Protein AF-A0A8K0TV53-F1 (afdb_monomer_lite)

Secondary structure (DSSP, 8-state):
-----SSEEEE--GGG--HHHHHHHHHHHHHHHHH-SSHHHH-SSHHHHHHHEEEEEEEEEPP----------------------PPP------------------PPPP--------------------S--------SS-EEEEEEEE--GGGGGGTEEEEEEEE-GGGTTSSHHHHHHHHHHHIIIIIS--SEEEEEEE--TTTHHHHHHHHHTTPEEEEEEEEEEEE--TTSPPPEEEEEEEEEEEHHHHHHHHHHHTTTT---HHHHHHHHHHHHHHHHHHHHHHHHTS------------------------------------------------PPPPPPPS--------------------------------

pLDDT: mean 73.15, std 22.21, range [28.69, 98.31]

Sequence (382 aa):
MDLKSQNLSFLTDFASLGTGQQQVIDDLWQTLRQNAVEPGASSPFLPVFADDCLYCAVIMKKPVVVNVDVGSDQPNHRSQEQPSAPPSSRRRRRRGGRGQQGPATVTAPIIPTSHNTTVTTNADADAIPPASLIDPAWPTDYPIGLVYLHANTSNVSAREASIGVIICYESQKKGYAREAVGEVLRVAFEFFSCHRVQAAILDTPGMDRPMRLFIGLGFTHEGTRRHSVSQQEDQGIAGTWKDVTYLAMLDTDWVMRHAGKMRTERITLWSEMLDRHTRERDQVLKWEEKYRTLTKSASTETLREATTSTSARPRLADGLQEVFQTEPTETSVSSCQTSICGSAPPSPGPGICVTLADEDVVAHEMADAASNPGSGWATGLG

Foldseek 3Di:
DDQPFPWKDWDLDPVPDDPVQVVVVLVQLVVCLLWADPSVPDDNDPVVVCVQFPHKTFIWTAPPPPPPCPPPPPPDPDDDDDDDDDDDDDDDDDDDDDDDDDDDDDDDDDDDDDDDDDDDDDDDDDDPDPPPPPPPPDPSGHGFWMKTWHDDPVCVVQLEIEIDIDGHPVCPPVCSRLSVVVSVVCCSCVPSVRFKYKYKGWPDPPSVRVVCSVVVVPWDWPAKDFQPDFRDDPPRPGTDRIIITMTMDGSVSVVVVVVCVVCPVPPDPVNVVVVVVVVVVVVVVVVCVVCVVVPPPPPPPPPPPDDDDDDDDDDDDDDDDDDDDDDDDDDDDDDDDPDPDDDDPDDDDPDDDPPDDDPPDDDDDDDPDPDDDDDDDDDDDD

Radius of gyration: 39.13 Å; chains: 1; bounding box: 91×85×131 Å

Structure (mmCIF, N/CA/C/O backbone):
data_AF-A0A8K0TV53-F1
#
_entry.id   AF-A0A8K0TV53-F1
#
loop_
_atom_site.group_PDB
_atom_site.id
_atom_site.type_symbol
_atom_site.label_atom_id
_atom_site.label_alt_id
_atom_site.label_comp_id
_atom_site.label_asym_id
_atom_site.label_entity_id
_atom_site.label_seq_id
_atom_site.pdbx_PDB_ins_code
_atom_site.Cartn_x
_atom_site.Cartn_y
_atom_site.Cartn_z
_atom_site.occupancy
_atom_site.B_iso_or_equiv
_atom_site.auth_seq_id
_atom_site.auth_comp_id
_atom_site.auth_asym_id
_atom_site.auth_atom_id
_atom_site.pdbx_PDB_model_num
ATOM 1 N N . MET A 1 1 ? -5.402 -13.830 -14.343 1.00 56.44 1 MET A N 1
ATOM 2 C CA . MET A 1 1 ? -6.608 -13.338 -13.641 1.00 56.44 1 MET A CA 1
ATOM 3 C C . MET A 1 1 ? -6.891 -11.940 -14.166 1.00 56.44 1 MET A C 1
ATOM 5 O O . MET A 1 1 ? -6.001 -11.109 -14.062 1.00 56.44 1 MET A O 1
ATOM 9 N N . ASP A 1 2 ? -8.062 -11.678 -14.751 1.00 66.94 2 ASP A N 1
ATOM 10 C CA . ASP A 1 2 ? -8.373 -10.336 -15.270 1.00 66.94 2 ASP A CA 1
ATOM 11 C C . ASP A 1 2 ? -8.811 -9.403 -14.134 1.00 66.94 2 ASP A C 1
ATOM 13 O O . ASP A 1 2 ? -9.932 -9.485 -13.623 1.00 66.94 2 ASP A O 1
ATOM 17 N N . LEU A 1 3 ? -7.908 -8.513 -13.722 1.00 73.06 3 LEU A N 1
ATOM 18 C CA . LEU A 1 3 ? -8.191 -7.454 -12.758 1.00 73.06 3 LEU A CA 1
ATOM 19 C C . LEU A 1 3 ? -8.923 -6.305 -13.468 1.00 73.06 3 LEU A C 1
ATOM 21 O O . LEU A 1 3 ? -8.372 -5.630 -14.341 1.00 73.06 3 LEU A O 1
ATOM 25 N N . LYS A 1 4 ? -10.188 -6.068 -13.100 1.00 72.31 4 LYS A N 1
ATOM 26 C CA . LYS A 1 4 ? -11.024 -5.003 -13.675 1.00 72.31 4 LYS A CA 1
ATOM 27 C C . LYS A 1 4 ? -10.755 -3.658 -12.995 1.00 72.31 4 LYS A C 1
ATOM 29 O O . LYS A 1 4 ? -11.620 -3.114 -12.322 1.00 72.31 4 LYS A O 1
ATOM 34 N N . SER A 1 5 ? -9.571 -3.101 -13.213 1.00 79.75 5 SER A N 1
ATOM 35 C CA . SER A 1 5 ? -9.283 -1.708 -12.857 1.00 79.75 5 SER A CA 1
ATOM 36 C C . SER A 1 5 ? -9.723 -0.768 -13.987 1.00 79.75 5 SER A C 1
ATOM 38 O O . SER A 1 5 ? -9.602 -1.106 -15.169 1.00 79.75 5 SER A O 1
ATOM 40 N N . GLN A 1 6 ? -10.256 0.407 -13.644 1.00 82.38 6 GLN A N 1
ATOM 41 C CA . GLN A 1 6 ? -10.706 1.387 -14.640 1.00 82.38 6 GLN A CA 1
ATOM 42 C C . GLN A 1 6 ? -9.514 2.054 -15.328 1.00 82.38 6 GLN A C 1
ATOM 44 O O . GLN A 1 6 ? -9.548 2.261 -16.538 1.00 82.38 6 GLN A O 1
ATOM 49 N N . ASN A 1 7 ? -8.446 2.327 -14.573 1.00 87.19 7 ASN A N 1
ATOM 50 C CA . ASN A 1 7 ? -7.329 3.144 -15.051 1.00 87.19 7 ASN A CA 1
ATOM 51 C C . ASN A 1 7 ? -6.000 2.391 -15.155 1.00 87.19 7 ASN A C 1
ATOM 53 O O . ASN A 1 7 ? -5.042 2.941 -15.698 1.00 87.19 7 ASN A O 1
ATOM 57 N N . LEU A 1 8 ? -5.921 1.163 -14.637 1.00 90.75 8 LEU A N 1
ATOM 58 C CA . LEU A 1 8 ? -4.688 0.385 -14.562 1.00 90.75 8 LEU A CA 1
ATOM 59 C C . LEU A 1 8 ? -4.829 -0.961 -15.270 1.00 90.75 8 LEU A C 1
ATOM 61 O O . LEU A 1 8 ? -5.894 -1.589 -15.274 1.00 90.75 8 LEU A O 1
ATOM 65 N N . SER A 1 9 ? -3.726 -1.403 -15.860 1.00 90.25 9 SER A N 1
ATOM 66 C CA . SER A 1 9 ? -3.480 -2.791 -16.246 1.00 90.25 9 SER A CA 1
ATOM 67 C C . SER A 1 9 ? -2.321 -3.338 -15.416 1.00 90.25 9 SER A C 1
ATOM 69 O O . SER A 1 9 ? -1.464 -2.589 -14.946 1.00 90.25 9 SER A O 1
ATOM 71 N N . PHE A 1 10 ? -2.327 -4.650 -15.198 1.00 90.75 10 PHE A N 1
ATOM 72 C CA . PHE A 1 10 ? -1.308 -5.342 -14.419 1.00 90.75 10 PHE A CA 1
ATOM 73 C C . PHE A 1 10 ? -0.608 -6.342 -15.322 1.00 90.75 10 PHE A C 1
ATOM 75 O O . PHE A 1 10 ? -1.274 -7.159 -15.959 1.00 90.75 10 PHE A O 1
ATOM 82 N N . LEU A 1 11 ? 0.717 -6.264 -15.371 1.00 90.25 11 LEU A N 1
ATOM 83 C CA . LEU A 1 11 ? 1.547 -7.204 -16.109 1.00 90.25 11 LEU A CA 1
ATOM 84 C C . LEU A 1 11 ? 2.333 -8.055 -15.114 1.00 90.25 11 LEU A C 1
ATOM 86 O O . LEU A 1 11 ? 3.076 -7.518 -14.297 1.00 90.25 11 LEU A O 1
ATOM 90 N N . THR A 1 12 ? 2.145 -9.369 -15.176 1.00 91.62 12 THR A N 1
ATOM 91 C CA . THR A 1 12 ? 2.860 -10.340 -14.331 1.00 91.62 12 THR A CA 1
ATOM 92 C C . THR A 1 12 ? 4.050 -10.975 -15.049 1.00 91.62 12 THR A C 1
ATOM 94 O O . THR A 1 12 ? 4.913 -11.547 -14.398 1.00 91.62 12 THR A O 1
ATOM 97 N N . ASP A 1 13 ? 4.098 -10.893 -16.383 1.00 92.69 13 ASP A N 1
ATOM 98 C CA . ASP A 1 13 ? 5.202 -11.415 -17.189 1.00 92.69 13 ASP A CA 1
ATOM 99 C C . ASP A 1 13 ? 6.233 -10.316 -17.472 1.00 92.69 13 ASP A C 1
ATOM 101 O O . ASP A 1 13 ? 6.074 -9.506 -18.391 1.00 92.69 13 ASP A O 1
ATOM 105 N N . PHE A 1 14 ? 7.299 -10.303 -16.673 1.00 89.88 14 PHE A N 1
ATOM 106 C CA . PHE A 1 14 ? 8.396 -9.346 -16.800 1.00 89.88 14 PHE A CA 1
ATOM 107 C C . PHE A 1 14 ? 9.224 -9.547 -18.080 1.00 89.88 14 PHE A C 1
ATOM 109 O O . PHE A 1 14 ? 9.851 -8.601 -18.546 1.00 89.88 14 PHE A O 1
ATOM 116 N N . ALA A 1 15 ? 9.212 -10.737 -18.692 1.00 91.69 15 ALA A N 1
ATOM 117 C CA . ALA A 1 15 ? 9.992 -11.003 -19.902 1.00 91.69 15 ALA A CA 1
ATOM 118 C C . ALA A 1 15 ? 9.400 -10.329 -21.152 1.00 91.69 15 ALA A C 1
ATOM 120 O O . ALA A 1 15 ? 10.092 -10.150 -22.153 1.00 91.69 15 ALA A O 1
ATOM 121 N N . SER A 1 16 ? 8.124 -9.939 -21.095 1.00 89.75 16 SER A N 1
ATOM 122 C CA . SER A 1 16 ? 7.409 -9.298 -22.205 1.00 89.75 16 SER A CA 1
ATOM 123 C C . SER A 1 16 ? 7.683 -7.793 -22.357 1.00 89.75 16 SER A C 1
ATOM 125 O O . SER A 1 16 ? 7.206 -7.169 -23.307 1.00 89.75 16 SER A O 1
ATOM 127 N N . LEU A 1 17 ? 8.443 -7.196 -21.435 1.00 89.81 17 LEU A N 1
ATOM 128 C CA . LEU A 1 17 ? 8.702 -5.759 -21.401 1.00 89.81 17 LEU A CA 1
ATOM 129 C C . LEU A 1 17 ? 9.755 -5.338 -22.432 1.00 89.81 17 LEU A C 1
ATOM 131 O O . LEU A 1 17 ? 10.789 -5.980 -22.611 1.00 89.81 17 LEU A O 1
ATOM 135 N N . GLY A 1 18 ? 9.516 -4.202 -23.089 1.00 90.94 18 GLY A N 1
ATOM 136 C CA . GLY A 1 18 ? 10.511 -3.582 -23.961 1.00 90.94 18 GLY A CA 1
ATOM 137 C C . GLY A 1 18 ? 11.706 -3.046 -23.167 1.00 90.94 18 GLY A C 1
ATOM 138 O O . GLY A 1 18 ? 11.574 -2.660 -22.006 1.00 90.94 18 GLY A O 1
ATOM 139 N N . THR A 1 19 ? 12.871 -2.931 -23.810 1.00 91.25 19 THR A N 1
ATOM 140 C CA . THR A 1 19 ? 14.122 -2.469 -23.169 1.00 91.25 19 THR A CA 1
ATOM 141 C C . THR A 1 19 ? 13.981 -1.129 -22.439 1.00 91.25 19 THR A C 1
ATOM 143 O O . THR A 1 19 ? 14.519 -0.964 -21.348 1.00 91.25 19 THR A O 1
ATOM 146 N N . GLY A 1 20 ? 13.214 -0.184 -22.993 1.00 89.38 20 GLY A N 1
ATOM 147 C CA . GLY A 1 20 ? 12.953 1.106 -22.343 1.00 89.38 20 GLY A CA 1
ATOM 148 C C . GLY A 1 20 ? 12.066 1.009 -21.096 1.00 89.38 20 GLY A C 1
ATOM 149 O O . GLY A 1 20 ? 12.248 1.773 -20.156 1.00 89.38 20 GLY A O 1
ATOM 150 N N . GLN A 1 21 ? 11.128 0.060 -21.053 1.00 92.69 21 GLN A N 1
ATOM 151 C CA . GLN A 1 21 ? 10.284 -0.172 -19.876 1.00 92.69 21 GLN A CA 1
ATOM 152 C C . GLN A 1 21 ? 11.071 -0.881 -18.770 1.00 92.69 21 GLN A C 1
ATOM 154 O O . GLN A 1 21 ? 10.870 -0.581 -17.594 1.00 92.69 21 GLN A O 1
ATOM 159 N N . GLN A 1 22 ? 11.985 -1.778 -19.155 1.00 93.75 22 GLN A N 1
ATOM 160 C CA . GLN A 1 22 ? 12.838 -2.506 -18.221 1.00 93.75 22 GLN A CA 1
ATOM 161 C C . GLN A 1 22 ? 13.672 -1.551 -17.364 1.00 93.75 22 GLN A C 1
ATOM 163 O O . GLN A 1 22 ? 13.681 -1.690 -16.148 1.00 93.75 22 GLN A O 1
ATOM 168 N N . GLN A 1 23 ? 14.270 -0.520 -17.970 1.00 94.44 23 GLN A N 1
ATOM 169 C CA . GLN A 1 23 ? 15.052 0.474 -17.231 1.00 94.44 23 GLN A CA 1
ATOM 170 C C . GLN A 1 23 ? 14.223 1.185 -16.148 1.00 94.44 23 GLN A C 1
ATOM 172 O O . GLN A 1 23 ? 14.669 1.328 -15.014 1.00 94.44 23 GLN A O 1
ATOM 177 N N . VAL A 1 24 ? 12.989 1.583 -16.470 1.00 94.88 24 VAL A N 1
ATOM 178 C CA . VAL A 1 24 ? 12.084 2.247 -15.513 1.00 94.88 24 VAL A CA 1
ATOM 179 C C . VAL A 1 24 ? 11.736 1.320 -14.350 1.00 94.88 24 VAL A C 1
ATOM 181 O O . VAL A 1 24 ? 11.628 1.753 -13.204 1.00 94.88 24 VAL A O 1
ATOM 184 N N . ILE A 1 25 ? 11.543 0.036 -14.640 1.00 95.62 25 ILE A N 1
ATOM 185 C CA . ILE A 1 25 ? 11.230 -0.979 -13.637 1.00 95.62 25 ILE A CA 1
ATOM 186 C C . ILE A 1 25 ? 12.439 -1.275 -12.757 1.00 95.62 25 ILE A C 1
ATOM 188 O O . ILE A 1 25 ? 12.271 -1.398 -11.545 1.00 95.62 25 ILE A O 1
ATOM 192 N N . ASP A 1 26 ? 13.639 -1.320 -13.330 1.00 95.00 26 ASP A N 1
ATOM 193 C CA . ASP A 1 26 ? 14.881 -1.479 -12.581 1.00 95.00 26 ASP A CA 1
ATOM 194 C C . ASP A 1 26 ? 15.098 -0.284 -11.637 1.00 95.00 26 ASP A C 1
ATOM 196 O O . ASP A 1 26 ? 15.364 -0.483 -10.451 1.00 95.00 26 ASP A O 1
ATOM 200 N N . ASP A 1 27 ? 14.871 0.949 -12.102 1.00 95.69 27 ASP A N 1
ATOM 201 C CA . ASP A 1 27 ? 14.954 2.163 -11.276 1.00 95.69 27 ASP A CA 1
ATOM 202 C C . ASP A 1 27 ? 13.923 2.155 -10.131 1.00 95.69 27 ASP A C 1
ATOM 204 O O . ASP A 1 27 ? 14.232 2.482 -8.976 1.00 95.69 27 ASP A O 1
ATOM 208 N N . LEU A 1 28 ? 12.684 1.740 -10.425 1.00 96.00 28 LEU A N 1
ATOM 209 C CA . LEU A 1 28 ? 11.640 1.554 -9.416 1.00 96.00 28 LEU A CA 1
ATOM 210 C C . LEU A 1 28 ? 12.020 0.470 -8.409 1.00 96.00 28 LEU A C 1
ATOM 212 O O . LEU A 1 28 ? 11.811 0.650 -7.211 1.00 96.00 28 LEU A O 1
ATOM 216 N N . TRP A 1 29 ? 12.582 -0.643 -8.870 1.00 95.38 29 TRP A N 1
ATOM 217 C CA . TRP A 1 29 ? 13.009 -1.740 -8.016 1.00 95.38 29 TRP A CA 1
ATOM 218 C C . TRP A 1 29 ? 14.144 -1.315 -7.083 1.00 95.38 29 TRP A C 1
ATOM 220 O O . TRP A 1 29 ? 14.057 -1.547 -5.877 1.00 95.38 29 TRP A O 1
ATOM 230 N N . GLN A 1 30 ? 15.156 -0.607 -7.592 1.00 94.19 30 GLN A N 1
ATOM 231 C CA . GLN A 1 30 ? 16.227 -0.053 -6.760 1.00 94.19 30 GLN A CA 1
ATOM 232 C C . GLN A 1 30 ? 15.679 0.925 -5.719 1.00 94.19 30 GLN A C 1
ATOM 234 O O . GLN A 1 30 ? 16.013 0.836 -4.536 1.00 94.19 30 GLN A O 1
ATOM 239 N N . THR A 1 31 ? 14.765 1.809 -6.129 1.00 94.31 31 THR A N 1
ATOM 240 C CA . THR A 1 31 ? 14.116 2.747 -5.204 1.00 94.31 31 THR A CA 1
ATOM 241 C C . THR A 1 31 ? 13.310 2.005 -4.136 1.00 94.31 31 THR A C 1
ATOM 243 O O . THR A 1 31 ? 13.349 2.370 -2.962 1.00 94.31 31 THR A O 1
ATOM 246 N N . LEU A 1 32 ? 12.585 0.950 -4.511 1.00 94.38 32 LEU A N 1
ATOM 247 C CA . LEU A 1 32 ? 11.811 0.138 -3.579 1.00 94.38 32 LEU A CA 1
ATOM 248 C C . LEU A 1 32 ? 12.729 -0.571 -2.575 1.00 94.38 32 LEU A C 1
ATOM 250 O O . LEU A 1 32 ? 12.460 -0.502 -1.379 1.00 94.38 32 LEU A O 1
ATOM 254 N N . ARG A 1 33 ? 13.835 -1.177 -3.023 1.00 91.75 33 ARG A N 1
ATOM 255 C CA . ARG A 1 33 ? 14.815 -1.847 -2.149 1.00 91.75 33 ARG A CA 1
ATOM 256 C C . ARG A 1 33 ? 15.411 -0.917 -1.096 1.00 91.75 33 ARG A C 1
ATOM 258 O O . ARG A 1 33 ? 15.627 -1.339 0.032 1.00 91.75 33 ARG A O 1
ATOM 265 N N . GLN A 1 34 ? 15.627 0.351 -1.435 1.00 90.38 34 GLN A N 1
ATOM 266 C CA . GLN A 1 34 ? 16.140 1.347 -0.490 1.00 90.38 34 GLN A CA 1
ATOM 267 C C . GLN A 1 34 ? 15.106 1.802 0.554 1.00 90.38 34 GLN A C 1
ATOM 269 O O . GLN A 1 34 ? 15.484 2.389 1.568 1.00 90.38 34 GLN A O 1
ATOM 274 N N . ASN A 1 35 ? 13.810 1.576 0.306 1.00 91.50 35 ASN A N 1
ATOM 275 C CA . ASN A 1 35 ? 12.712 2.129 1.109 1.00 91.50 35 ASN A CA 1
ATOM 276 C C . ASN A 1 35 ? 11.776 1.069 1.717 1.00 91.50 35 ASN A C 1
ATOM 278 O O . ASN A 1 35 ? 10.840 1.430 2.432 1.00 91.50 35 ASN A O 1
ATOM 282 N N . ALA A 1 36 ? 11.996 -0.217 1.447 1.00 91.19 36 ALA A N 1
ATOM 283 C CA . ALA A 1 36 ? 11.146 -1.310 1.905 1.00 91.19 36 ALA A CA 1
ATOM 284 C C . ALA A 1 36 ? 11.945 -2.355 2.693 1.00 91.19 36 ALA A C 1
ATOM 286 O O . ALA A 1 36 ? 13.123 -2.585 2.446 1.00 91.19 36 ALA A O 1
ATOM 287 N N . VAL A 1 37 ? 11.269 -2.991 3.650 1.00 88.12 37 VAL A N 1
ATOM 288 C CA . VAL A 1 37 ? 11.880 -3.934 4.601 1.00 88.12 37 VAL A CA 1
ATOM 289 C C . VAL A 1 37 ? 12.160 -5.295 3.958 1.00 88.12 37 VAL A C 1
ATOM 291 O O . VAL A 1 37 ? 13.248 -5.835 4.098 1.00 88.12 37 VAL A O 1
ATOM 294 N N . GLU A 1 38 ? 11.180 -5.830 3.230 1.00 82.50 38 GLU A N 1
ATOM 295 C CA . GLU A 1 38 ? 11.204 -7.191 2.671 1.00 82.50 38 GLU A CA 1
ATOM 296 C C . GLU A 1 38 ? 12.157 -7.361 1.465 1.00 82.50 38 GLU A C 1
ATOM 298 O O . GLU A 1 38 ? 12.985 -8.271 1.479 1.00 82.50 38 GLU A O 1
ATOM 303 N N . PRO A 1 39 ? 12.119 -6.503 0.420 1.00 65.12 39 PRO A N 1
ATOM 304 C CA . PRO A 1 39 ? 12.915 -6.732 -0.789 1.00 65.12 39 PRO A CA 1
ATOM 305 C C . PRO A 1 39 ? 14.418 -6.482 -0.592 1.00 65.12 39 PRO A C 1
ATOM 307 O O . PRO A 1 39 ? 15.226 -6.862 -1.437 1.00 65.12 39 PRO A O 1
ATOM 310 N N . GLY A 1 40 ? 14.816 -5.840 0.510 1.00 61.66 40 GLY A N 1
ATOM 311 C CA . GLY A 1 40 ? 16.223 -5.615 0.837 1.00 61.66 40 GLY A CA 1
ATOM 312 C C . GLY A 1 40 ? 16.973 -6.890 1.238 1.00 61.66 40 GLY A C 1
ATOM 313 O O . GLY A 1 40 ? 18.183 -6.949 1.033 1.00 61.66 40 GLY A O 1
ATOM 314 N N . ALA A 1 41 ? 16.272 -7.899 1.770 1.00 61.50 41 ALA A N 1
ATOM 315 C CA . ALA A 1 41 ? 16.897 -9.051 2.421 1.00 61.50 41 ALA A CA 1
ATOM 316 C C . ALA A 1 41 ? 17.165 -10.247 1.489 1.00 61.50 41 ALA A C 1
ATOM 318 O O . ALA A 1 41 ? 18.169 -10.929 1.674 1.00 61.50 41 ALA A O 1
ATOM 319 N N . SER A 1 42 ? 16.298 -10.505 0.500 1.00 68.38 42 SER A N 1
ATOM 320 C CA . SER A 1 42 ? 16.282 -11.818 -0.175 1.00 68.38 42 SER A CA 1
ATOM 321 C C . SER A 1 42 ? 16.951 -11.862 -1.555 1.00 68.38 42 SER A C 1
ATOM 323 O O . SER A 1 42 ? 17.554 -12.875 -1.892 1.00 68.38 42 SER A O 1
ATOM 325 N N . SER A 1 43 ? 16.884 -10.801 -2.374 1.00 83.06 43 SER A N 1
ATOM 326 C CA . SER A 1 43 ? 17.477 -10.833 -3.723 1.00 83.06 43 SER A CA 1
ATOM 327 C C . SER A 1 43 ? 17.765 -9.442 -4.304 1.00 83.06 43 SER A C 1
ATOM 329 O O . SER A 1 43 ? 16.948 -8.529 -4.166 1.00 83.06 43 SER A O 1
ATOM 331 N N . PRO A 1 44 ? 18.899 -9.250 -5.008 1.00 87.12 44 PRO A N 1
ATOM 332 C CA . PRO A 1 44 ? 19.171 -8.009 -5.727 1.00 87.12 44 PRO A CA 1
ATOM 333 C C . PRO A 1 44 ? 18.342 -7.851 -7.011 1.00 87.12 44 PRO A C 1
ATOM 335 O O . PRO A 1 44 ? 18.166 -6.724 -7.476 1.00 87.12 44 PRO A O 1
ATOM 338 N N . PHE A 1 45 ? 17.809 -8.941 -7.571 1.00 91.75 45 PHE A N 1
ATOM 339 C CA . PHE A 1 45 ? 17.142 -8.947 -8.874 1.00 91.75 45 PHE A CA 1
ATOM 340 C C . PHE A 1 45 ? 15.626 -9.110 -8.740 1.00 91.75 45 PHE A C 1
ATOM 342 O O . PHE A 1 45 ? 15.150 -10.017 -8.057 1.00 91.75 45 PHE A O 1
ATOM 349 N N . LEU A 1 46 ? 14.875 -8.261 -9.451 1.00 93.19 46 LEU A N 1
ATOM 350 C CA . LEU A 1 46 ? 13.412 -8.263 -9.423 1.00 93.19 46 LEU A CA 1
ATOM 351 C C . LEU A 1 46 ? 12.784 -9.603 -9.853 1.00 93.19 46 LEU A C 1
ATOM 353 O O . LEU A 1 46 ? 11.869 -10.028 -9.156 1.00 93.19 46 LEU A O 1
ATOM 357 N N . PRO A 1 47 ? 13.235 -10.295 -10.925 1.00 93.94 47 PRO A N 1
ATOM 358 C CA . PRO A 1 47 ? 12.613 -11.558 -11.334 1.00 93.94 47 PRO A CA 1
ATOM 359 C C . PRO A 1 47 ? 12.691 -12.633 -10.248 1.00 93.94 47 PRO A C 1
ATOM 361 O O . PRO A 1 47 ? 11.686 -13.245 -9.921 1.00 93.94 47 PRO A O 1
ATOM 364 N N . VAL A 1 48 ? 13.857 -12.770 -9.610 1.00 93.06 48 VAL A N 1
ATOM 365 C CA . VAL A 1 48 ? 14.063 -13.732 -8.516 1.00 93.06 48 VAL A CA 1
ATOM 366 C C . VAL A 1 48 ? 13.159 -13.400 -7.328 1.00 93.06 48 VAL A C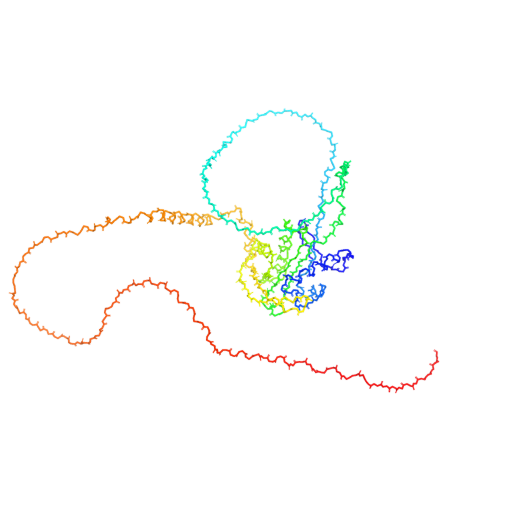 1
ATOM 368 O O . VAL A 1 48 ? 12.521 -14.278 -6.768 1.00 93.06 48 VAL A O 1
ATOM 371 N N . PHE A 1 49 ? 13.048 -12.118 -6.968 1.00 94.06 49 PHE A N 1
ATOM 372 C CA . PHE A 1 49 ? 12.119 -11.700 -5.918 1.00 94.06 49 PHE A CA 1
ATOM 373 C C . PHE A 1 49 ? 10.649 -11.944 -6.296 1.00 94.06 49 PHE A C 1
ATOM 375 O O . PHE A 1 49 ? 9.832 -12.275 -5.439 1.00 94.06 49 PHE A O 1
ATOM 382 N N . ALA A 1 50 ? 10.291 -11.755 -7.567 1.00 94.56 50 ALA A N 1
ATOM 383 C CA . ALA A 1 50 ? 8.941 -11.994 -8.054 1.00 94.56 50 ALA A CA 1
ATOM 384 C C . ALA A 1 50 ? 8.560 -13.480 -7.984 1.00 94.56 50 ALA A C 1
ATOM 386 O O . ALA A 1 50 ? 7.404 -13.767 -7.680 1.00 94.56 50 ALA A O 1
ATOM 387 N N . ASP A 1 51 ? 9.518 -14.388 -8.193 1.00 93.69 51 ASP A N 1
ATOM 388 C CA . ASP A 1 51 ? 9.325 -15.836 -8.052 1.00 93.69 51 ASP A CA 1
ATOM 389 C C . ASP A 1 51 ? 9.038 -16.248 -6.594 1.00 93.69 51 ASP A C 1
ATOM 391 O O . ASP A 1 51 ? 8.265 -17.177 -6.355 1.00 93.69 51 ASP A O 1
ATOM 395 N N . ASP A 1 52 ? 9.588 -15.516 -5.618 1.00 92.88 52 ASP A N 1
ATOM 396 C CA . ASP A 1 52 ? 9.326 -15.722 -4.184 1.00 92.88 52 ASP A CA 1
ATOM 397 C C . ASP A 1 52 ? 8.002 -15.084 -3.711 1.00 92.88 52 ASP A C 1
ATOM 399 O O . ASP A 1 52 ? 7.524 -15.329 -2.597 1.00 92.88 52 ASP A O 1
ATOM 403 N N . CYS A 1 53 ? 7.385 -14.231 -4.531 1.00 94.88 53 CYS A N 1
ATOM 404 C CA . CYS A 1 53 ? 6.136 -13.562 -4.185 1.00 94.88 53 CYS A CA 1
ATOM 405 C C . CYS A 1 53 ? 4.914 -14.438 -4.490 1.00 94.88 53 CYS A C 1
ATOM 407 O O . CYS A 1 53 ? 4.834 -15.108 -5.514 1.00 94.88 53 CYS A O 1
ATOM 409 N N . LEU A 1 54 ? 3.870 -14.324 -3.660 1.00 95.12 54 LEU A N 1
ATOM 410 C CA . LEU A 1 54 ? 2.548 -14.867 -4.001 1.00 95.12 54 LEU A CA 1
ATOM 411 C C . LEU A 1 54 ? 1.969 -14.174 -5.238 1.00 95.12 54 LEU A C 1
ATOM 413 O O . LEU A 1 54 ? 1.262 -14.777 -6.043 1.00 95.12 54 LEU A O 1
ATOM 417 N N . TYR A 1 55 ? 2.229 -12.874 -5.356 1.00 96.69 55 TYR A N 1
ATOM 418 C CA . TYR A 1 55 ? 1.801 -12.062 -6.482 1.00 96.69 55 TYR A CA 1
ATOM 419 C C . TYR A 1 55 ? 2.773 -10.906 -6.666 1.00 96.69 55 TYR A C 1
ATOM 421 O O . TYR A 1 55 ? 3.041 -10.172 -5.720 1.00 96.69 55 TYR A O 1
ATOM 429 N N . CYS A 1 56 ? 3.266 -10.696 -7.878 1.00 96.75 56 CYS A N 1
ATOM 430 C CA . CYS A 1 56 ? 4.065 -9.529 -8.227 1.00 96.75 56 CYS A CA 1
ATOM 431 C C . CYS A 1 56 ? 3.604 -9.025 -9.591 1.00 96.75 56 CYS A C 1
ATOM 433 O O . CYS A 1 56 ? 3.408 -9.815 -10.515 1.00 96.75 56 CYS A O 1
ATOM 435 N N . ALA A 1 57 ? 3.368 -7.721 -9.708 1.00 97.12 57 ALA A N 1
ATOM 436 C CA . ALA A 1 57 ? 2.892 -7.136 -10.948 1.00 97.12 57 ALA A CA 1
ATOM 437 C C . ALA A 1 57 ? 3.440 -5.730 -11.178 1.00 97.12 57 ALA A C 1
ATOM 439 O O . ALA A 1 57 ? 3.541 -4.904 -10.263 1.00 97.12 57 ALA A O 1
ATOM 440 N N . VAL A 1 58 ? 3.694 -5.440 -12.449 1.00 96.75 58 VAL A N 1
ATOM 441 C CA . VAL A 1 58 ? 3.946 -4.094 -12.948 1.00 96.75 58 VAL A CA 1
ATOM 442 C C . VAL A 1 58 ? 2.619 -3.373 -13.123 1.00 96.75 58 VAL A C 1
ATOM 444 O O . VAL A 1 58 ? 1.686 -3.889 -13.743 1.00 96.75 58 VAL A O 1
ATOM 447 N N . ILE A 1 59 ? 2.538 -2.164 -12.576 1.00 96.75 59 ILE A N 1
ATOM 448 C CA . ILE A 1 59 ? 1.389 -1.279 -12.721 1.00 96.75 59 ILE A CA 1
ATOM 449 C C . ILE A 1 59 ? 1.577 -0.482 -14.007 1.00 96.75 59 ILE A C 1
ATOM 451 O O . ILE A 1 59 ? 2.466 0.364 -14.099 1.00 96.75 59 ILE A O 1
ATOM 455 N N . MET A 1 60 ? 0.705 -0.717 -14.977 1.00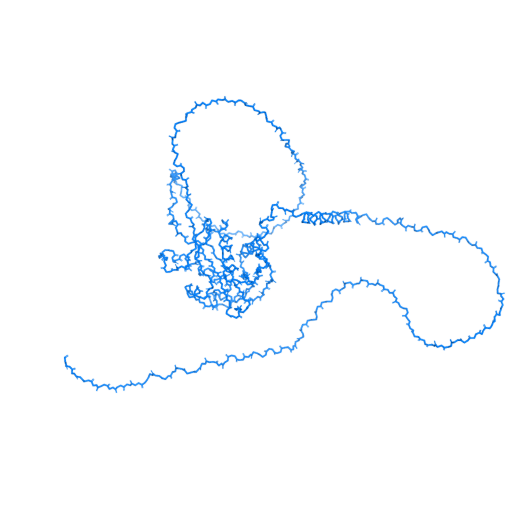 95.38 60 MET A N 1
ATOM 456 C CA . MET A 1 60 ? 0.684 -0.020 -16.256 1.00 95.38 60 MET A CA 1
ATOM 457 C C . MET A 1 60 ? -0.453 1.004 -16.257 1.00 95.38 60 MET A C 1
ATOM 459 O O . MET A 1 60 ? -1.556 0.737 -15.767 1.00 95.38 60 MET A O 1
ATOM 463 N N . LYS A 1 61 ? -0.200 2.196 -16.799 1.00 93.00 61 LYS A N 1
ATOM 464 C CA . LYS A 1 61 ? -1.246 3.210 -16.976 1.00 93.00 61 LYS A CA 1
ATOM 465 C C . LYS A 1 61 ? -2.077 2.854 -18.205 1.00 93.00 61 LYS A C 1
ATOM 467 O O . LYS A 1 61 ? -1.513 2.732 -19.282 1.00 93.00 61 LYS A O 1
ATOM 472 N N . LYS A 1 62 ? -3.402 2.748 -18.081 1.00 89.88 62 LYS A N 1
ATOM 473 C CA . LYS A 1 62 ? -4.252 2.563 -19.264 1.00 89.88 62 LYS A CA 1
ATOM 474 C C . LYS A 1 62 ? -4.283 3.837 -20.115 1.00 89.88 62 LYS A C 1
ATOM 476 O O . LYS A 1 62 ? -4.368 4.937 -19.549 1.00 89.88 62 LYS A O 1
ATOM 481 N N . PRO A 1 63 ? -4.282 3.717 -21.455 1.00 85.81 63 PRO A N 1
ATOM 482 C CA . PRO A 1 63 ? -4.604 4.842 -22.313 1.00 85.81 63 PRO A CA 1
ATOM 483 C C . PRO A 1 63 ? -5.977 5.385 -21.934 1.00 85.81 63 PRO A C 1
ATOM 485 O O . PRO A 1 63 ? -6.960 4.645 -21.865 1.00 85.81 63 PRO A O 1
ATOM 488 N N . VAL A 1 64 ? -6.048 6.695 -21.703 1.00 84.50 64 VAL A N 1
ATOM 489 C CA . VAL A 1 64 ? -7.337 7.374 -21.643 1.00 84.50 64 VAL A CA 1
ATOM 490 C C . VAL A 1 64 ? -7.872 7.333 -23.064 1.00 84.50 64 VAL A C 1
ATOM 492 O O . VAL A 1 64 ? -7.404 8.079 -23.923 1.00 84.50 64 VAL A O 1
ATOM 495 N N . VAL A 1 65 ? -8.812 6.426 -23.323 1.00 82.31 65 VAL A N 1
ATOM 496 C CA . VAL A 1 65 ? -9.586 6.444 -24.560 1.00 82.31 65 VAL A CA 1
ATOM 497 C C . VAL A 1 65 ? -10.430 7.706 -24.484 1.00 82.31 65 VAL A C 1
ATOM 499 O O . VAL A 1 65 ? -11.507 7.730 -23.890 1.00 82.31 65 VAL A O 1
ATOM 502 N N . VAL A 1 66 ? -9.882 8.803 -25.003 1.00 83.56 66 VAL A N 1
ATOM 503 C CA . VAL A 1 66 ? -10.672 9.989 -25.281 1.00 83.56 66 VAL A CA 1
ATOM 504 C C . VAL A 1 66 ? -11.621 9.529 -26.369 1.00 83.56 66 VAL A C 1
ATOM 506 O O . VAL A 1 66 ? -11.218 9.383 -27.522 1.00 83.56 66 VAL A O 1
ATOM 509 N N . ASN A 1 67 ? -12.859 9.221 -25.986 1.00 81.19 67 ASN A N 1
ATOM 510 C CA . ASN A 1 67 ? -13.948 9.140 -26.939 1.00 81.19 67 ASN A CA 1
ATOM 511 C C . ASN A 1 67 ? -14.052 10.544 -27.520 1.00 81.19 67 ASN A C 1
ATOM 513 O O . ASN A 1 67 ? -14.714 11.420 -26.966 1.00 81.19 67 ASN A O 1
ATOM 517 N N . VAL A 1 68 ? -13.289 10.788 -28.584 1.00 83.00 68 VAL A N 1
ATOM 518 C CA . VAL A 1 68 ? -13.552 11.893 -29.478 1.00 83.00 68 VAL A CA 1
ATOM 519 C C . VAL A 1 68 ? -14.917 11.531 -30.021 1.00 83.00 68 VAL A C 1
ATOM 521 O O . VAL A 1 68 ? -15.026 10.650 -30.873 1.00 83.00 68 VAL A O 1
ATOM 524 N N . ASP A 1 69 ? -15.958 12.122 -29.438 1.00 74.94 69 ASP A N 1
ATOM 525 C CA . ASP A 1 69 ? -17.253 12.219 -30.084 1.00 74.94 69 ASP A CA 1
ATOM 526 C C . ASP A 1 69 ? -16.955 12.933 -31.397 1.00 74.94 69 ASP A C 1
ATOM 528 O O . ASP A 1 69 ? -16.895 14.161 -31.471 1.00 74.94 69 ASP A O 1
ATOM 532 N N . VAL A 1 70 ? -16.634 12.141 -32.422 1.00 74.38 70 VAL A N 1
ATOM 533 C CA . VAL A 1 70 ? -16.598 12.580 -33.802 1.00 74.38 70 VAL A CA 1
ATOM 534 C C . VAL A 1 70 ? -18.033 12.972 -34.036 1.00 74.38 70 VAL A C 1
ATOM 536 O O . VAL A 1 70 ? -18.885 12.111 -34.259 1.00 74.38 70 VAL A O 1
ATOM 539 N N . GLY A 1 71 ? -18.297 14.263 -33.826 1.00 62.22 71 GLY A N 1
ATOM 540 C CA . GLY A 1 71 ? -19.588 14.872 -34.021 1.00 62.22 71 GLY A CA 1
ATOM 541 C C . GLY A 1 71 ? -20.063 14.413 -35.378 1.00 62.22 71 GLY A C 1
ATOM 542 O O . GLY A 1 71 ? -19.552 14.837 -36.412 1.00 62.22 71 GLY A O 1
ATOM 543 N N . SER A 1 72 ? -21.012 13.484 -35.370 1.00 62.34 72 SER A N 1
ATOM 544 C CA . SER A 1 72 ? -21.895 13.354 -36.499 1.00 62.34 72 SER A CA 1
ATOM 545 C C . SER A 1 72 ? -22.623 14.686 -36.507 1.00 62.34 72 SER A C 1
ATOM 547 O O . SER A 1 72 ? -23.499 14.927 -35.679 1.00 62.34 72 SER A O 1
ATOM 549 N N . ASP A 1 73 ? -22.167 15.590 -37.374 1.00 57.94 73 ASP A N 1
ATOM 550 C CA . ASP A 1 73 ? -22.914 16.757 -37.815 1.00 57.94 73 ASP A CA 1
ATOM 551 C C . ASP A 1 73 ? -24.234 16.240 -38.401 1.00 57.94 73 ASP A C 1
ATOM 553 O O . ASP A 1 73 ? -24.405 16.093 -39.611 1.00 57.94 73 ASP A O 1
ATOM 557 N N . GLN A 1 74 ? -25.177 15.877 -37.532 1.00 57.56 74 GLN A N 1
ATOM 558 C CA . GLN A 1 74 ? -26.562 15.757 -37.919 1.00 57.56 74 GLN A CA 1
ATOM 559 C C . GLN A 1 74 ? -27.101 17.182 -38.030 1.00 57.56 74 GLN A C 1
ATOM 561 O O . GLN A 1 74 ? -27.105 17.918 -37.037 1.00 57.56 74 GLN A O 1
ATOM 566 N N . PRO A 1 75 ? -27.547 17.603 -39.226 1.00 60.69 75 PRO A N 1
ATOM 567 C CA . PRO A 1 75 ? -28.126 18.916 -39.407 1.00 60.69 75 PRO A CA 1
ATOM 568 C C . PRO A 1 75 ? -29.352 19.059 -38.506 1.00 60.69 75 PRO A C 1
ATOM 570 O O . PRO A 1 75 ? -30.312 18.292 -38.550 1.00 60.69 75 PRO A O 1
ATOM 573 N N . ASN A 1 76 ? -29.260 20.077 -37.664 1.00 53.22 76 ASN A N 1
ATOM 574 C CA . ASN A 1 76 ? -30.199 20.467 -36.634 1.00 53.22 76 ASN A CA 1
ATOM 575 C C . ASN A 1 76 ? -31.578 20.777 -37.258 1.00 53.22 76 ASN A C 1
ATOM 577 O O . ASN A 1 76 ? -31.803 21.878 -37.769 1.00 53.22 76 ASN A O 1
ATOM 581 N N . HIS A 1 77 ? -32.518 19.824 -37.234 1.00 54.16 77 HIS A N 1
ATOM 582 C CA . HIS A 1 77 ? -33.911 20.099 -37.595 1.00 54.16 77 HIS A CA 1
ATOM 583 C C . HIS A 1 77 ? -34.594 20.840 -36.439 1.00 54.16 77 HIS A C 1
ATOM 585 O O . HIS A 1 77 ? -35.146 20.269 -35.502 1.00 54.16 77 HIS A O 1
ATOM 591 N N . ARG A 1 78 ? -34.510 22.167 -36.528 1.00 62.91 78 ARG A N 1
ATOM 592 C CA . ARG A 1 78 ? -35.156 23.157 -35.669 1.00 62.91 78 ARG A CA 1
ATOM 593 C C . ARG A 1 78 ? -36.680 23.096 -35.811 1.00 62.91 78 ARG A C 1
ATOM 595 O O . ARG A 1 78 ? -37.209 23.464 -36.855 1.00 62.91 78 ARG A O 1
ATOM 602 N N . SER A 1 79 ? -37.373 22.684 -34.754 1.00 54.12 79 SER A N 1
ATOM 603 C CA . SER A 1 79 ? -38.796 22.919 -34.425 1.00 54.12 79 SER A CA 1
ATOM 604 C C . SER A 1 79 ? -38.983 22.365 -33.001 1.00 54.12 79 SER A C 1
ATOM 606 O O . SER A 1 79 ? -38.482 21.287 -32.727 1.00 54.12 79 SER A O 1
ATOM 608 N N . GLN A 1 80 ? -39.619 22.978 -32.007 1.00 54.25 80 GLN A N 1
ATOM 609 C CA . GLN A 1 80 ? -40.522 24.116 -31.915 1.00 54.25 80 GLN A CA 1
ATOM 610 C C . GLN A 1 80 ? -40.615 24.464 -30.410 1.00 54.25 80 GLN A C 1
ATOM 612 O O . GLN A 1 80 ? -40.567 23.572 -29.564 1.00 54.25 80 GLN A O 1
ATOM 617 N N . GLU A 1 81 ? -40.696 25.750 -30.077 1.00 55.06 81 GLU A N 1
ATOM 618 C CA . GLU A 1 81 ? -40.754 26.285 -28.709 1.00 55.06 81 GLU A CA 1
ATOM 619 C C . GLU A 1 81 ? -42.008 25.844 -27.928 1.00 55.06 81 GLU A C 1
ATOM 621 O O . GLU A 1 81 ? -43.117 25.878 -28.461 1.00 55.06 81 GLU A O 1
ATOM 626 N N . GLN A 1 82 ? -41.854 25.554 -26.627 1.00 53.75 82 GLN A N 1
ATOM 627 C CA . GLN A 1 82 ? -42.934 25.658 -25.633 1.00 53.75 82 GLN A CA 1
ATOM 628 C C . GLN A 1 82 ? -42.426 26.246 -24.297 1.00 53.75 82 GLN A C 1
ATOM 630 O O . GLN A 1 82 ? -41.262 26.040 -23.945 1.00 53.75 82 GLN A O 1
ATOM 635 N N . PRO A 1 83 ? -43.262 27.007 -23.554 1.00 58.81 83 PRO A N 1
ATOM 636 C CA . PRO A 1 83 ? -42.800 28.063 -22.652 1.00 58.81 83 PRO A CA 1
ATOM 637 C C . PRO A 1 83 ? -42.770 27.690 -21.159 1.00 58.81 83 PRO A C 1
ATOM 639 O O . PRO A 1 83 ? -43.698 27.098 -20.617 1.00 58.81 83 PRO A O 1
ATOM 642 N N . SER A 1 84 ? -41.698 28.163 -20.515 1.00 54.03 84 SER A N 1
ATOM 643 C CA . SER A 1 84 ? -41.546 28.732 -19.159 1.00 54.03 84 SER A CA 1
ATOM 644 C C . SER A 1 84 ? -42.452 28.289 -17.994 1.00 54.03 84 SER A C 1
ATOM 646 O O . SER A 1 84 ? -43.608 28.697 -17.893 1.00 54.03 84 SER A O 1
ATOM 648 N N . ALA A 1 85 ? -41.812 27.678 -16.986 1.00 56.88 85 ALA A N 1
ATOM 649 C CA . ALA A 1 85 ? -42.230 27.675 -15.579 1.00 56.88 85 ALA A CA 1
ATOM 650 C C . ALA A 1 85 ? -41.205 28.443 -14.697 1.00 56.88 85 ALA A C 1
ATOM 652 O O . ALA A 1 85 ? -40.015 28.459 -15.024 1.00 56.88 85 ALA A O 1
ATOM 653 N N . PRO A 1 86 ? -41.634 29.109 -13.603 1.00 61.38 86 PRO A N 1
ATOM 654 C CA . PRO A 1 86 ? -40.852 30.144 -12.916 1.00 61.38 86 PRO A CA 1
ATOM 655 C C . PRO A 1 86 ? -39.820 29.619 -11.890 1.00 61.38 86 PRO A C 1
ATOM 657 O O . PRO A 1 86 ? -39.996 28.544 -11.314 1.00 61.38 86 PRO A O 1
ATOM 660 N N . PRO A 1 87 ? -38.760 30.401 -11.592 1.00 53.81 87 PRO A N 1
ATOM 661 C CA . PRO A 1 87 ? -37.689 30.009 -10.678 1.00 53.81 87 PRO A CA 1
ATOM 662 C C . PRO A 1 87 ? -38.072 30.175 -9.198 1.00 53.81 87 PRO A C 1
ATOM 664 O O . PRO A 1 87 ? -38.360 31.272 -8.718 1.00 53.81 87 PRO A O 1
ATOM 667 N N . SER A 1 88 ? -37.982 29.084 -8.433 1.00 51.03 88 SER A N 1
ATOM 668 C CA . SER A 1 88 ? -38.079 29.109 -6.973 1.00 51.03 88 SER A CA 1
ATOM 669 C C . SER A 1 88 ? -36.808 29.698 -6.350 1.00 51.03 88 SER A C 1
ATOM 671 O O . SER A 1 88 ? -35.714 29.132 -6.436 1.00 51.03 88 SER A O 1
ATOM 673 N N . SER A 1 89 ? -36.968 30.831 -5.677 1.00 51.12 89 SER A N 1
ATOM 674 C CA . SER A 1 89 ? -35.954 31.563 -4.924 1.00 51.12 89 SER A CA 1
ATOM 675 C C . SER A 1 89 ? -35.368 30.743 -3.763 1.00 51.12 89 SER A C 1
ATOM 677 O O . SER A 1 89 ? -35.975 30.639 -2.693 1.00 51.12 89 SER A O 1
ATOM 679 N N . ARG A 1 90 ? -34.150 30.204 -3.921 1.00 48.56 90 ARG A N 1
ATOM 680 C CA . ARG A 1 90 ? -33.393 29.601 -2.810 1.00 48.56 90 ARG A CA 1
ATOM 681 C C . ARG A 1 90 ? -32.513 30.651 -2.126 1.00 48.56 90 ARG A C 1
ATOM 683 O O . ARG A 1 90 ? -31.481 31.096 -2.619 1.00 48.56 90 ARG A O 1
ATOM 690 N N . ARG A 1 91 ? -33.001 31.054 -0.957 1.00 47.59 91 ARG A N 1
ATOM 691 C CA . ARG A 1 91 ? -32.498 32.059 -0.017 1.00 47.59 91 ARG A CA 1
ATOM 692 C C . ARG A 1 91 ? -31.060 31.751 0.436 1.00 47.59 91 ARG A C 1
ATOM 694 O O . ARG A 1 91 ? -30.828 30.918 1.309 1.00 47.59 91 ARG A O 1
ATOM 701 N N . ARG A 1 92 ? -30.089 32.460 -0.142 1.00 45.09 92 ARG A N 1
ATOM 702 C CA . ARG A 1 92 ? -28.661 32.427 0.217 1.00 45.09 92 ARG A CA 1
ATOM 703 C C . ARG A 1 92 ? -28.449 33.159 1.552 1.00 45.09 92 ARG A C 1
ATOM 705 O O . ARG A 1 92 ? -28.377 34.385 1.592 1.00 45.09 92 ARG A O 1
ATOM 712 N N . ARG A 1 93 ? -28.367 32.422 2.667 1.00 50.19 93 ARG A N 1
ATOM 713 C CA . ARG A 1 93 ? -27.952 32.973 3.971 1.00 50.19 93 ARG A CA 1
ATOM 714 C C . ARG A 1 93 ? -26.454 33.294 3.933 1.00 50.19 93 ARG A C 1
ATOM 716 O O . ARG A 1 93 ? -25.615 32.427 4.149 1.00 50.19 93 ARG A O 1
ATOM 723 N N . ARG A 1 94 ? -26.132 34.563 3.668 1.00 45.69 94 ARG A N 1
ATOM 724 C CA . ARG A 1 94 ? -24.849 35.181 4.027 1.00 45.69 94 ARG A CA 1
ATOM 725 C C . ARG A 1 94 ? -24.739 35.191 5.553 1.00 45.69 94 ARG A C 1
ATOM 727 O O . ARG A 1 94 ? -25.529 35.862 6.211 1.00 45.69 94 ARG A O 1
ATOM 734 N N . ARG A 1 95 ? -23.768 34.469 6.110 1.00 49.31 95 ARG A N 1
ATOM 735 C CA . ARG A 1 95 ? -23.340 34.647 7.500 1.00 49.31 95 ARG A CA 1
ATOM 736 C C . ARG A 1 95 ? -22.007 35.384 7.471 1.00 49.31 95 ARG A C 1
ATOM 738 O O . ARG A 1 95 ? -21.005 34.837 7.029 1.00 49.31 95 ARG A O 1
ATOM 745 N N . GLY A 1 96 ? -22.064 36.659 7.841 1.00 45.03 96 GLY A N 1
ATOM 746 C CA . GLY A 1 96 ? -20.902 37.493 8.113 1.00 45.03 96 GLY A CA 1
ATOM 747 C C . GLY A 1 96 ? -20.412 37.328 9.553 1.00 45.03 96 GLY A C 1
ATOM 748 O O . GLY A 1 96 ? -21.150 36.869 10.424 1.00 45.03 96 GLY A O 1
ATOM 749 N N . GLY A 1 97 ? -19.164 37.741 9.754 1.00 40.00 97 GLY A N 1
ATOM 750 C CA . GLY A 1 97 ? -18.413 37.795 11.012 1.00 40.00 97 GLY A CA 1
ATOM 751 C C . GLY A 1 97 ? -16.959 37.506 10.652 1.00 40.00 97 GLY A C 1
ATOM 752 O O . GLY A 1 97 ? -16.629 36.362 10.382 1.00 40.00 97 GLY A O 1
ATOM 753 N N . ARG A 1 98 ? -16.077 38.472 10.374 1.00 41.59 98 ARG A N 1
ATOM 754 C CA . ARG A 1 98 ? -15.725 39.749 11.027 1.00 41.59 98 ARG A CA 1
ATOM 755 C C . ARG A 1 98 ? -15.308 39.575 12.490 1.00 41.59 98 ARG A C 1
ATOM 757 O O . ARG A 1 98 ? -16.157 39.514 13.367 1.00 41.59 98 ARG A O 1
ATOM 764 N N . GLY A 1 99 ? -13.989 39.624 12.692 1.00 40.38 99 GLY A N 1
ATOM 765 C CA . GLY A 1 99 ? -13.349 40.193 13.877 1.00 40.38 99 GLY A CA 1
ATOM 766 C C . GLY A 1 99 ? -12.723 39.190 14.840 1.00 40.38 99 GLY A C 1
ATOM 767 O O . GLY A 1 99 ? -13.416 38.684 15.709 1.00 40.38 99 GLY A O 1
ATOM 768 N N . GLN A 1 100 ? -11.405 39.001 14.751 1.00 42.25 100 GLN A N 1
ATOM 769 C CA . GLN A 1 100 ? -10.471 39.507 15.767 1.00 42.25 100 GLN A CA 1
ATOM 770 C C . GLN A 1 100 ? -9.024 39.300 15.295 1.00 42.25 100 GLN A C 1
ATOM 772 O O . GLN A 1 100 ? -8.579 38.182 15.059 1.00 42.25 100 GLN A O 1
ATOM 777 N N . GLN A 1 101 ? -8.324 40.419 15.111 1.00 41.56 101 GLN A N 1
ATOM 778 C CA . GLN A 1 101 ? -6.871 40.489 15.008 1.00 41.56 101 GLN A CA 1
ATOM 779 C C . GLN A 1 101 ? -6.332 40.666 16.431 1.00 41.56 101 GLN A C 1
ATOM 781 O O . GLN A 1 101 ? -6.828 41.521 17.163 1.00 41.56 101 GLN A O 1
ATOM 786 N N . GLY A 1 102 ? -5.333 39.872 16.801 1.00 41.72 102 GLY A N 1
ATOM 787 C CA . GLY A 1 102 ? -4.508 40.066 17.990 1.00 41.72 102 GLY A CA 1
ATOM 788 C C . GLY A 1 102 ? -3.031 40.002 17.581 1.00 41.72 102 GLY A C 1
ATOM 789 O O . GLY A 1 102 ? -2.697 39.165 16.739 1.00 41.72 102 GLY A O 1
ATOM 790 N N . PRO A 1 103 ? -2.159 40.882 18.109 1.00 57.50 103 PRO A N 1
ATOM 791 C CA . PRO A 1 103 ? -0.750 40.931 17.748 1.00 57.50 103 PRO A CA 1
ATOM 792 C C . PRO A 1 103 ? 0.073 40.017 18.663 1.00 57.50 103 PRO A C 1
ATOM 794 O O . PRO A 1 103 ? -0.061 40.067 19.883 1.00 57.50 103 PRO A O 1
ATOM 797 N N . ALA A 1 104 ? 0.970 39.223 18.083 1.00 42.09 104 ALA A N 1
ATOM 798 C CA . ALA A 1 104 ? 2.053 38.590 18.824 1.00 42.09 104 ALA A CA 1
ATOM 799 C C . ALA A 1 104 ? 3.352 38.731 18.030 1.00 42.09 104 ALA A C 1
ATOM 801 O O . ALA A 1 104 ? 3.634 37.994 17.088 1.00 42.09 104 ALA A O 1
ATOM 802 N N . THR A 1 105 ? 4.107 39.749 18.428 1.00 45.50 105 THR A N 1
ATOM 803 C CA . THR A 1 105 ? 5.528 39.942 18.167 1.00 45.50 105 THR A CA 1
ATOM 804 C C . THR A 1 105 ? 6.297 38.708 18.635 1.00 45.50 105 THR A C 1
ATOM 806 O O . THR A 1 105 ? 6.318 38.425 19.830 1.00 45.50 105 THR A O 1
ATOM 809 N N . VAL A 1 106 ? 6.955 37.995 17.720 1.00 46.31 106 VAL A N 1
ATOM 810 C CA . VAL A 1 106 ? 8.028 37.055 18.067 1.00 46.31 106 VAL A CA 1
ATOM 811 C C . VAL A 1 106 ? 9.231 37.355 17.183 1.00 46.31 106 VAL A C 1
ATOM 813 O O . VAL A 1 106 ? 9.199 37.225 15.962 1.00 46.31 106 VAL A O 1
ATOM 816 N N . THR A 1 107 ? 10.268 37.823 17.863 1.00 40.34 107 THR A N 1
ATOM 817 C CA . THR A 1 107 ? 11.621 38.128 17.412 1.00 40.34 107 THR A CA 1
ATOM 818 C C . THR A 1 107 ? 12.267 36.921 16.729 1.00 40.34 107 THR A C 1
ATOM 820 O O . THR A 1 107 ? 12.403 35.866 17.345 1.00 40.34 107 THR A O 1
ATOM 823 N N . ALA A 1 108 ? 12.702 37.085 15.478 1.00 43.78 108 ALA A N 1
ATOM 824 C CA . ALA A 1 108 ? 13.553 36.125 14.777 1.00 43.78 108 ALA A CA 1
ATOM 825 C C . ALA A 1 108 ? 15.034 36.546 14.888 1.00 43.78 108 ALA A C 1
ATOM 827 O O . ALA A 1 108 ? 15.324 37.743 14.791 1.00 43.78 108 ALA A O 1
ATOM 828 N N . PRO A 1 109 ? 15.975 35.602 15.081 1.00 54.50 109 PRO A N 1
ATOM 829 C CA . PRO A 1 109 ? 17.399 35.896 15.089 1.00 54.50 109 PRO A CA 1
ATOM 830 C C . PRO A 1 109 ? 17.981 36.002 13.672 1.00 54.50 109 PRO A C 1
ATOM 832 O O . PRO A 1 109 ? 17.597 35.296 12.741 1.00 54.50 109 PRO A O 1
ATOM 835 N N . ILE A 1 110 ? 18.939 36.917 13.566 1.00 48.78 110 ILE A N 1
ATOM 836 C CA . ILE A 1 110 ? 19.742 37.283 12.401 1.00 48.78 110 ILE A CA 1
ATOM 837 C C . ILE A 1 110 ? 20.740 36.156 12.091 1.00 48.78 110 ILE A C 1
ATOM 839 O O . ILE A 1 110 ? 21.513 35.771 12.966 1.00 48.78 110 ILE A O 1
ATOM 843 N N . ILE A 1 111 ? 20.766 35.674 10.844 1.00 47.12 111 ILE A N 1
ATOM 844 C CA . ILE A 1 111 ? 21.841 34.830 10.293 1.00 47.12 111 ILE A CA 1
ATOM 845 C C . ILE A 1 111 ? 22.362 35.505 9.013 1.00 47.12 111 ILE A C 1
ATOM 847 O O . ILE A 1 111 ? 21.548 35.969 8.209 1.00 47.12 111 ILE A O 1
ATOM 851 N N . PRO A 1 112 ? 23.692 35.616 8.831 1.00 52.31 112 PRO A N 1
ATOM 852 C CA . PRO A 1 112 ? 24.285 36.440 7.792 1.00 52.31 112 PRO A CA 1
ATOM 853 C C . PRO A 1 112 ? 24.322 35.787 6.405 1.00 52.31 112 PRO A C 1
ATOM 855 O O . PRO A 1 112 ? 24.542 34.594 6.220 1.00 52.31 112 PRO A O 1
ATOM 858 N N . THR A 1 113 ? 24.157 36.685 5.444 1.00 38.00 113 THR A N 1
ATOM 859 C CA . THR A 1 113 ? 24.361 36.640 3.999 1.00 38.00 113 THR A CA 1
ATOM 860 C C . THR A 1 113 ? 25.748 36.128 3.589 1.00 38.00 113 THR A C 1
ATOM 862 O O . THR A 1 113 ? 26.747 36.547 4.168 1.00 38.00 113 THR A O 1
ATOM 865 N N . SER A 1 114 ? 25.833 35.347 2.505 1.00 39.84 114 SER A N 1
ATOM 866 C CA . SER A 1 114 ? 26.477 35.755 1.232 1.00 39.84 114 SER A CA 1
ATOM 867 C C . SER A 1 114 ? 26.985 34.565 0.417 1.00 39.84 114 SER A C 1
ATOM 869 O O . SER A 1 114 ? 27.982 33.983 0.792 1.00 39.84 114 SER A O 1
ATOM 871 N N . HIS A 1 115 ? 26.379 34.299 -0.748 1.00 41.09 115 HIS A N 1
ATOM 872 C CA . HIS A 1 115 ? 27.082 33.866 -1.966 1.00 41.09 115 HIS A CA 1
ATOM 873 C C . HIS A 1 115 ? 26.280 34.380 -3.175 1.00 41.09 115 HIS A C 1
ATOM 875 O O . HIS A 1 115 ? 25.194 33.888 -3.476 1.00 41.09 115 HIS A O 1
ATOM 881 N N . ASN A 1 116 ? 26.792 35.427 -3.828 1.00 38.81 116 ASN A N 1
ATOM 882 C CA . ASN A 1 116 ? 26.246 35.980 -5.066 1.00 38.81 116 ASN A CA 1
ATOM 883 C C . ASN A 1 116 ? 26.538 35.019 -6.224 1.00 38.81 116 ASN A C 1
ATOM 885 O O . ASN A 1 116 ? 27.702 34.762 -6.519 1.00 38.81 116 ASN A O 1
ATOM 889 N N . THR A 1 117 ? 25.494 34.538 -6.903 1.00 43.25 117 THR A N 1
ATOM 890 C CA . THR A 1 117 ? 25.625 33.898 -8.218 1.00 43.25 117 THR A CA 1
ATOM 891 C C . THR A 1 117 ? 25.233 34.917 -9.276 1.00 43.25 117 THR A C 1
ATOM 893 O O . THR A 1 117 ? 24.091 35.368 -9.337 1.00 43.25 117 THR A O 1
ATOM 896 N N . THR A 1 118 ? 26.212 35.314 -10.078 1.00 40.16 118 THR A N 1
ATOM 897 C CA . THR A 1 118 ? 26.068 36.192 -11.235 1.00 40.16 118 THR A CA 1
ATOM 898 C C . THR A 1 118 ? 25.211 35.482 -12.283 1.00 40.16 118 THR A C 1
ATOM 900 O O . THR A 1 118 ? 25.668 34.560 -12.953 1.00 40.16 118 THR A O 1
ATOM 903 N N . VAL A 1 119 ? 23.947 35.885 -12.399 1.00 47.19 119 VAL A N 1
ATOM 904 C CA . VAL A 1 119 ? 23.064 35.476 -13.495 1.00 47.19 119 VAL A CA 1
ATOM 905 C C . VAL A 1 119 ? 23.330 36.408 -14.671 1.00 47.19 119 VAL A C 1
ATOM 907 O O . VAL A 1 119 ? 23.014 37.595 -14.625 1.00 47.19 119 VAL A O 1
ATOM 910 N N . THR A 1 120 ? 23.940 35.860 -15.717 1.00 43.66 120 THR A N 1
ATOM 911 C CA . THR A 1 120 ? 24.121 36.516 -17.012 1.00 43.66 120 THR A CA 1
ATOM 912 C C . THR A 1 120 ? 22.766 36.608 -17.712 1.00 43.66 120 THR A C 1
ATOM 914 O O . THR A 1 120 ? 22.249 35.624 -18.236 1.00 43.66 120 THR A O 1
ATOM 917 N N . THR A 1 121 ? 22.166 37.796 -17.688 1.00 48.38 121 THR A N 1
ATOM 918 C CA . THR A 1 121 ? 20.965 38.141 -18.453 1.00 48.38 121 THR A CA 1
ATOM 919 C C . THR A 1 121 ? 21.344 38.425 -19.906 1.00 48.38 121 THR A C 1
ATOM 921 O O . THR A 1 121 ? 21.768 39.535 -20.223 1.00 48.38 121 THR A O 1
ATOM 924 N N . ASN A 1 122 ? 21.172 37.439 -20.788 1.00 59.06 122 ASN A N 1
ATOM 925 C CA . ASN A 1 122 ? 21.077 37.700 -22.223 1.00 59.06 122 ASN A CA 1
ATOM 926 C C . ASN A 1 122 ? 19.604 37.938 -22.552 1.00 59.06 122 ASN A C 1
ATOM 928 O O . ASN A 1 122 ? 18.777 37.030 -22.472 1.00 59.06 122 ASN A O 1
ATOM 932 N N . ALA A 1 123 ? 19.296 39.199 -22.836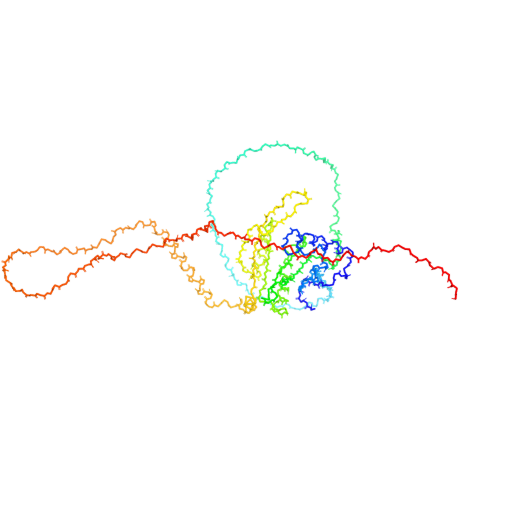 1.00 52.97 123 ALA A N 1
ATOM 933 C CA . ALA A 1 123 ? 18.019 39.646 -23.352 1.00 52.97 123 ALA A CA 1
ATOM 934 C C . ALA A 1 123 ? 18.030 39.465 -24.872 1.00 52.97 123 ALA A C 1
ATOM 936 O O . ALA A 1 123 ? 18.665 40.249 -25.566 1.00 52.97 123 ALA A O 1
ATOM 937 N N . ASP A 1 124 ? 17.321 38.450 -25.355 1.00 52.47 124 ASP A N 1
ATOM 938 C CA . ASP A 1 124 ? 16.800 38.417 -26.717 1.00 52.47 124 ASP A CA 1
ATOM 939 C C . ASP A 1 124 ? 15.344 37.957 -26.666 1.00 52.47 124 ASP A C 1
ATOM 941 O O . ASP A 1 124 ? 14.975 37.000 -25.981 1.00 52.47 124 ASP A O 1
ATOM 945 N N . ALA A 1 125 ? 14.519 38.761 -27.323 1.00 53.34 125 ALA A N 1
ATOM 946 C CA . ALA A 1 125 ? 13.078 38.818 -27.215 1.00 53.34 125 ALA A CA 1
ATOM 947 C C . ALA A 1 125 ? 12.361 37.915 -28.235 1.00 53.34 125 ALA A C 1
ATOM 949 O O . ALA A 1 125 ? 12.891 37.586 -29.293 1.00 53.34 125 ALA A O 1
ATOM 950 N N . ASP A 1 126 ? 11.102 37.618 -27.907 1.00 51.88 126 ASP A N 1
ATOM 951 C CA . ASP A 1 126 ? 9.983 37.443 -28.840 1.00 51.88 126 ASP A CA 1
ATOM 952 C C . ASP A 1 126 ? 10.002 36.273 -29.831 1.00 51.88 126 ASP A C 1
ATOM 954 O O . ASP A 1 126 ? 9.808 36.428 -31.036 1.00 51.88 126 ASP A O 1
ATOM 958 N N . ALA A 1 127 ? 10.018 35.057 -29.290 1.00 48.84 127 ALA A N 1
ATOM 959 C CA . ALA A 1 127 ? 9.330 33.940 -29.928 1.00 48.84 127 ALA A CA 1
ATOM 960 C C . ALA A 1 127 ? 8.510 33.189 -28.876 1.00 48.84 127 ALA A C 1
ATOM 962 O O . ALA A 1 127 ? 9.048 32.387 -28.120 1.00 48.84 127 ALA A O 1
ATOM 963 N N . ILE A 1 128 ? 7.201 33.455 -28.811 1.00 55.94 128 ILE A N 1
ATOM 964 C CA . ILE A 1 128 ? 6.251 32.567 -28.131 1.00 55.94 128 ILE A CA 1
ATOM 965 C C . ILE A 1 128 ? 6.277 31.256 -28.932 1.00 55.94 128 ILE A C 1
ATOM 967 O O . ILE A 1 128 ? 5.802 31.259 -30.072 1.00 55.94 128 ILE A O 1
ATOM 971 N N . PRO A 1 129 ? 6.846 30.150 -28.413 1.00 57.03 129 PRO A N 1
ATOM 972 C CA . PRO A 1 129 ? 6.773 28.888 -29.124 1.00 57.03 129 PRO A CA 1
ATOM 973 C C . PRO A 1 129 ? 5.290 28.498 -29.213 1.00 57.03 129 PRO A C 1
ATOM 975 O O . PRO A 1 129 ? 4.561 28.634 -28.224 1.00 57.03 129 PRO A O 1
ATOM 978 N N . PRO A 1 130 ? 4.802 28.062 -30.386 1.00 57.06 130 PRO A N 1
ATOM 979 C CA . PRO A 1 130 ? 3.407 27.684 -30.544 1.00 57.06 130 PRO A CA 1
ATOM 980 C C . PRO A 1 130 ? 3.056 26.621 -29.498 1.00 57.06 130 PRO A C 1
ATOM 982 O O . PRO A 1 130 ? 3.750 25.615 -29.368 1.00 57.06 130 PRO A O 1
ATOM 985 N N . ALA A 1 131 ? 1.967 26.849 -28.759 1.00 51.88 131 ALA A N 1
ATOM 986 C CA . ALA A 1 131 ? 1.438 26.006 -27.681 1.00 51.88 131 ALA A CA 1
ATOM 987 C C . ALA A 1 131 ? 0.891 24.640 -28.166 1.00 51.88 131 ALA A C 1
ATOM 989 O O . ALA A 1 131 ? -0.120 24.147 -27.677 1.00 51.88 131 ALA A O 1
ATOM 990 N N . SER A 1 132 ? 1.538 24.036 -29.160 1.00 48.88 132 SER A N 1
ATOM 991 C CA . SER A 1 132 ? 1.176 22.761 -29.781 1.00 48.88 132 SER A CA 1
ATOM 992 C C . SER A 1 132 ? 2.401 21.871 -30.013 1.00 48.88 132 SER A C 1
ATOM 994 O O . SER A 1 132 ? 2.446 21.084 -30.954 1.00 48.88 132 SER A O 1
ATOM 996 N N . LEU A 1 133 ? 3.385 21.935 -29.110 1.00 45.81 133 LEU A N 1
ATOM 997 C CA . LEU A 1 133 ? 4.217 20.767 -28.832 1.00 45.81 133 LEU A CA 1
ATOM 998 C C . LEU A 1 133 ? 3.334 19.776 -28.080 1.00 45.81 133 LEU A C 1
ATOM 1000 O O . LEU A 1 133 ? 3.233 19.795 -26.858 1.00 45.81 133 LEU A O 1
ATOM 1004 N N . ILE A 1 134 ? 2.614 18.995 -28.881 1.00 48.56 134 ILE A N 1
ATOM 1005 C CA . ILE A 1 134 ? 2.060 17.690 -28.546 1.00 48.56 134 ILE A CA 1
ATOM 1006 C C . ILE A 1 134 ? 3.044 17.049 -27.569 1.00 48.56 134 ILE A C 1
ATOM 1008 O O . ILE A 1 134 ? 4.181 16.778 -27.962 1.00 48.56 134 ILE A O 1
ATOM 1012 N N . ASP A 1 135 ? 2.633 16.897 -26.302 1.00 49.66 135 ASP A N 1
ATOM 1013 C CA . ASP A 1 135 ? 3.351 16.073 -25.328 1.00 49.66 135 ASP A CA 1
ATOM 1014 C C . ASP A 1 135 ? 3.768 14.818 -26.093 1.00 49.66 135 ASP A C 1
ATOM 1016 O O . ASP A 1 135 ? 2.868 14.178 -26.657 1.00 49.66 135 ASP A O 1
ATOM 1020 N N . PRO A 1 136 ? 5.079 14.520 -26.234 1.00 54.28 136 PRO A N 1
ATOM 1021 C CA . PRO A 1 136 ? 5.523 13.372 -27.007 1.00 54.28 136 PRO A CA 1
ATOM 1022 C C . PRO A 1 136 ? 4.699 12.212 -26.493 1.00 54.28 136 PRO A C 1
ATOM 1024 O O . PRO A 1 136 ? 4.700 11.972 -25.286 1.00 54.28 136 PRO A O 1
ATOM 1027 N N . ALA A 1 137 ? 3.875 11.637 -27.371 1.00 56.06 137 ALA A N 1
ATOM 1028 C CA . ALA A 1 137 ? 2.879 10.657 -26.996 1.00 56.06 137 ALA A CA 1
ATOM 1029 C C . ALA A 1 137 ? 3.638 9.496 -26.365 1.00 56.06 137 ALA A C 1
ATOM 1031 O O . ALA A 1 137 ? 4.170 8.639 -27.069 1.00 56.06 137 ALA A O 1
ATOM 1032 N N . TRP A 1 138 ? 3.775 9.540 -25.038 1.00 57.88 138 TRP A N 1
ATOM 1033 C CA . TRP A 1 138 ? 4.412 8.489 -24.280 1.00 57.88 138 TRP A CA 1
ATOM 1034 C C . TRP A 1 138 ? 3.677 7.226 -24.700 1.00 57.88 138 TRP A C 1
ATOM 1036 O O . TRP A 1 138 ? 2.436 7.259 -24.719 1.00 57.88 138 TRP A O 1
ATOM 1046 N N . PRO A 1 139 ? 4.401 6.168 -25.107 1.00 66.75 139 PRO A N 1
ATOM 1047 C CA . PRO A 1 139 ? 3.781 4.910 -25.471 1.00 66.75 139 PRO A CA 1
ATOM 1048 C C . PRO A 1 139 ? 2.723 4.596 -24.422 1.00 66.75 139 PRO A C 1
ATOM 1050 O O . PRO A 1 139 ? 2.998 4.655 -23.222 1.00 66.75 139 PRO A O 1
ATOM 1053 N N . THR A 1 140 ? 1.490 4.384 -24.870 1.00 69.69 140 THR A N 1
ATOM 1054 C CA . THR A 1 140 ? 0.310 4.312 -24.000 1.00 69.69 140 THR A CA 1
ATOM 1055 C C . THR A 1 140 ? 0.401 3.212 -22.946 1.00 69.69 140 THR A C 1
ATOM 1057 O O . THR A 1 140 ? -0.343 3.257 -21.974 1.00 69.69 140 THR A O 1
ATOM 1060 N N . ASP A 1 141 ? 1.364 2.305 -23.097 1.00 82.62 141 ASP A N 1
ATOM 1061 C CA . ASP A 1 141 ? 1.738 1.264 -22.155 1.00 82.62 141 ASP A CA 1
ATOM 1062 C C . ASP A 1 141 ? 3.053 1.635 -21.451 1.00 82.62 141 ASP A C 1
ATOM 1064 O O . ASP A 1 141 ? 4.114 1.085 -21.738 1.00 82.62 141 ASP A O 1
ATOM 1068 N N . TYR A 1 142 ? 3.011 2.596 -20.528 1.00 89.38 142 TYR A N 1
ATOM 1069 C CA . TYR A 1 142 ? 4.182 2.974 -19.726 1.00 89.38 142 TYR A CA 1
ATOM 1070 C C . TYR A 1 142 ? 4.070 2.415 -18.295 1.00 89.38 142 TYR A C 1
ATOM 1072 O O . TYR A 1 142 ? 3.023 2.613 -17.658 1.00 89.38 142 TYR A O 1
ATOM 1080 N N . PRO A 1 143 ? 5.112 1.740 -17.765 1.00 95.75 143 PRO A N 1
ATOM 1081 C CA . PRO A 1 143 ? 5.124 1.268 -16.386 1.00 95.75 143 PRO A CA 1
ATOM 1082 C C . PRO A 1 143 ? 5.175 2.461 -15.434 1.00 95.75 143 PRO A C 1
ATOM 1084 O O . PRO A 1 143 ? 6.054 3.312 -15.510 1.00 95.75 143 PRO A O 1
ATOM 1087 N N . ILE A 1 144 ? 4.209 2.535 -14.525 1.00 96.94 144 ILE A N 1
ATOM 1088 C CA . ILE A 1 144 ? 4.096 3.625 -13.549 1.00 96.94 144 ILE A CA 1
ATOM 1089 C C . ILE A 1 144 ? 4.358 3.174 -12.114 1.00 96.94 144 ILE A C 1
ATOM 1091 O O . ILE A 1 144 ? 4.289 4.000 -11.203 1.00 96.94 144 ILE A O 1
ATOM 1095 N N . GLY A 1 145 ? 4.605 1.886 -11.881 1.00 97.38 145 GLY A N 1
ATOM 1096 C CA . GLY A 1 145 ? 4.843 1.365 -10.544 1.00 97.38 145 GLY A CA 1
ATOM 1097 C C . GLY A 1 145 ? 4.968 -0.151 -10.478 1.00 97.38 145 GLY A C 1
ATOM 1098 O O . GLY A 1 145 ? 4.789 -0.850 -11.472 1.00 97.38 145 GLY A O 1
ATOM 1099 N N . LEU A 1 146 ? 5.231 -0.642 -9.272 1.00 97.81 146 LEU A N 1
ATOM 1100 C CA . LEU A 1 146 ? 5.274 -2.061 -8.928 1.00 97.81 146 LEU A CA 1
ATOM 1101 C C . LEU A 1 146 ? 4.392 -2.296 -7.703 1.00 97.81 146 LEU A C 1
ATOM 1103 O O . LEU A 1 146 ? 4.330 -1.457 -6.799 1.00 97.81 146 LEU A O 1
ATOM 1107 N N . VAL A 1 147 ? 3.720 -3.439 -7.664 1.00 97.88 147 VAL A N 1
ATOM 1108 C CA . VAL A 1 147 ? 2.995 -3.917 -6.487 1.00 97.88 147 VAL A CA 1
ATOM 1109 C C . VAL A 1 147 ? 3.284 -5.394 -6.292 1.00 97.88 147 VAL A C 1
ATOM 1111 O O . VAL A 1 147 ? 3.329 -6.155 -7.258 1.00 97.88 147 VAL A O 1
ATOM 1114 N N . TYR A 1 148 ? 3.473 -5.798 -5.043 1.00 97.62 148 TYR A N 1
ATOM 1115 C CA . TYR A 1 148 ? 3.744 -7.185 -4.705 1.00 97.62 148 TYR A CA 1
ATOM 1116 C C . TYR A 1 148 ? 3.041 -7.597 -3.414 1.00 97.62 148 TYR A C 1
ATOM 1118 O O . TYR A 1 148 ? 2.730 -6.774 -2.548 1.00 97.62 148 TYR A O 1
ATOM 1126 N N . LEU A 1 149 ? 2.805 -8.896 -3.312 1.00 97.38 149 LEU A N 1
ATOM 1127 C CA . LEU A 1 149 ? 2.293 -9.613 -2.163 1.00 97.38 149 LEU A CA 1
ATOM 1128 C C . LEU A 1 149 ? 3.260 -10.765 -1.891 1.00 97.38 149 LEU A C 1
ATOM 1130 O O . LEU A 1 149 ? 3.424 -11.658 -2.720 1.00 97.38 149 LEU A O 1
ATOM 1134 N N . HIS A 1 150 ? 3.896 -10.732 -0.733 1.00 95.81 150 HIS A N 1
ATOM 1135 C CA . HIS A 1 150 ? 4.917 -11.683 -0.317 1.00 95.81 150 HIS A CA 1
ATOM 1136 C C . HIS A 1 150 ? 4.435 -12.427 0.927 1.00 95.81 150 HIS A C 1
ATOM 1138 O O . HIS A 1 150 ? 3.933 -11.798 1.855 1.00 95.81 150 HIS A O 1
ATOM 1144 N N . ALA A 1 151 ? 4.580 -13.748 0.974 1.00 94.56 151 ALA A N 1
ATOM 1145 C CA . ALA A 1 151 ? 4.311 -14.524 2.181 1.00 94.56 151 ALA A CA 1
ATOM 1146 C C . ALA A 1 151 ? 5.630 -15.043 2.736 1.00 94.56 151 ALA A C 1
ATOM 1148 O O . ALA A 1 151 ? 6.362 -15.750 2.052 1.00 94.56 151 ALA A O 1
ATOM 1149 N N . ASN A 1 152 ? 5.921 -14.710 3.992 1.00 88.88 152 ASN A N 1
ATOM 1150 C CA . ASN A 1 152 ? 7.091 -15.261 4.655 1.00 88.88 152 ASN A CA 1
ATOM 1151 C C . ASN A 1 152 ? 6.886 -16.774 4.843 1.00 88.88 152 ASN A C 1
ATOM 1153 O O . ASN A 1 152 ? 5.849 -17.202 5.355 1.00 88.88 152 ASN A O 1
ATOM 1157 N N . THR A 1 153 ? 7.876 -17.576 4.453 1.00 88.00 153 THR A N 1
ATOM 1158 C CA . THR A 1 153 ? 7.844 -19.044 4.557 1.00 88.00 153 THR A CA 1
ATOM 1159 C C . THR A 1 153 ? 7.605 -19.525 5.991 1.00 88.00 153 THR A C 1
ATOM 1161 O O . THR A 1 153 ? 6.943 -20.541 6.201 1.00 88.00 153 THR A O 1
ATOM 1164 N N . SER A 1 154 ? 8.049 -18.754 6.988 1.00 87.50 154 SER A N 1
ATOM 1165 C CA . SER A 1 154 ? 7.793 -19.024 8.411 1.00 87.50 154 SER A CA 1
ATOM 1166 C C . SER A 1 154 ? 6.321 -18.863 8.821 1.00 87.50 154 SER A C 1
ATOM 1168 O O . SER A 1 154 ? 5.879 -19.490 9.783 1.00 87.50 154 SER A O 1
ATOM 1170 N N . ASN A 1 155 ? 5.533 -18.097 8.061 1.00 85.44 155 ASN A N 1
ATOM 1171 C CA . ASN A 1 155 ? 4.153 -17.730 8.392 1.00 85.44 155 ASN A CA 1
ATOM 1172 C C . ASN A 1 155 ? 3.108 -18.382 7.473 1.00 85.44 155 ASN A C 1
ATOM 1174 O O . ASN A 1 155 ? 1.936 -18.000 7.502 1.00 85.44 155 ASN A O 1
ATOM 1178 N N . VAL A 1 156 ? 3.489 -19.395 6.686 1.00 86.00 156 VAL A N 1
ATOM 1179 C CA . VAL A 1 156 ? 2.568 -20.088 5.762 1.00 86.00 156 VAL A CA 1
ATOM 1180 C C . VAL A 1 156 ? 1.353 -20.653 6.506 1.00 86.00 156 VAL A C 1
ATOM 1182 O O . VAL A 1 156 ? 0.219 -20.490 6.055 1.00 86.00 156 VAL A O 1
ATOM 1185 N N . SER A 1 157 ? 1.559 -21.234 7.692 1.00 90.88 157 SER A N 1
ATOM 1186 C CA . SER A 1 157 ? 0.477 -21.774 8.529 1.00 90.88 157 SER A CA 1
ATOM 1187 C C . SER A 1 157 ? -0.491 -20.701 9.034 1.00 90.88 157 SER A C 1
ATOM 1189 O O . SER A 1 157 ? -1.674 -20.977 9.215 1.00 90.88 157 SER A O 1
ATOM 1191 N N . ALA A 1 158 ? -0.002 -19.478 9.246 1.00 92.81 158 ALA A N 1
ATOM 1192 C CA . ALA A 1 158 ? -0.802 -18.357 9.729 1.00 92.81 158 ALA A CA 1
ATOM 1193 C C . ALA A 1 158 ? -1.553 -17.631 8.595 1.00 92.81 158 ALA A C 1
ATOM 1195 O O . ALA A 1 158 ? -2.424 -16.805 8.868 1.00 92.81 158 ALA A O 1
ATOM 1196 N N . ARG A 1 159 ? -1.261 -17.967 7.325 1.00 96.31 159 ARG A N 1
ATOM 1197 C CA . ARG A 1 159 ? -1.834 -17.329 6.125 1.00 96.31 159 ARG A CA 1
ATOM 1198 C C . ARG A 1 159 ? -1.695 -15.807 6.162 1.00 96.31 159 ARG A C 1
ATOM 1200 O O . ARG A 1 159 ? -2.639 -15.070 5.863 1.00 96.31 159 ARG A O 1
ATOM 1207 N N . GLU A 1 160 ? -0.505 -15.358 6.544 1.00 96.88 160 GLU A N 1
ATOM 1208 C CA . GLU A 1 160 ? -0.144 -13.946 6.582 1.00 96.88 160 GLU A CA 1
ATOM 1209 C C . GLU A 1 160 ? 0.651 -13.562 5.337 1.00 96.88 160 GLU A C 1
ATOM 1211 O O . GLU A 1 160 ? 1.528 -14.305 4.894 1.00 96.88 160 GLU A O 1
ATOM 1216 N N . ALA A 1 161 ? 0.369 -12.382 4.792 1.00 97.19 161 ALA A N 1
ATOM 1217 C CA . ALA A 1 161 ? 1.109 -11.837 3.662 1.00 97.19 161 ALA A CA 1
ATOM 1218 C C . ALA A 1 161 ? 1.505 -10.375 3.903 1.00 97.19 161 ALA A C 1
ATOM 1220 O O . ALA A 1 161 ? 0.720 -9.584 4.421 1.00 97.19 161 ALA A O 1
ATOM 1221 N N . SER A 1 162 ? 2.714 -10.005 3.497 1.00 96.94 162 SER A N 1
ATOM 1222 C CA . SER A 1 162 ? 3.206 -8.631 3.430 1.00 96.94 162 SER A CA 1
ATOM 1223 C C . SER A 1 162 ? 2.884 -8.030 2.058 1.00 96.94 162 SER A C 1
ATOM 1225 O O . SER A 1 162 ? 3.176 -8.635 1.027 1.00 96.94 162 SER A O 1
ATOM 1227 N N . ILE A 1 163 ? 2.311 -6.828 2.022 1.00 97.94 163 ILE A N 1
ATOM 1228 C CA . ILE A 1 163 ? 2.040 -6.074 0.791 1.00 97.94 163 ILE A CA 1
ATOM 1229 C C . ILE A 1 163 ? 2.984 -4.878 0.668 1.00 97.94 163 ILE A C 1
ATOM 1231 O O . ILE A 1 163 ? 3.238 -4.165 1.641 1.00 97.94 163 ILE A O 1
ATOM 1235 N N . GLY A 1 164 ? 3.461 -4.619 -0.549 1.00 97.38 164 GLY A N 1
ATOM 1236 C CA . GLY A 1 164 ? 4.248 -3.432 -0.865 1.00 97.38 164 GLY A CA 1
ATOM 1237 C C . GLY A 1 164 ? 3.876 -2.833 -2.215 1.00 97.38 164 GLY A C 1
ATOM 1238 O O . GLY A 1 164 ? 3.389 -3.516 -3.115 1.00 97.38 164 GLY A O 1
ATOM 1239 N N . VAL A 1 165 ? 4.065 -1.519 -2.339 1.00 98.00 165 VAL A N 1
ATOM 1240 C CA . VAL A 1 165 ? 3.754 -0.762 -3.555 1.00 98.00 165 VAL A CA 1
ATOM 1241 C C . VAL A 1 165 ? 4.730 0.395 -3.730 1.00 98.00 165 VAL A C 1
ATOM 1243 O O . VAL A 1 165 ? 5.047 1.101 -2.772 1.00 98.00 165 VAL A O 1
ATOM 1246 N N . ILE A 1 166 ? 5.151 0.635 -4.968 1.00 97.44 166 ILE A N 1
ATOM 1247 C CA . ILE A 1 166 ? 5.886 1.833 -5.374 1.00 97.44 166 ILE A CA 1
ATOM 1248 C C . ILE A 1 166 ? 5.276 2.409 -6.651 1.00 97.44 166 ILE A C 1
ATOM 1250 O O . ILE A 1 166 ? 4.854 1.672 -7.535 1.00 97.44 166 ILE A O 1
ATOM 1254 N N . ILE A 1 167 ? 5.210 3.739 -6.735 1.00 97.94 167 ILE A N 1
ATOM 1255 C CA . ILE A 1 167 ? 4.677 4.477 -7.888 1.00 97.94 167 ILE A CA 1
ATOM 1256 C C . ILE A 1 167 ? 5.698 5.534 -8.315 1.00 97.94 167 ILE A C 1
ATOM 1258 O O . ILE A 1 167 ? 6.169 6.298 -7.461 1.00 97.94 167 ILE A O 1
ATOM 1262 N N . CYS A 1 168 ? 5.967 5.621 -9.622 1.00 96.69 168 CYS A N 1
ATOM 1263 C CA . CYS A 1 168 ? 6.775 6.670 -10.250 1.00 96.69 168 CYS A CA 1
ATOM 1264 C C . CYS A 1 168 ? 6.333 8.052 -9.773 1.00 96.69 168 CYS A C 1
ATOM 1266 O O . CYS A 1 168 ? 5.134 8.327 -9.652 1.00 96.69 168 CYS A O 1
ATOM 1268 N N . TYR A 1 169 ? 7.294 8.938 -9.531 1.00 95.50 169 TYR A N 1
ATOM 1269 C CA . TYR A 1 169 ? 7.056 10.245 -8.926 1.00 95.50 169 TYR A CA 1
ATOM 1270 C C . TYR A 1 169 ? 6.008 11.080 -9.688 1.00 95.50 169 TYR A C 1
ATOM 1272 O O . TYR A 1 169 ? 5.103 11.655 -9.077 1.00 95.50 169 TYR A O 1
ATOM 1280 N N . GLU A 1 170 ? 6.046 11.052 -11.019 1.00 95.38 170 GLU A N 1
ATOM 1281 C CA . GLU A 1 170 ? 5.146 11.761 -11.942 1.00 95.38 170 GLU A CA 1
ATOM 1282 C C . GLU A 1 170 ? 3.696 11.254 -11.870 1.00 95.38 170 GLU A C 1
ATOM 1284 O O . GLU A 1 170 ? 2.738 11.954 -12.229 1.00 95.38 170 GLU A O 1
ATOM 1289 N N . SER A 1 171 ? 3.520 10.020 -11.403 1.00 95.69 171 SER A N 1
ATOM 1290 C CA . SER A 1 171 ? 2.238 9.323 -11.292 1.00 95.69 171 SER A CA 1
ATOM 1291 C C . SER A 1 171 ? 1.686 9.310 -9.862 1.00 95.69 171 SER A C 1
ATOM 1293 O O . SER A 1 171 ? 0.564 8.852 -9.627 1.00 95.69 171 SER A O 1
ATOM 1295 N N . GLN A 1 172 ? 2.412 9.866 -8.891 1.00 96.12 172 GLN A N 1
ATOM 1296 C CA . GLN A 1 172 ? 1.930 9.975 -7.516 1.00 96.12 172 GLN A CA 1
ATOM 1297 C C . GLN A 1 172 ? 0.760 10.963 -7.388 1.00 96.12 172 GLN A C 1
ATOM 1299 O O . GLN A 1 172 ? 0.517 11.813 -8.241 1.00 96.12 172 GLN A O 1
ATOM 1304 N N . LYS A 1 173 ? 0.010 10.851 -6.282 1.00 95.06 173 LYS A N 1
ATOM 1305 C CA . LYS A 1 173 ? -1.141 11.715 -5.933 1.00 95.06 173 LYS A CA 1
ATOM 1306 C C . LYS A 1 173 ? -2.330 11.667 -6.911 1.00 95.06 173 LYS A C 1
ATOM 1308 O O . LYS A 1 173 ? -3.288 12.404 -6.718 1.00 95.06 173 LYS A O 1
ATOM 1313 N N . LYS A 1 174 ? -2.315 10.764 -7.895 1.00 95.31 174 LYS A N 1
ATOM 1314 C CA . LYS A 1 174 ? -3.416 10.528 -8.850 1.00 95.31 174 LYS A CA 1
ATOM 1315 C C . LYS A 1 174 ? -4.350 9.378 -8.449 1.00 95.31 174 LYS A C 1
ATOM 1317 O O . LYS A 1 174 ? -5.279 9.057 -9.172 1.00 95.31 174 LYS A O 1
ATOM 1322 N N . GLY A 1 175 ? -4.105 8.748 -7.298 1.00 96.00 175 GLY A N 1
ATOM 1323 C CA . GLY A 1 175 ? -4.919 7.636 -6.793 1.00 96.00 175 GLY A CA 1
ATOM 1324 C C . GLY A 1 175 ? -4.496 6.245 -7.276 1.00 96.00 175 GLY A C 1
ATOM 1325 O O . GLY A 1 175 ? -5.002 5.268 -6.736 1.00 96.00 175 GLY A O 1
ATOM 1326 N N . TYR A 1 176 ? -3.519 6.128 -8.183 1.00 96.81 176 TYR A N 1
ATOM 1327 C CA . TYR A 1 176 ? -3.084 4.833 -8.727 1.00 96.81 176 TYR A CA 1
ATOM 1328 C C . TYR A 1 176 ? -2.628 3.835 -7.660 1.00 96.81 176 TYR A C 1
ATOM 1330 O O . TYR A 1 176 ? -3.035 2.684 -7.705 1.00 96.81 176 TYR A O 1
ATOM 1338 N N . ALA A 1 177 ? -1.872 4.273 -6.645 1.00 97.56 177 ALA A N 1
ATOM 1339 C CA . ALA A 1 177 ? -1.479 3.392 -5.538 1.00 97.56 177 ALA A CA 1
ATOM 1340 C C . ALA A 1 177 ? -2.697 2.794 -4.812 1.00 97.56 177 ALA A C 1
ATOM 1342 O O . ALA A 1 177 ? -2.691 1.629 -4.434 1.00 97.56 177 ALA A O 1
ATOM 1343 N N . ARG A 1 178 ? -3.759 3.589 -4.626 1.00 97.56 178 ARG A N 1
ATOM 1344 C CA . ARG A 1 178 ? -4.988 3.147 -3.955 1.00 97.56 178 ARG A CA 1
ATOM 1345 C C . ARG A 1 178 ? -5.735 2.115 -4.789 1.00 97.56 178 ARG A C 1
ATOM 1347 O O . ARG A 1 178 ? -6.225 1.145 -4.225 1.00 97.56 178 ARG A O 1
ATOM 1354 N N . GLU A 1 179 ? -5.826 2.342 -6.094 1.00 97.00 179 GLU A N 1
ATOM 1355 C CA . GLU A 1 179 ? -6.457 1.407 -7.026 1.00 97.00 179 GLU A CA 1
ATOM 1356 C C . GLU A 1 179 ? -5.654 0.099 -7.114 1.00 97.00 179 GLU A C 1
ATOM 1358 O O . GLU A 1 179 ? -6.222 -0.971 -6.921 1.00 97.00 179 GLU A O 1
ATOM 1363 N N . ALA A 1 180 ? -4.328 0.185 -7.267 1.00 97.12 180 ALA A N 1
ATOM 1364 C CA . ALA A 1 180 ? -3.437 -0.972 -7.331 1.00 97.12 180 ALA A CA 1
ATOM 1365 C C . ALA A 1 180 ? -3.486 -1.836 -6.064 1.00 97.12 180 ALA A C 1
ATOM 1367 O O . ALA A 1 180 ? -3.730 -3.037 -6.144 1.00 97.12 180 ALA A O 1
ATOM 1368 N N . VAL A 1 181 ? -3.311 -1.228 -4.887 1.00 97.94 181 VAL A N 1
ATOM 1369 C CA . VAL A 1 181 ? -3.377 -1.955 -3.611 1.00 97.94 181 VAL A CA 1
ATOM 1370 C C . VAL A 1 181 ? -4.780 -2.522 -3.382 1.00 97.94 181 VAL A C 1
ATOM 1372 O O . VAL A 1 181 ? -4.906 -3.636 -2.890 1.00 97.94 181 VAL A O 1
ATOM 1375 N N . GLY A 1 182 ? -5.838 -1.803 -3.772 1.00 96.69 182 GLY A N 1
ATOM 1376 C CA . GLY A 1 182 ? -7.212 -2.303 -3.686 1.00 96.69 182 GLY A CA 1
ATOM 1377 C C . GLY A 1 182 ? -7.432 -3.598 -4.472 1.00 96.69 182 GLY A C 1
ATOM 1378 O O . GLY A 1 182 ? -8.040 -4.529 -3.943 1.00 96.69 182 GLY A O 1
ATOM 1379 N N . GLU A 1 183 ? -6.902 -3.683 -5.694 1.00 96.31 183 GLU A N 1
ATOM 1380 C CA . GLU A 1 183 ? -6.965 -4.909 -6.499 1.00 96.31 183 GLU A CA 1
ATOM 1381 C C . GLU A 1 183 ? -6.117 -6.037 -5.905 1.00 96.31 183 GLU A C 1
ATOM 1383 O O . GLU A 1 183 ? -6.584 -7.171 -5.825 1.00 96.31 183 GLU A O 1
ATOM 1388 N N . VAL A 1 184 ? -4.903 -5.751 -5.427 1.00 97.25 184 VAL A N 1
ATOM 1389 C CA . VAL A 1 184 ? -4.047 -6.790 -4.827 1.00 97.25 184 VAL A CA 1
ATOM 1390 C C . VAL A 1 184 ? -4.623 -7.321 -3.515 1.00 97.25 184 VAL A C 1
ATOM 1392 O O . VAL A 1 184 ? -4.547 -8.520 -3.271 1.00 97.25 184 VAL A O 1
ATOM 1395 N N . LEU A 1 185 ? -5.276 -6.487 -2.699 1.00 97.62 185 LEU A N 1
ATOM 1396 C CA . LEU A 1 185 ? -5.999 -6.956 -1.508 1.00 97.62 185 LEU A CA 1
ATOM 1397 C C . LEU A 1 185 ? -7.134 -7.908 -1.870 1.00 97.62 185 LEU A C 1
ATOM 1399 O O . LEU A 1 185 ? -7.328 -8.920 -1.201 1.00 97.62 185 LEU A O 1
ATOM 1403 N N . ARG A 1 186 ? -7.857 -7.614 -2.953 1.00 96.62 186 ARG A N 1
ATOM 1404 C CA . ARG A 1 186 ? -8.881 -8.516 -3.472 1.00 96.62 186 ARG A CA 1
ATOM 1405 C C . ARG A 1 186 ? -8.271 -9.867 -3.843 1.00 96.62 186 ARG A C 1
ATOM 1407 O O . ARG A 1 186 ? -8.810 -10.895 -3.452 1.00 96.62 186 ARG A O 1
ATOM 1414 N N . VAL A 1 187 ? -7.118 -9.869 -4.517 1.00 96.81 187 VAL A N 1
ATOM 1415 C CA . VAL A 1 187 ? -6.372 -11.101 -4.818 1.00 96.81 187 VAL A CA 1
ATOM 1416 C C . VAL A 1 187 ? -5.959 -11.840 -3.535 1.00 96.81 187 VAL A C 1
ATOM 1418 O O . VAL A 1 187 ? -6.211 -13.038 -3.413 1.00 96.81 187 VAL A O 1
ATOM 1421 N N . ALA A 1 188 ? -5.393 -11.133 -2.556 1.00 97.38 188 ALA A N 1
ATOM 1422 C CA . ALA A 1 188 ? -4.940 -11.701 -1.285 1.00 97.38 188 ALA A CA 1
ATOM 1423 C C . ALA A 1 188 ? -6.065 -12.416 -0.517 1.00 97.38 188 ALA A C 1
ATOM 1425 O O . ALA A 1 188 ? -5.920 -13.573 -0.124 1.00 97.38 188 ALA A O 1
ATOM 1426 N N . PHE A 1 189 ? -7.206 -11.752 -0.330 1.00 97.62 189 PHE A N 1
ATOM 1427 C CA . PHE A 1 189 ? -8.308 -12.299 0.461 1.00 97.62 189 PHE A CA 1
ATOM 1428 C C . PHE A 1 189 ? -9.182 -13.286 -0.320 1.00 97.62 189 PHE A C 1
ATOM 1430 O O . PHE A 1 189 ? -9.575 -14.308 0.235 1.00 97.62 189 PHE A O 1
ATOM 1437 N N . GLU A 1 190 ? -9.495 -13.021 -1.592 1.00 96.56 190 GLU A N 1
ATOM 1438 C CA . GLU A 1 190 ? -10.420 -13.872 -2.358 1.00 96.56 190 GLU A CA 1
ATOM 1439 C C . GLU A 1 190 ? -9.738 -15.111 -2.945 1.00 96.56 190 GLU A C 1
ATOM 1441 O O . GLU A 1 190 ? -10.347 -16.177 -2.982 1.00 96.56 190 GLU A O 1
ATOM 1446 N N . PHE A 1 191 ? -8.490 -14.989 -3.410 1.00 96.62 191 PHE A N 1
ATOM 1447 C CA . PHE A 1 191 ? -7.803 -16.083 -4.104 1.00 96.62 191 PHE A CA 1
ATOM 1448 C C . PHE A 1 191 ? -6.833 -16.812 -3.186 1.00 96.62 191 PHE A C 1
ATOM 1450 O O . PHE A 1 191 ? -6.880 -18.037 -3.101 1.00 96.62 191 PHE A O 1
ATOM 1457 N N . PHE A 1 192 ? -5.986 -16.077 -2.464 1.00 96.31 192 PHE A N 1
ATOM 1458 C CA . PHE A 1 192 ? -5.025 -16.692 -1.545 1.00 96.31 192 PHE A CA 1
ATOM 1459 C C . PHE A 1 192 ? -5.619 -17.006 -0.167 1.00 96.31 192 PHE A C 1
ATOM 1461 O O . PHE A 1 192 ? -4.986 -17.712 0.615 1.00 96.31 192 PHE A O 1
ATOM 1468 N N . SER A 1 193 ? -6.845 -16.545 0.121 1.00 96.75 193 SER A N 1
ATOM 1469 C CA . SER A 1 193 ? -7.506 -16.737 1.420 1.00 96.75 193 SER A CA 1
ATOM 1470 C C . SER A 1 193 ? -6.610 -16.328 2.597 1.00 96.75 193 SER A C 1
ATOM 1472 O O . SER A 1 193 ? -6.579 -17.006 3.628 1.00 96.75 193 SER A O 1
ATOM 1474 N N . CYS A 1 194 ? -5.840 -15.247 2.430 1.00 97.56 194 CYS A N 1
ATOM 1475 C CA . CYS A 1 194 ? -5.015 -14.700 3.501 1.00 97.56 194 CYS A CA 1
ATOM 1476 C C . CYS A 1 194 ? -5.910 -14.288 4.674 1.00 97.56 194 CYS A C 1
ATOM 1478 O O . CYS A 1 194 ? -6.922 -13.625 4.469 1.00 97.56 194 CYS A O 1
ATOM 1480 N N . HIS A 1 195 ? -5.533 -14.637 5.904 1.00 97.75 195 HIS A N 1
ATOM 1481 C CA . HIS A 1 195 ? -6.260 -14.177 7.094 1.00 97.75 195 HIS A CA 1
ATOM 1482 C C . HIS A 1 195 ? -5.832 -12.769 7.506 1.00 97.75 195 HIS A C 1
ATOM 1484 O O . HIS A 1 195 ? -6.635 -11.996 8.028 1.00 97.75 195 HIS A O 1
ATOM 1490 N N . ARG A 1 196 ? -4.570 -12.420 7.237 1.00 97.75 196 ARG A N 1
ATOM 1491 C CA . ARG A 1 196 ? -3.981 -11.129 7.593 1.00 97.75 196 ARG A CA 1
ATOM 1492 C C . ARG A 1 196 ? -3.058 -10.643 6.484 1.00 97.75 196 ARG A C 1
ATOM 1494 O O . ARG A 1 196 ? -2.199 -11.380 6.005 1.00 97.75 196 ARG A O 1
ATOM 1501 N N . VAL A 1 197 ? -3.231 -9.386 6.091 1.00 98.31 197 VAL A N 1
ATOM 1502 C CA . VAL A 1 197 ? -2.333 -8.690 5.165 1.00 98.31 197 VAL A CA 1
ATOM 1503 C C . VAL A 1 197 ? -1.689 -7.529 5.905 1.00 98.31 197 VAL A C 1
ATOM 1505 O O . VAL A 1 197 ? -2.392 -6.657 6.409 1.00 98.31 197 VAL A O 1
ATOM 1508 N N . GLN A 1 198 ? -0.362 -7.510 5.972 1.00 98.00 198 GLN A N 1
ATOM 1509 C CA . GLN A 1 198 ? 0.417 -6.488 6.667 1.00 98.00 198 GLN A CA 1
ATOM 1510 C C . GLN A 1 198 ? 1.186 -5.597 5.689 1.00 98.00 198 GLN A C 1
ATOM 1512 O O . GLN A 1 198 ? 1.603 -6.034 4.623 1.00 98.00 198 GLN A O 1
ATOM 1517 N N . ALA A 1 199 ? 1.406 -4.344 6.061 1.00 98.00 199 ALA A N 1
ATOM 1518 C CA . ALA A 1 199 ? 2.268 -3.402 5.367 1.00 98.00 199 ALA A CA 1
ATOM 1519 C C . ALA A 1 199 ? 3.312 -2.873 6.356 1.00 98.00 199 ALA A C 1
ATOM 1521 O O . ALA A 1 199 ? 2.965 -2.346 7.416 1.00 98.00 199 ALA A O 1
ATOM 1522 N N . ALA A 1 200 ? 4.585 -3.008 5.992 1.00 97.50 200 ALA A N 1
ATOM 1523 C CA . ALA A 1 200 ? 5.716 -2.505 6.761 1.00 97.50 200 ALA A CA 1
ATOM 1524 C C . ALA A 1 200 ? 6.228 -1.209 6.121 1.00 97.50 200 ALA A C 1
ATOM 1526 O O . ALA A 1 200 ? 6.695 -1.213 4.981 1.00 97.50 200 ALA A O 1
ATOM 1527 N N . ILE A 1 201 ? 6.121 -0.092 6.841 1.00 97.44 201 ILE A N 1
ATOM 1528 C CA . ILE A 1 201 ? 6.544 1.230 6.368 1.00 97.44 201 ILE A CA 1
ATOM 1529 C C . ILE A 1 201 ? 7.811 1.641 7.109 1.00 97.44 201 ILE A C 1
ATOM 1531 O O . ILE A 1 201 ? 7.791 1.806 8.328 1.00 97.44 201 ILE A O 1
ATOM 1535 N N . LEU A 1 202 ? 8.895 1.834 6.362 1.00 96.50 202 LEU A N 1
ATOM 1536 C CA . LEU A 1 202 ? 10.160 2.336 6.887 1.00 96.50 202 LEU A CA 1
ATOM 1537 C C . LEU A 1 202 ? 10.065 3.835 7.211 1.00 96.50 202 LEU A C 1
ATOM 1539 O O . LEU A 1 202 ? 9.502 4.608 6.426 1.00 96.50 202 LEU A O 1
ATOM 1543 N N . ASP A 1 203 ? 10.657 4.252 8.332 1.00 96.06 203 ASP A N 1
ATOM 1544 C CA . ASP A 1 203 ? 10.758 5.665 8.698 1.00 96.06 203 ASP A CA 1
ATOM 1545 C C . ASP A 1 203 ? 11.656 6.417 7.702 1.00 96.06 203 ASP A C 1
ATOM 1547 O O . ASP A 1 203 ? 12.883 6.277 7.656 1.00 96.06 203 ASP A O 1
ATOM 1551 N N . THR A 1 204 ? 11.004 7.165 6.818 1.00 94.75 204 THR A N 1
ATOM 1552 C CA . THR A 1 204 ? 11.609 7.908 5.713 1.00 94.75 204 THR A CA 1
ATOM 1553 C C . THR A 1 204 ? 10.913 9.261 5.574 1.00 94.75 204 THR A C 1
ATOM 1555 O O . THR A 1 204 ? 9.723 9.385 5.900 1.00 94.75 204 THR A O 1
ATOM 1558 N N . PRO A 1 205 ? 11.604 10.298 5.059 1.00 93.00 205 PRO A N 1
ATOM 1559 C CA . PRO A 1 205 ? 10.985 11.591 4.796 1.00 93.00 205 PRO A CA 1
ATOM 1560 C C . PRO A 1 205 ? 9.900 11.429 3.722 1.00 93.00 205 PRO A C 1
ATOM 1562 O O . PRO A 1 205 ? 10.171 11.397 2.525 1.00 93.00 205 PRO A O 1
ATOM 1565 N N . GLY A 1 206 ? 8.646 11.300 4.156 1.00 91.88 206 GLY A N 1
ATOM 1566 C CA . GLY A 1 206 ? 7.515 10.995 3.278 1.00 91.88 206 GLY A CA 1
ATOM 1567 C C . GLY A 1 206 ? 6.659 9.802 3.702 1.00 91.88 206 GLY A C 1
ATOM 1568 O O . GLY A 1 206 ? 5.654 9.556 3.029 1.00 91.88 206 GLY A O 1
ATOM 1569 N N . MET A 1 207 ? 6.981 9.124 4.814 1.00 95.38 207 MET A N 1
ATOM 1570 C CA . MET A 1 207 ? 6.205 7.993 5.352 1.00 95.38 207 MET A CA 1
ATOM 1571 C C . MET A 1 207 ? 4.711 8.300 5.573 1.00 95.38 207 MET A C 1
ATOM 1573 O O . MET A 1 207 ? 3.862 7.412 5.481 1.00 95.38 207 MET A O 1
ATOM 1577 N N . ASP A 1 208 ? 4.349 9.573 5.754 1.00 96.31 208 ASP A N 1
ATOM 1578 C CA . ASP A 1 208 ? 2.956 10.014 5.874 1.00 96.31 208 ASP A CA 1
ATOM 1579 C C . ASP A 1 208 ? 2.091 9.612 4.673 1.00 96.31 208 ASP A C 1
ATOM 1581 O O . ASP A 1 208 ? 0.887 9.384 4.812 1.00 96.31 208 ASP A O 1
ATOM 1585 N N . ARG A 1 209 ? 2.675 9.555 3.468 1.00 96.38 209 ARG A N 1
ATOM 1586 C CA . ARG A 1 209 ? 1.940 9.223 2.241 1.00 96.38 209 ARG A CA 1
ATOM 1587 C C . ARG A 1 209 ? 1.493 7.757 2.220 1.00 96.38 209 ARG A C 1
ATOM 1589 O O . ARG A 1 209 ? 0.282 7.550 2.096 1.00 96.38 209 ARG A O 1
ATOM 1596 N N . PRO A 1 210 ? 2.387 6.753 2.341 1.00 97.06 210 PRO A N 1
ATOM 1597 C CA . PRO A 1 210 ? 1.965 5.361 2.436 1.00 97.06 210 PRO A CA 1
ATOM 1598 C C . PRO A 1 210 ? 1.105 5.119 3.682 1.00 97.06 210 PRO A C 1
ATOM 1600 O O . PRO A 1 210 ? 0.085 4.446 3.575 1.00 97.06 210 PRO A O 1
ATOM 1603 N N . MET A 1 211 ? 1.398 5.753 4.823 1.00 97.25 211 MET A N 1
ATOM 1604 C CA . MET A 1 211 ? 0.575 5.596 6.027 1.00 97.25 211 MET A CA 1
ATOM 1605 C C . MET A 1 211 ? -0.878 6.046 5.793 1.00 97.25 211 MET A C 1
ATOM 1607 O O . MET A 1 211 ? -1.815 5.289 6.045 1.00 97.25 211 MET A O 1
ATOM 1611 N N . ARG A 1 212 ? -1.097 7.238 5.216 1.00 96.56 212 ARG A N 1
ATOM 1612 C CA . ARG A 1 212 ? -2.448 7.713 4.848 1.00 96.56 212 ARG A CA 1
ATOM 1613 C C . ARG A 1 212 ? -3.115 6.841 3.786 1.00 96.56 212 ARG A C 1
ATOM 1615 O O . ARG A 1 212 ? -4.339 6.699 3.804 1.00 96.56 212 ARG A O 1
ATOM 1622 N N . LEU A 1 213 ? -2.341 6.293 2.849 1.00 97.56 213 LEU A N 1
ATOM 1623 C CA . LEU A 1 213 ? -2.842 5.365 1.836 1.00 97.56 213 LEU A CA 1
ATOM 1624 C C . LEU A 1 213 ? -3.418 4.105 2.494 1.00 97.56 213 LEU A C 1
ATOM 1626 O O . LEU A 1 213 ? -4.590 3.804 2.265 1.00 97.56 213 LEU A O 1
ATOM 1630 N N . PHE A 1 214 ? -2.631 3.415 3.321 1.00 98.12 214 PHE A N 1
ATOM 1631 C CA . PHE A 1 214 ? -3.032 2.165 3.967 1.00 98.12 214 PHE A CA 1
ATOM 1632 C C . PHE A 1 214 ? -4.154 2.376 4.989 1.00 98.12 214 PHE A C 1
ATOM 1634 O O . PHE A 1 214 ? -5.155 1.662 4.943 1.00 98.12 214 PHE A O 1
ATOM 1641 N N . ILE A 1 215 ? -4.082 3.419 5.824 1.00 96.56 215 ILE A N 1
ATOM 1642 C CA . ILE A 1 215 ? -5.173 3.766 6.754 1.00 96.56 215 ILE A CA 1
ATOM 1643 C C . ILE A 1 215 ? -6.463 4.085 5.982 1.00 96.56 215 ILE A C 1
ATOM 1645 O O . ILE A 1 215 ? -7.537 3.597 6.325 1.00 96.56 215 ILE A O 1
ATOM 1649 N N . GLY A 1 216 ? -6.383 4.839 4.878 1.00 95.12 216 GLY A N 1
ATOM 1650 C CA . GLY A 1 216 ? -7.543 5.094 4.014 1.00 95.12 216 GLY A CA 1
ATOM 1651 C C . GLY A 1 216 ? -8.103 3.818 3.367 1.00 95.12 216 GLY A C 1
ATOM 1652 O O . GLY A 1 216 ? -9.310 3.693 3.135 1.00 95.12 216 GLY A O 1
ATOM 1653 N N . LEU A 1 217 ? -7.239 2.836 3.117 1.00 96.00 217 LEU A N 1
ATOM 1654 C CA . LEU A 1 217 ? -7.618 1.497 2.682 1.00 96.00 217 LEU A CA 1
ATOM 1655 C C . LEU A 1 217 ? -8.114 0.600 3.820 1.00 96.00 217 LEU A C 1
ATOM 1657 O O . LEU A 1 217 ? -8.620 -0.470 3.518 1.00 96.00 217 LEU A O 1
ATOM 1661 N N . GLY A 1 218 ? -8.128 1.064 5.071 1.00 95.69 218 GLY A N 1
ATOM 1662 C CA . GLY A 1 218 ? -8.726 0.357 6.208 1.00 95.69 218 GLY A CA 1
ATOM 1663 C C . GLY A 1 218 ? -7.754 -0.501 6.992 1.00 95.69 218 GLY A C 1
ATOM 1664 O O . GLY A 1 218 ? -8.204 -1.328 7.771 1.00 95.69 218 GLY A O 1
ATOM 1665 N N . PHE A 1 219 ? -6.454 -0.321 6.780 1.00 97.94 219 PHE A N 1
ATOM 1666 C CA . PHE A 1 219 ? -5.462 -0.927 7.649 1.00 97.94 219 PHE A CA 1
ATOM 1667 C C . PHE A 1 219 ? -5.505 -0.275 9.032 1.00 97.94 219 PHE A C 1
ATOM 1669 O O . PHE A 1 219 ? -5.643 0.946 9.156 1.00 97.94 219 PHE A O 1
ATOM 1676 N N . THR A 1 220 ? -5.318 -1.099 10.054 1.00 97.56 220 THR A N 1
ATOM 1677 C CA . THR A 1 220 ? -5.182 -0.696 11.451 1.00 97.56 220 THR A CA 1
ATOM 1678 C C . THR A 1 220 ? -3.703 -0.624 11.819 1.00 97.56 220 THR A C 1
ATOM 1680 O O . THR A 1 220 ? -2.907 -1.460 11.396 1.00 97.56 220 THR A O 1
ATOM 1683 N N . HIS A 1 221 ? -3.318 0.394 12.590 1.00 97.81 221 HIS A N 1
ATOM 1684 C CA . HIS A 1 221 ? -1.952 0.549 13.089 1.00 97.81 221 HIS A CA 1
ATOM 1685 C C . HIS A 1 221 ? -1.702 -0.411 14.255 1.00 97.81 221 HIS A C 1
ATOM 1687 O O . HIS A 1 221 ? -2.333 -0.276 15.303 1.00 97.81 221 HIS A O 1
ATOM 1693 N N . GLU A 1 222 ? -0.779 -1.355 14.081 1.00 98.06 222 GLU A N 1
ATOM 1694 C CA . GLU A 1 222 ? -0.454 -2.353 15.106 1.00 98.06 222 GLU A CA 1
ATOM 1695 C C . GLU A 1 222 ? 0.704 -1.907 16.003 1.00 98.06 222 GLU A C 1
ATOM 1697 O O . GLU A 1 222 ? 0.711 -2.201 17.198 1.00 98.06 222 GLU A O 1
ATOM 1702 N N . GLY A 1 223 ? 1.670 -1.161 15.460 1.00 97.56 223 GLY A N 1
ATOM 1703 C CA . GLY A 1 223 ? 2.774 -0.620 16.246 1.00 97.56 223 GLY A CA 1
ATOM 1704 C C . GLY A 1 223 ? 3.996 -0.227 15.426 1.00 97.56 223 GLY A C 1
ATOM 1705 O O . GLY A 1 223 ? 4.082 -0.482 14.227 1.00 97.56 223 GLY A O 1
ATOM 1706 N N . THR A 1 224 ? 4.978 0.357 16.110 1.00 98.06 224 THR A N 1
ATOM 1707 C CA . THR A 1 224 ? 6.271 0.740 15.531 1.00 98.06 224 THR A CA 1
ATOM 1708 C C . THR A 1 224 ? 7.382 -0.056 16.202 1.00 98.06 224 THR A C 1
ATOM 1710 O O . THR A 1 224 ? 7.551 0.009 17.422 1.00 98.06 224 THR A O 1
ATOM 1713 N N . ARG A 1 225 ? 8.154 -0.810 15.413 1.00 97.81 225 ARG A N 1
ATOM 1714 C CA . ARG A 1 225 ? 9.374 -1.475 15.876 1.00 97.81 225 ARG A CA 1
ATOM 1715 C C . ARG A 1 225 ? 10.546 -0.517 15.741 1.00 97.81 225 ARG A C 1
ATOM 1717 O O . ARG A 1 225 ? 10.859 -0.069 14.638 1.00 97.81 225 ARG A O 1
ATOM 1724 N N . ARG A 1 226 ? 11.188 -0.230 16.870 1.00 97.88 226 ARG A N 1
ATOM 1725 C CA . ARG A 1 226 ? 12.356 0.648 16.918 1.00 97.88 226 ARG A CA 1
ATOM 1726 C C . ARG A 1 226 ? 13.603 -0.078 16.438 1.00 97.88 226 ARG A C 1
ATOM 1728 O O . ARG A 1 226 ? 13.785 -1.239 16.795 1.00 97.88 226 ARG A O 1
ATOM 1735 N N . HIS A 1 227 ? 14.441 0.610 15.667 1.00 95.50 227 HIS A N 1
ATOM 1736 C CA . HIS A 1 227 ? 15.735 0.122 15.176 1.00 95.50 227 HIS A CA 1
ATOM 1737 C C . HIS A 1 227 ? 15.647 -1.281 14.554 1.00 95.50 227 HIS A C 1
ATOM 1739 O O . HIS A 1 227 ? 16.434 -2.169 14.864 1.00 95.50 227 HIS A O 1
ATOM 1745 N N . SER A 1 228 ? 14.642 -1.507 13.711 1.00 94.50 228 SER A N 1
ATOM 1746 C CA . SER A 1 228 ? 14.359 -2.851 13.192 1.00 94.50 228 SER A CA 1
ATOM 1747 C C . SER A 1 228 ? 15.121 -3.192 11.914 1.00 94.50 228 SER A C 1
ATOM 1749 O O . SER A 1 228 ? 15.344 -4.367 11.644 1.00 94.50 228 SER A O 1
ATOM 1751 N N . VAL A 1 229 ? 15.536 -2.182 11.144 1.00 93.38 229 VAL A N 1
ATOM 1752 C CA . VAL A 1 229 ? 16.269 -2.364 9.885 1.00 93.38 229 VAL A CA 1
ATOM 1753 C C . VAL A 1 229 ? 17.517 -1.498 9.909 1.00 93.38 229 VAL A C 1
ATOM 1755 O O . VAL A 1 229 ? 17.428 -0.298 10.169 1.00 93.38 229 VAL A O 1
ATOM 1758 N N . SER A 1 230 ? 18.675 -2.097 9.634 1.00 92.19 230 SER A N 1
ATOM 1759 C CA . SER A 1 230 ? 19.916 -1.360 9.401 1.00 92.19 230 SER A CA 1
ATOM 1760 C C . SER A 1 230 ? 20.053 -1.103 7.907 1.00 92.19 230 SER A C 1
ATOM 1762 O O . SER A 1 230 ? 20.129 -2.046 7.120 1.00 92.19 230 SER A O 1
ATOM 1764 N N . GLN A 1 231 ? 20.043 0.166 7.503 1.00 88.88 231 GLN A N 1
ATOM 1765 C CA . GLN A 1 231 ? 20.322 0.530 6.121 1.00 88.88 231 GLN A CA 1
ATOM 1766 C C . GLN A 1 231 ? 21.823 0.754 5.972 1.00 88.88 231 GLN A C 1
ATOM 1768 O O . GLN A 1 231 ? 22.379 1.676 6.575 1.00 88.88 231 GLN A O 1
ATOM 1773 N N . GLN A 1 232 ? 22.469 -0.098 5.178 1.00 85.38 232 GLN A N 1
ATOM 1774 C CA . GLN A 1 232 ? 23.867 0.085 4.818 1.00 85.38 232 GLN A CA 1
ATOM 1775 C C . GLN A 1 232 ? 23.991 1.319 3.922 1.00 85.38 232 GLN A C 1
ATOM 1777 O O . GLN A 1 232 ? 23.270 1.456 2.935 1.00 85.38 232 GLN A O 1
ATOM 1782 N N . GLU A 1 233 ? 24.877 2.235 4.297 1.00 83.44 233 GLU A N 1
ATOM 1783 C CA . GLU A 1 233 ? 25.213 3.394 3.481 1.00 83.44 233 GLU A CA 1
ATOM 1784 C C . GLU A 1 233 ? 26.352 3.015 2.524 1.00 83.44 233 GLU A C 1
ATOM 1786 O O . GLU A 1 233 ? 27.306 2.342 2.923 1.00 83.44 233 GLU A O 1
ATOM 1791 N N . ASP A 1 234 ? 26.266 3.449 1.263 1.00 77.25 234 ASP A N 1
ATOM 1792 C CA . ASP A 1 234 ? 27.175 3.046 0.172 1.00 77.25 234 ASP A CA 1
ATOM 1793 C C . ASP A 1 234 ? 28.661 3.388 0.418 1.00 77.25 234 ASP A C 1
ATOM 1795 O O . ASP A 1 234 ? 29.539 2.940 -0.314 1.00 77.25 234 ASP A O 1
ATOM 1799 N N . GLN A 1 235 ? 28.977 4.167 1.455 1.00 81.44 235 GLN A N 1
ATOM 1800 C CA . GLN A 1 235 ? 30.324 4.677 1.734 1.00 81.44 235 GLN A CA 1
ATOM 1801 C C . GLN A 1 235 ? 31.088 3.889 2.811 1.00 81.44 235 GLN A C 1
ATOM 1803 O O . GLN A 1 235 ? 32.102 4.365 3.318 1.00 81.44 235 GLN A O 1
ATOM 1808 N N . GLY A 1 236 ? 30.617 2.694 3.187 1.00 80.44 236 GLY A N 1
ATOM 1809 C CA . GLY A 1 236 ? 31.284 1.864 4.203 1.00 80.44 236 GLY A CA 1
ATOM 1810 C C . GLY A 1 236 ? 31.224 2.446 5.621 1.00 80.44 236 GLY A C 1
ATOM 1811 O O . GLY A 1 236 ? 31.941 1.993 6.512 1.00 80.44 236 GLY A O 1
ATOM 1812 N N . ILE A 1 237 ? 30.370 3.449 5.834 1.00 78.88 237 ILE A N 1
ATOM 1813 C CA . ILE A 1 237 ? 30.053 4.013 7.145 1.00 78.88 237 ILE A CA 1
ATOM 1814 C C . ILE A 1 237 ? 29.044 3.084 7.834 1.00 78.88 237 ILE A C 1
ATOM 1816 O O . ILE A 1 237 ? 28.241 2.418 7.176 1.00 78.88 237 ILE A O 1
ATOM 1820 N N . ALA A 1 238 ? 29.109 3.005 9.167 1.00 84.19 238 ALA A N 1
ATOM 1821 C CA . ALA A 1 238 ? 28.181 2.211 9.967 1.00 84.19 238 ALA A CA 1
ATOM 1822 C C . ALA A 1 238 ? 26.722 2.553 9.610 1.00 84.19 238 ALA A C 1
ATOM 1824 O O . ALA A 1 238 ? 26.328 3.718 9.649 1.00 84.19 238 ALA A O 1
ATOM 1825 N N . GLY A 1 239 ? 25.938 1.530 9.257 1.00 90.62 239 GLY A N 1
ATOM 1826 C CA . GLY A 1 239 ? 24.566 1.696 8.783 1.00 90.62 239 GLY A CA 1
ATOM 1827 C C . GLY A 1 239 ? 23.662 2.408 9.792 1.00 90.62 239 GLY A C 1
ATOM 1828 O O . GLY A 1 239 ? 23.793 2.238 11.007 1.00 90.62 239 GLY A O 1
ATOM 1829 N N . THR A 1 240 ? 22.715 3.195 9.283 1.00 93.56 240 THR A N 1
ATOM 1830 C CA . THR A 1 240 ? 21.721 3.870 10.128 1.00 93.56 240 THR A CA 1
ATOM 1831 C C . THR A 1 240 ? 20.577 2.910 10.429 1.00 93.56 240 THR A C 1
ATOM 1833 O O . THR A 1 240 ? 19.943 2.373 9.518 1.00 93.56 240 THR A O 1
ATOM 1836 N N . TRP A 1 241 ? 20.296 2.704 11.715 1.00 94.94 241 TRP A N 1
ATOM 1837 C CA . TRP A 1 241 ? 19.124 1.955 12.156 1.00 94.94 241 TRP A CA 1
ATOM 1838 C C . TRP A 1 241 ? 17.860 2.790 11.976 1.00 94.94 241 TRP A C 1
ATOM 1840 O O . TRP A 1 241 ? 17.811 3.950 12.381 1.00 94.94 241 TRP A O 1
ATOM 1850 N N . LYS A 1 242 ? 16.835 2.183 11.382 1.00 95.56 242 LYS A N 1
ATOM 1851 C CA . LYS A 1 242 ? 15.546 2.814 11.111 1.00 95.56 242 LYS A CA 1
ATOM 1852 C C . LYS A 1 242 ? 14.401 2.079 11.792 1.00 95.56 242 LYS A C 1
ATOM 1854 O O . LYS A 1 242 ? 14.402 0.850 11.947 1.00 95.56 242 LYS A O 1
ATOM 1859 N N . ASP A 1 243 ? 13.406 2.863 12.176 1.00 97.31 243 ASP A N 1
ATOM 1860 C CA . ASP A 1 243 ? 12.156 2.369 12.730 1.00 97.31 243 ASP A CA 1
ATOM 1861 C C . ASP A 1 243 ? 11.237 1.884 11.601 1.00 97.31 243 ASP A C 1
ATOM 1863 O O . ASP A 1 243 ? 11.271 2.394 10.479 1.00 97.31 243 ASP A O 1
ATOM 1867 N N . VAL A 1 244 ? 10.411 0.879 11.894 1.00 97.62 244 VAL A N 1
ATOM 1868 C CA . VAL A 1 244 ? 9.411 0.352 10.956 1.00 97.62 244 VAL A CA 1
ATOM 1869 C C . VAL A 1 244 ? 8.050 0.358 11.621 1.00 97.62 244 VAL A C 1
ATOM 1871 O O . VAL A 1 244 ? 7.858 -0.216 12.694 1.00 97.62 244 VAL A O 1
ATOM 1874 N N . THR A 1 245 ? 7.088 0.984 10.959 1.00 98.12 245 THR A N 1
ATOM 1875 C CA . THR A 1 245 ? 5.694 1.017 11.392 1.00 98.12 245 THR A CA 1
ATOM 1876 C C . THR A 1 245 ? 4.896 -0.062 10.673 1.00 98.12 245 THR A C 1
ATOM 1878 O O . THR A 1 245 ? 4.889 -0.122 9.443 1.00 98.12 245 THR A O 1
ATOM 1881 N N . TYR A 1 246 ? 4.216 -0.901 11.451 1.00 98.19 246 TYR A N 1
ATOM 1882 C CA . TYR A 1 246 ? 3.397 -2.006 10.976 1.00 98.19 246 TYR A CA 1
ATOM 1883 C C . TYR A 1 246 ? 1.924 -1.614 10.984 1.00 98.19 246 TYR A C 1
ATOM 1885 O O . TYR A 1 246 ? 1.360 -1.150 11.981 1.00 98.19 246 TYR A O 1
ATOM 1893 N N . LEU A 1 247 ? 1.306 -1.824 9.833 1.00 98.31 247 LEU A N 1
ATOM 1894 C CA . LEU A 1 247 ? -0.120 -1.691 9.602 1.00 98.31 247 LEU A CA 1
ATOM 1895 C C . LEU A 1 247 ? -0.632 -3.051 9.143 1.00 98.31 247 LEU A C 1
ATOM 1897 O O . LEU A 1 247 ? 0.045 -3.711 8.361 1.00 98.31 247 LEU A O 1
ATOM 1901 N N . ALA A 1 248 ? -1.830 -3.454 9.549 1.00 98.31 248 ALA A N 1
ATOM 1902 C CA . ALA A 1 248 ? -2.418 -4.699 9.064 1.00 98.31 248 ALA A CA 1
ATOM 1903 C C . ALA A 1 248 ? -3.916 -4.586 8.801 1.00 98.31 248 ALA A C 1
ATOM 1905 O O . ALA A 1 248 ? -4.598 -3.694 9.305 1.00 98.31 248 ALA A O 1
ATOM 1906 N N . MET A 1 249 ? -4.418 -5.509 7.993 1.00 98.25 249 MET A N 1
ATOM 1907 C CA . MET A 1 249 ? -5.828 -5.709 7.709 1.00 98.25 249 MET A CA 1
ATOM 1908 C C . MET A 1 249 ? -6.165 -7.185 7.862 1.00 98.25 249 MET A C 1
ATOM 1910 O O . MET A 1 249 ? -5.464 -8.037 7.312 1.00 98.25 249 MET A O 1
ATOM 1914 N N . LEU A 1 250 ? -7.252 -7.471 8.573 1.00 98.19 250 LEU A N 1
ATOM 1915 C CA . LEU A 1 250 ? -7.791 -8.820 8.698 1.00 98.19 250 LEU A CA 1
ATOM 1916 C C . LEU A 1 250 ? -8.826 -9.107 7.607 1.00 98.19 250 LEU A C 1
ATOM 1918 O O . LEU A 1 250 ? -9.469 -8.198 7.071 1.00 98.19 250 LEU A O 1
ATOM 1922 N N . ASP A 1 251 ? -9.036 -10.386 7.319 1.00 97.62 251 ASP A N 1
ATOM 1923 C CA . ASP A 1 251 ? -10.109 -10.852 6.437 1.00 97.62 251 ASP A CA 1
ATOM 1924 C C . ASP A 1 251 ? -11.500 -10.381 6.908 1.00 97.62 251 ASP A C 1
ATOM 1926 O O . ASP A 1 251 ? -12.328 -9.955 6.098 1.00 97.62 251 ASP A O 1
ATOM 1930 N N . THR A 1 252 ? -11.744 -10.345 8.220 1.00 96.69 252 THR A N 1
ATOM 1931 C CA . THR A 1 252 ? -12.973 -9.805 8.812 1.00 96.69 252 THR A CA 1
ATOM 1932 C C . THR A 1 252 ? -13.170 -8.333 8.472 1.00 96.69 252 THR A C 1
ATOM 1934 O O . THR A 1 252 ? -14.277 -7.932 8.107 1.00 96.69 252 THR A O 1
ATOM 1937 N N . ASP A 1 253 ? -12.104 -7.531 8.528 1.00 95.62 253 ASP A N 1
ATOM 1938 C CA . ASP A 1 253 ? -12.153 -6.100 8.210 1.00 95.62 253 ASP A CA 1
ATOM 1939 C C . ASP A 1 253 ? -12.436 -5.889 6.720 1.00 95.62 253 ASP A C 1
ATOM 1941 O O . ASP A 1 253 ? -13.241 -5.029 6.333 1.00 95.62 253 ASP A O 1
ATOM 1945 N N . TRP A 1 254 ? -11.826 -6.724 5.874 1.00 96.00 254 TRP A N 1
ATOM 1946 C CA . TRP A 1 254 ? -12.072 -6.749 4.437 1.00 96.00 254 TRP A CA 1
ATOM 1947 C C . TRP A 1 254 ? -13.542 -7.051 4.113 1.00 96.00 254 TRP A C 1
ATOM 1949 O O . TRP A 1 254 ? -14.177 -6.308 3.352 1.00 96.00 254 TRP A O 1
ATOM 1959 N N . VAL A 1 255 ? -14.120 -8.089 4.724 1.00 94.88 255 VAL A N 1
ATOM 1960 C CA . VAL A 1 255 ? -15.530 -8.467 4.530 1.00 94.88 255 VAL A CA 1
ATOM 1961 C C . VAL A 1 255 ? -16.468 -7.369 5.036 1.00 94.88 255 VAL A C 1
ATOM 1963 O O . VAL A 1 255 ? -17.395 -6.969 4.323 1.00 94.88 255 VAL A O 1
ATOM 1966 N N . MET A 1 256 ? -16.215 -6.818 6.229 1.00 89.56 256 MET A N 1
ATOM 1967 C CA . MET A 1 256 ? -17.028 -5.735 6.794 1.00 89.56 256 MET A CA 1
ATOM 1968 C C . MET A 1 256 ? -17.029 -4.489 5.907 1.00 89.56 256 MET A C 1
ATOM 1970 O O . MET A 1 256 ? -18.064 -3.838 5.756 1.00 89.56 256 MET A O 1
ATOM 1974 N N . ARG A 1 257 ? -15.905 -4.174 5.259 1.00 87.50 257 ARG A N 1
ATOM 1975 C CA . ARG A 1 257 ? -15.800 -3.058 4.314 1.00 87.50 257 ARG A CA 1
ATOM 1976 C C . ARG A 1 257 ? -16.655 -3.262 3.062 1.00 87.50 257 ARG A C 1
ATOM 1978 O O . ARG A 1 257 ? -17.306 -2.317 2.611 1.00 87.50 257 ARG A O 1
ATOM 1985 N N . HIS A 1 258 ? -16.690 -4.472 2.510 1.00 85.75 258 HIS A N 1
ATOM 1986 C CA . HIS A 1 258 ? -17.518 -4.779 1.338 1.00 85.75 258 HIS A CA 1
ATOM 1987 C C . HIS A 1 258 ? -19.006 -4.799 1.691 1.00 85.75 258 HIS A C 1
ATOM 1989 O O . HIS A 1 258 ? -19.816 -4.210 0.973 1.00 85.75 258 HIS A O 1
ATOM 1995 N N . ALA A 1 259 ? -19.354 -5.348 2.857 1.00 84.31 259 ALA A N 1
ATOM 1996 C CA . ALA A 1 259 ? -20.702 -5.246 3.412 1.00 84.31 259 ALA A CA 1
ATOM 1997 C C . ALA A 1 259 ? -21.094 -3.785 3.725 1.00 84.31 259 ALA A C 1
ATOM 1999 O O . ALA A 1 259 ? -22.259 -3.404 3.617 1.00 84.31 259 ALA A O 1
ATOM 2000 N N . GLY A 1 260 ? -20.119 -2.948 4.088 1.00 67.44 260 GLY A N 1
ATOM 2001 C CA . GLY A 1 260 ? -20.277 -1.534 4.421 1.00 67.44 260 GLY A CA 1
ATOM 2002 C C . GLY A 1 260 ? -20.477 -0.613 3.216 1.00 67.44 260 GLY A C 1
ATOM 2003 O O . GLY A 1 260 ? -21.197 0.378 3.333 1.00 67.44 260 GLY A O 1
ATOM 2004 N N . LYS A 1 261 ? -19.935 -0.944 2.036 1.00 63.16 261 LYS A N 1
ATOM 2005 C CA . LYS A 1 261 ? -20.247 -0.217 0.788 1.00 63.16 261 LYS A CA 1
ATOM 2006 C C . LYS A 1 261 ? -21.731 -0.322 0.417 1.00 63.16 261 LYS A C 1
ATOM 2008 O O . LYS A 1 261 ? -22.287 0.645 -0.084 1.00 63.16 261 LYS A O 1
ATOM 2013 N N . MET A 1 262 ? -22.402 -1.419 0.779 1.00 54.41 262 MET A N 1
ATOM 2014 C CA . MET A 1 262 ? -23.872 -1.518 0.723 1.00 54.41 262 MET A CA 1
ATOM 2015 C C . MET A 1 262 ? -24.579 -0.673 1.802 1.00 54.41 262 MET A C 1
ATOM 2017 O O . MET A 1 262 ? -25.770 -0.399 1.697 1.00 54.41 262 MET A O 1
ATOM 2021 N N . ARG A 1 263 ? -23.871 -0.253 2.858 1.00 50.81 263 ARG A N 1
ATOM 2022 C CA . ARG A 1 263 ? -24.427 0.485 4.007 1.00 50.81 263 ARG A CA 1
ATOM 2023 C C . ARG A 1 263 ? -24.047 1.961 4.066 1.00 50.81 263 ARG A C 1
ATOM 2025 O O . ARG A 1 263 ? -24.612 2.670 4.888 1.00 50.81 263 ARG A O 1
ATOM 2032 N N . THR A 1 264 ? -23.158 2.466 3.210 1.00 51.31 264 THR A N 1
ATOM 2033 C CA . THR A 1 264 ? -22.779 3.8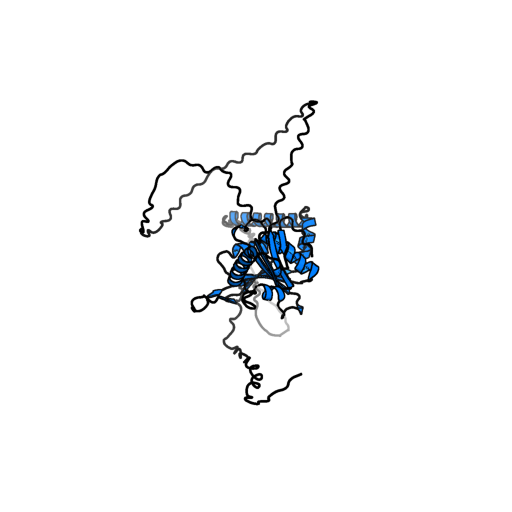95 3.244 1.00 51.31 264 THR A CA 1
ATOM 2034 C C . THR A 1 264 ? -23.941 4.807 2.816 1.00 51.31 264 THR A C 1
ATOM 2036 O O . THR A 1 264 ? -23.948 5.990 3.131 1.00 51.31 264 THR A O 1
ATOM 2039 N N . GLU A 1 265 ? -24.988 4.251 2.204 1.00 53.47 265 GLU A N 1
ATOM 2040 C CA . GLU A 1 265 ? -26.245 4.967 1.945 1.00 53.47 265 GLU A CA 1
ATOM 2041 C C . GLU A 1 265 ? -27.254 4.899 3.101 1.00 53.47 265 GLU A C 1
ATOM 2043 O O . GLU A 1 265 ? -28.279 5.577 3.078 1.00 53.47 265 GLU A O 1
ATOM 2048 N N . ARG A 1 266 ? -26.980 4.122 4.153 1.00 49.41 266 ARG A N 1
ATOM 2049 C CA . ARG A 1 266 ? -27.802 4.091 5.363 1.00 49.41 266 ARG A CA 1
ATOM 2050 C C . ARG A 1 266 ? -26.895 4.225 6.568 1.00 49.41 266 ARG A C 1
ATOM 2052 O O . ARG A 1 266 ? -26.496 3.227 7.165 1.00 49.41 266 ARG A O 1
ATOM 2059 N N . ILE A 1 267 ? -26.624 5.478 6.943 1.00 55.41 267 ILE A N 1
ATOM 2060 C CA . ILE A 1 267 ? -26.292 5.823 8.329 1.00 55.41 267 ILE A CA 1
ATOM 2061 C C . ILE A 1 267 ? -27.259 5.013 9.185 1.00 55.41 267 ILE A C 1
ATOM 2063 O O . ILE A 1 267 ? -28.476 5.203 9.121 1.00 55.41 267 ILE A O 1
ATOM 2067 N N . THR A 1 268 ? -26.740 4.007 9.883 1.00 65.81 268 THR A N 1
ATOM 2068 C CA . THR A 1 268 ? -27.598 3.224 10.758 1.00 65.81 268 THR A CA 1
ATOM 2069 C C . THR A 1 268 ? -28.099 4.191 11.821 1.00 65.81 268 THR A C 1
ATOM 2071 O O . THR A 1 268 ? -27.331 5.024 12.304 1.00 65.81 268 THR A O 1
ATOM 2074 N N . LEU A 1 269 ? -29.380 4.101 12.183 1.00 69.50 269 LEU A N 1
ATOM 2075 C CA . LEU A 1 269 ? -29.975 4.937 13.234 1.00 69.50 269 LEU A CA 1
ATOM 2076 C C . LEU A 1 269 ? -29.088 4.961 14.498 1.00 69.50 269 LEU A C 1
ATOM 2078 O O . LEU A 1 269 ? -28.964 5.976 15.170 1.00 69.50 269 LEU A O 1
ATOM 2082 N N . TRP A 1 270 ? -28.403 3.845 14.761 1.00 66.12 270 TRP A N 1
ATOM 2083 C CA . TRP A 1 270 ? -27.407 3.667 15.813 1.00 66.12 270 TRP A CA 1
ATOM 2084 C C . TRP A 1 270 ? -26.141 4.509 15.651 1.00 66.12 270 TRP A C 1
ATOM 2086 O O . TRP A 1 270 ? -25.696 5.098 16.628 1.00 66.12 270 TRP A O 1
ATOM 2096 N N . SER A 1 271 ? -25.565 4.593 14.450 1.00 74.19 271 SER A N 1
ATOM 2097 C CA . SER A 1 271 ? -24.404 5.453 14.193 1.00 74.19 271 SER A CA 1
ATOM 2098 C C . SER A 1 271 ? -24.757 6.923 14.409 1.00 74.19 271 SER A C 1
ATOM 2100 O O . SER A 1 271 ? -23.996 7.647 15.040 1.00 74.19 271 SER A O 1
ATOM 2102 N N . GLU A 1 272 ? -25.937 7.353 13.954 1.00 84.62 272 GLU A N 1
ATOM 2103 C CA . GLU A 1 272 ? -26.422 8.712 14.209 1.00 84.62 272 GLU A CA 1
ATOM 2104 C C . GLU A 1 272 ? -26.682 8.947 15.704 1.00 84.62 272 GLU A C 1
ATOM 2106 O O . GLU A 1 272 ? -26.329 9.998 16.241 1.00 84.62 272 GLU A O 1
ATOM 2111 N N . MET A 1 273 ? -27.267 7.961 16.391 1.00 88.62 273 MET A N 1
ATOM 2112 C CA . MET A 1 273 ? -27.528 8.018 17.828 1.00 88.62 273 MET A CA 1
ATOM 2113 C C . MET A 1 273 ? -26.227 8.120 18.635 1.00 88.62 273 MET A C 1
ATOM 2115 O O . MET A 1 273 ? -26.139 8.954 19.533 1.00 88.62 273 MET A O 1
ATOM 2119 N N . LEU A 1 274 ? -25.206 7.325 18.304 1.00 83.25 274 LEU A N 1
ATOM 2120 C CA . LEU A 1 274 ? -23.895 7.369 18.958 1.00 83.25 274 LEU A CA 1
ATOM 2121 C C . LEU A 1 274 ? -23.176 8.698 18.691 1.00 83.25 274 LEU A C 1
ATOM 2123 O O . LEU A 1 274 ? -22.670 9.314 19.629 1.00 83.25 274 LEU A O 1
ATOM 2127 N N . ASP A 1 275 ? -23.205 9.200 17.456 1.00 84.69 275 ASP A N 1
ATOM 2128 C CA . ASP A 1 275 ? -22.662 10.524 17.122 1.00 84.69 275 ASP A CA 1
ATOM 2129 C C . ASP A 1 275 ? -23.401 11.651 17.846 1.00 84.69 275 ASP A C 1
ATOM 2131 O O . ASP A 1 275 ? -22.810 12.657 18.248 1.00 84.69 275 ASP A O 1
ATOM 2135 N N . ARG A 1 276 ? -24.720 11.526 18.003 1.00 94.00 276 ARG A N 1
ATOM 2136 C CA . ARG A 1 276 ? -25.523 12.481 18.766 1.00 94.00 276 ARG A CA 1
ATOM 2137 C C . ARG A 1 276 ? -25.156 12.444 20.245 1.00 94.00 276 ARG A C 1
ATOM 2139 O O . ARG A 1 276 ? -24.921 13.501 20.821 1.00 94.00 276 ARG A O 1
ATOM 2146 N N . HIS A 1 277 ? -25.047 11.257 20.830 1.00 95.94 277 HIS A N 1
ATOM 2147 C CA . HIS A 1 277 ? -24.711 11.092 22.239 1.00 95.94 277 HIS A CA 1
ATOM 2148 C C . HIS A 1 277 ? -23.302 11.615 22.559 1.00 95.94 277 HIS A C 1
ATOM 2150 O O . HIS A 1 277 ? -23.098 12.293 23.565 1.00 95.94 277 HIS A O 1
ATOM 2156 N N . THR A 1 278 ? -22.339 11.384 21.663 1.00 92.75 278 THR A N 1
ATOM 2157 C CA . THR A 1 278 ? -20.990 11.960 21.770 1.00 92.75 278 THR A CA 1
ATOM 2158 C C . THR A 1 278 ? -21.043 13.490 21.731 1.00 92.75 278 THR A C 1
ATOM 2160 O O . THR A 1 278 ? -20.503 14.145 22.620 1.00 92.75 278 THR A O 1
ATOM 2163 N N . ARG A 1 279 ? -21.793 14.081 20.787 1.00 97.31 279 ARG A N 1
ATOM 2164 C CA . ARG A 1 279 ? -21.994 15.542 20.724 1.00 97.31 279 ARG A CA 1
ATOM 2165 C C . ARG A 1 279 ? -22.680 16.110 21.967 1.00 97.31 279 ARG A C 1
ATOM 2167 O O . ARG A 1 279 ? -22.366 17.230 22.364 1.00 97.31 279 ARG A O 1
ATOM 2174 N N . GLU A 1 280 ? -23.624 15.384 22.557 1.00 96.25 280 GLU A N 1
ATOM 2175 C CA . GLU A 1 280 ? -24.312 15.789 23.786 1.00 96.25 280 GLU A CA 1
ATOM 2176 C C . GLU A 1 280 ? -23.357 15.758 24.989 1.00 96.25 280 GLU A C 1
ATOM 2178 O O . GLU A 1 280 ? -23.284 16.744 25.725 1.00 96.25 280 GLU A O 1
ATOM 2183 N N . ARG A 1 281 ? -22.535 14.709 25.141 1.00 96.25 281 ARG A N 1
ATOM 2184 C CA . ARG A 1 281 ? -21.476 14.668 26.170 1.00 96.25 281 ARG A CA 1
ATOM 2185 C C . ARG A 1 281 ? -20.470 15.803 26.013 1.00 96.25 281 ARG A C 1
ATOM 2187 O O . ARG A 1 281 ? -20.144 16.453 27.003 1.00 96.25 281 ARG A O 1
ATOM 2194 N N . ASP A 1 282 ? -20.025 16.080 24.791 1.00 95.75 282 ASP A N 1
ATOM 2195 C CA . ASP A 1 282 ? -19.089 17.176 24.519 1.00 95.75 282 ASP A CA 1
ATOM 2196 C C . ASP A 1 282 ? -19.692 18.543 24.856 1.00 95.75 282 ASP A C 1
ATOM 2198 O O . ASP A 1 282 ? -18.992 19.449 25.313 1.00 95.75 282 ASP A O 1
ATOM 2202 N N . GLN A 1 283 ? -20.998 18.715 24.640 1.00 96.00 283 GLN A N 1
ATOM 2203 C CA . GLN A 1 283 ? -21.700 19.924 25.056 1.00 96.00 283 GLN A CA 1
ATOM 2204 C C . GLN A 1 283 ? -21.752 20.035 26.577 1.00 96.00 283 GLN A C 1
ATOM 2206 O O . GLN A 1 283 ? -21.431 21.102 27.093 1.00 96.00 283 GLN A O 1
ATOM 2211 N N . VAL A 1 284 ? -22.085 18.962 27.298 1.00 94.94 284 VAL A N 1
ATOM 2212 C CA . VAL A 1 284 ? -22.101 18.972 28.771 1.00 94.94 284 VAL A CA 1
ATOM 2213 C C . VAL A 1 284 ? -20.714 19.281 29.333 1.00 94.94 284 VAL A C 1
ATOM 2215 O O . VAL A 1 284 ? -20.600 20.143 30.197 1.00 94.94 284 VAL A O 1
ATOM 2218 N N . LEU A 1 285 ? -19.654 18.675 28.792 1.00 92.50 285 LEU A N 1
ATOM 2219 C CA . LEU A 1 285 ? -18.274 18.964 29.193 1.00 92.50 285 LEU A CA 1
ATOM 2220 C C . LEU A 1 285 ? -17.897 20.430 28.959 1.00 92.50 285 LEU A C 1
ATOM 2222 O O . LEU A 1 285 ? -17.394 21.086 29.866 1.00 92.50 285 LEU A O 1
ATOM 2226 N N . LYS A 1 286 ? -18.209 20.983 27.781 1.00 94.31 286 LYS A N 1
ATOM 2227 C CA . LYS A 1 286 ? -17.981 22.411 27.496 1.00 94.31 286 LYS A CA 1
ATOM 2228 C C . LYS A 1 286 ? -18.780 23.326 28.418 1.00 94.31 286 LYS A C 1
ATOM 2230 O O . LYS A 1 286 ? -18.304 24.404 28.770 1.00 94.31 286 LYS A O 1
ATOM 2235 N N . TRP A 1 287 ? -19.998 22.932 28.790 1.00 91.50 287 TRP A N 1
ATOM 2236 C CA . TRP A 1 287 ? -20.789 23.653 29.783 1.00 91.50 287 TRP A CA 1
ATOM 2237 C C . TRP A 1 287 ? -20.127 23.579 31.159 1.00 91.50 287 TRP A C 1
ATOM 2239 O O . TRP A 1 287 ? -19.931 24.619 31.779 1.00 91.50 287 TRP A O 1
ATOM 2249 N N . GLU A 1 288 ? -19.711 22.400 31.616 1.00 89.81 288 GLU A N 1
ATOM 2250 C CA . GLU A 1 288 ? -18.982 22.263 32.874 1.00 89.81 288 GLU A CA 1
ATOM 2251 C C . GLU A 1 288 ? -17.704 23.095 32.886 1.00 89.81 288 GLU A C 1
ATOM 2253 O O . GLU A 1 288 ? -17.478 23.799 33.852 1.00 89.81 288 GLU A O 1
ATOM 2258 N N . GLU A 1 289 ? -16.887 23.096 31.838 1.00 90.75 289 GLU A N 1
ATOM 2259 C CA . GLU A 1 289 ? -15.680 23.933 31.784 1.00 90.75 289 GLU A CA 1
ATOM 2260 C C . GLU A 1 289 ? -16.011 25.427 31.839 1.00 90.75 289 GLU A C 1
ATOM 2262 O O . GLU A 1 289 ? -15.406 26.178 32.609 1.00 90.75 289 GLU A O 1
ATOM 2267 N N . LYS A 1 290 ? -17.017 25.855 31.068 1.00 92.38 290 LYS A N 1
ATOM 2268 C CA . LYS A 1 290 ? -17.462 27.252 31.025 1.00 92.38 290 LYS A CA 1
ATOM 2269 C C . LYS A 1 290 ? -18.034 27.728 32.361 1.00 92.38 290 LYS A C 1
ATOM 2271 O O . LYS A 1 290 ? -17.934 28.910 32.672 1.00 92.38 290 LYS A O 1
ATOM 2276 N N . TYR A 1 291 ? -18.642 26.829 33.131 1.00 82.38 291 TYR A N 1
ATOM 2277 C CA . TYR A 1 291 ? -19.315 27.156 34.385 1.00 82.38 291 TYR A CA 1
ATOM 2278 C C . TYR A 1 291 ? -18.582 26.646 35.636 1.00 82.38 291 TYR A C 1
ATOM 2280 O O . TYR A 1 291 ? -18.944 27.039 36.735 1.00 82.38 291 TYR A O 1
ATOM 2288 N N . ARG A 1 292 ? -17.496 25.871 35.519 1.00 64.75 292 ARG A N 1
ATOM 2289 C CA . ARG A 1 292 ? -16.595 25.510 36.636 1.00 64.75 292 ARG A CA 1
ATOM 2290 C C . ARG A 1 292 ? -15.781 26.701 37.132 1.00 64.75 292 ARG A C 1
ATOM 2292 O O . ARG A 1 292 ? -15.265 26.654 38.243 1.00 64.75 292 ARG A O 1
ATOM 2299 N N . THR A 1 293 ? -15.691 27.770 36.341 1.00 59.41 293 THR A N 1
ATOM 2300 C CA . THR A 1 293 ? -15.184 29.075 36.791 1.00 59.41 293 THR A CA 1
ATOM 2301 C C . THR A 1 293 ? -16.201 29.860 37.612 1.00 59.41 293 THR A C 1
ATOM 2303 O O . THR A 1 293 ? -15.815 30.835 38.253 1.00 59.41 293 THR A O 1
ATOM 2306 N N . LEU A 1 294 ? -17.472 29.438 37.669 1.00 56.47 294 LEU A N 1
ATOM 2307 C CA . LEU A 1 294 ? -18.346 29.888 38.745 1.00 56.47 294 LEU A CA 1
ATOM 2308 C C . LEU A 1 294 ? -17.898 29.159 40.005 1.00 56.47 294 LEU A C 1
ATOM 2310 O O . LEU A 1 294 ? -18.280 28.017 40.268 1.00 56.47 294 LEU A O 1
ATOM 2314 N N . THR A 1 295 ? -17.032 29.840 40.754 1.00 59.09 295 THR A N 1
ATOM 2315 C CA . THR A 1 295 ? -16.725 29.599 42.160 1.00 59.09 295 THR A CA 1
ATOM 2316 C C . THR A 1 295 ? -17.982 29.057 42.816 1.00 59.09 295 THR A C 1
ATOM 2318 O O . THR A 1 295 ? -18.987 29.764 42.826 1.00 59.09 295 THR A O 1
ATOM 2321 N N . LYS A 1 296 ? -17.956 27.797 43.277 1.00 61.44 296 LYS A N 1
ATOM 2322 C CA . LYS A 1 296 ? -19.073 27.174 43.996 1.00 61.44 296 LYS A CA 1
ATOM 2323 C C . LYS A 1 296 ? -19.518 28.157 45.075 1.00 61.44 296 LYS A C 1
ATOM 2325 O O . LYS A 1 296 ? -18.864 28.263 46.110 1.00 61.44 296 LYS A O 1
ATOM 2330 N N . SER A 1 297 ? -20.571 28.925 44.813 1.00 56.47 297 SER A N 1
ATOM 2331 C CA . SER A 1 297 ? -21.154 29.798 45.814 1.00 56.47 297 SER A CA 1
ATOM 2332 C C . SER A 1 297 ? -21.652 28.851 46.890 1.00 56.47 297 SER A C 1
ATOM 2334 O O . SER A 1 297 ? -22.446 27.956 46.596 1.00 56.47 297 SER A O 1
ATOM 2336 N N . ALA A 1 298 ? -21.081 28.974 48.085 1.00 56.44 298 ALA A N 1
ATOM 2337 C CA . ALA A 1 298 ? -21.306 28.122 49.244 1.00 56.44 298 ALA A CA 1
ATOM 2338 C C . ALA A 1 298 ? -22.738 28.283 49.792 1.00 56.44 298 ALA A C 1
ATOM 2340 O O . ALA A 1 298 ? -22.937 28.670 50.933 1.00 56.44 298 ALA A O 1
ATOM 2341 N N . SER A 1 299 ? -23.747 28.025 48.960 1.00 57.69 299 SER A N 1
ATOM 2342 C CA . SER A 1 299 ? -25.166 28.214 49.270 1.00 57.69 299 SER A CA 1
ATOM 2343 C C . SER A 1 299 ? -25.880 26.906 49.610 1.00 57.69 299 SER A C 1
ATOM 2345 O O . SER A 1 299 ? -27.096 26.890 49.740 1.00 57.69 299 SER A O 1
ATOM 2347 N N . THR A 1 300 ? -25.142 25.817 49.828 1.00 51.91 300 THR A N 1
ATOM 2348 C CA . THR A 1 300 ? -25.629 24.680 50.621 1.00 51.91 300 THR A CA 1
ATOM 2349 C C . THR A 1 300 ? -25.221 24.864 52.081 1.00 51.91 300 THR A C 1
ATOM 2351 O O . THR A 1 300 ? -24.575 24.002 52.676 1.00 51.91 300 THR A O 1
ATOM 2354 N N . GLU A 1 301 ? -25.572 26.014 52.658 1.00 54.62 301 GLU A N 1
ATOM 2355 C CA . GLU A 1 301 ? -25.681 26.141 54.106 1.00 54.62 301 GLU A CA 1
ATOM 2356 C C . GLU A 1 301 ? -26.885 25.290 54.511 1.00 54.62 301 GLU A C 1
ATOM 2358 O O . GLU A 1 301 ? -28.043 25.599 54.238 1.00 54.62 301 GLU A O 1
ATOM 2363 N N . THR A 1 302 ? -26.577 24.113 55.041 1.00 59.16 302 THR A N 1
ATOM 2364 C CA . THR A 1 302 ? -27.563 23.180 55.568 1.00 59.16 302 THR A CA 1
ATOM 2365 C C . THR A 1 302 ? -28.206 23.863 56.767 1.00 59.16 302 THR A C 1
ATOM 2367 O O . THR A 1 302 ? -27.517 24.109 57.757 1.00 59.16 302 THR A O 1
ATOM 2370 N N . LEU A 1 303 ? -29.497 24.187 56.676 1.00 54.84 303 LEU A N 1
ATOM 2371 C CA . LEU A 1 303 ? -30.307 24.630 57.809 1.00 54.84 303 LEU A CA 1
ATOM 2372 C C . LEU A 1 303 ? -30.256 23.534 58.885 1.00 54.84 303 LEU A C 1
ATOM 2374 O O . LEU A 1 303 ? -31.031 22.582 58.859 1.00 54.84 303 LEU A O 1
ATOM 2378 N N . ARG A 1 304 ? -29.296 23.628 59.809 1.00 54.69 304 ARG A N 1
ATOM 2379 C CA . ARG A 1 304 ? -29.342 22.888 61.066 1.00 54.69 304 ARG A CA 1
ATOM 2380 C C . ARG A 1 304 ? -30.421 23.554 61.904 1.00 54.69 304 ARG A C 1
ATOM 2382 O O . ARG A 1 304 ? -30.224 24.658 62.404 1.00 54.69 304 ARG A O 1
ATOM 2389 N N . GLU A 1 305 ? -31.564 22.888 62.006 1.00 55.69 305 GLU A N 1
ATOM 2390 C CA . GLU A 1 305 ? -32.610 23.224 62.963 1.00 55.69 305 GLU A CA 1
ATOM 2391 C C . GLU A 1 305 ? -32.000 23.310 64.366 1.00 55.69 305 GLU A C 1
ATOM 2393 O O . GLU A 1 305 ? -31.460 22.344 64.908 1.00 55.69 305 GLU A O 1
ATOM 2398 N N . ALA A 1 306 ? -32.055 24.507 64.941 1.00 56.88 306 ALA A N 1
ATOM 2399 C CA . ALA A 1 306 ? -31.710 24.752 66.324 1.00 56.88 306 ALA A CA 1
ATOM 2400 C C . ALA A 1 306 ? -32.830 24.196 67.216 1.00 56.88 306 ALA A C 1
ATOM 2402 O O . ALA A 1 306 ? -33.808 24.884 67.498 1.00 56.88 306 ALA A O 1
ATOM 2403 N N . THR A 1 307 ? -32.698 22.952 67.678 1.00 59.25 307 THR A N 1
ATOM 2404 C CA . THR A 1 307 ? -33.508 22.456 68.795 1.00 59.25 307 THR A CA 1
ATOM 2405 C C . THR A 1 307 ? -32.951 22.991 70.108 1.00 59.25 307 THR A C 1
ATOM 2407 O O . THR A 1 307 ? -31.868 22.628 70.566 1.00 59.25 307 THR A O 1
ATOM 2410 N N . THR A 1 308 ? -33.739 23.893 70.676 1.00 53.66 308 THR A N 1
ATOM 2411 C CA . THR A 1 308 ? -33.665 24.506 71.997 1.00 53.66 308 THR A CA 1
ATOM 2412 C C . THR A 1 308 ? -33.429 23.519 73.142 1.00 53.66 308 THR A C 1
ATOM 2414 O O . THR A 1 308 ? -34.055 22.467 73.231 1.00 53.66 308 THR A O 1
ATOM 2417 N N . SER A 1 309 ? -32.574 23.961 74.063 1.00 61.00 309 SER A N 1
ATOM 2418 C CA . SER A 1 309 ? -32.507 23.630 75.491 1.00 61.00 309 SER A CA 1
ATOM 2419 C C . SER A 1 309 ? -33.810 23.117 76.115 1.00 61.00 309 SER A C 1
ATOM 2421 O O . SER A 1 309 ? -34.842 23.753 75.905 1.00 61.00 309 SER A O 1
ATOM 2423 N N . THR A 1 310 ? -33.741 22.108 76.997 1.00 48.56 310 THR A N 1
ATOM 2424 C CA . THR A 1 310 ? -34.350 22.132 78.350 1.00 48.56 310 THR A CA 1
ATOM 2425 C C . THR A 1 310 ? -34.094 20.830 79.122 1.00 48.56 310 THR A C 1
ATOM 2427 O O . THR A 1 310 ? -3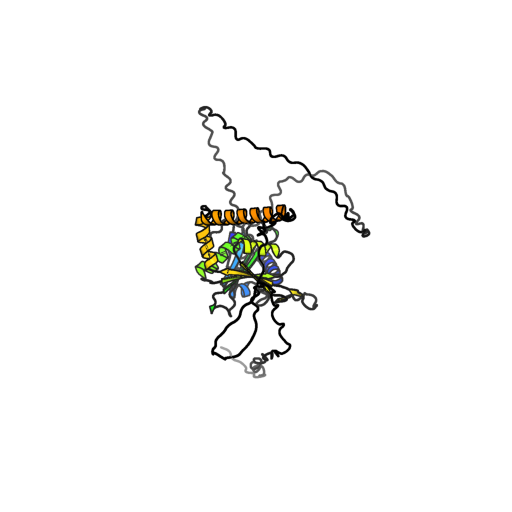4.332 19.732 78.635 1.00 48.56 310 THR A O 1
ATOM 2430 N N . SER A 1 311 ? -33.721 21.024 80.386 1.00 49.31 311 SER A N 1
ATOM 2431 C CA . SER A 1 311 ? -33.931 20.150 81.545 1.00 49.31 311 SER A CA 1
ATOM 2432 C C . SER A 1 311 ? -32.764 19.310 82.049 1.00 49.31 311 SER A C 1
ATOM 2434 O O . SER A 1 311 ? -32.251 18.397 81.411 1.00 49.31 311 SER A O 1
ATOM 2436 N N . ALA A 1 312 ? -32.402 19.650 83.280 1.00 53.94 312 ALA A N 1
ATOM 2437 C CA . ALA A 1 312 ? -31.413 19.024 84.122 1.00 53.94 312 ALA A CA 1
ATOM 2438 C C . ALA A 1 312 ? -32.057 18.019 85.096 1.00 53.94 312 ALA A C 1
ATOM 2440 O O . ALA A 1 312 ? -33.204 18.201 85.500 1.00 53.94 312 ALA A O 1
ATOM 2441 N N . ARG A 1 313 ? -31.193 17.114 85.596 1.00 41.75 313 ARG A N 1
ATOM 2442 C CA . ARG A 1 313 ? -31.247 16.326 86.856 1.00 41.75 313 ARG A CA 1
ATOM 2443 C C . ARG A 1 313 ? -32.138 15.066 86.910 1.00 41.75 313 ARG A C 1
ATOM 2445 O O . ARG A 1 313 ? -33.149 15.008 86.228 1.00 41.75 313 ARG A O 1
ATOM 2452 N N . PRO A 1 314 ? -31.891 14.154 87.881 1.00 56.53 314 PRO A N 1
ATOM 2453 C CA . PRO A 1 314 ? -30.612 13.677 88.434 1.00 56.53 314 PRO A CA 1
ATOM 2454 C C . PRO A 1 314 ? -30.539 12.130 88.527 1.00 56.53 314 PRO A C 1
ATOM 2456 O O . PRO A 1 314 ? -31.507 11.419 88.290 1.00 56.53 314 PRO A O 1
ATOM 2459 N N . ARG A 1 315 ? -29.357 11.637 88.926 1.00 51.22 315 ARG A N 1
ATOM 2460 C CA . ARG A 1 315 ? -29.043 10.253 89.333 1.00 51.22 315 ARG A CA 1
ATOM 2461 C C . ARG A 1 315 ? -30.112 9.602 90.227 1.00 51.22 315 ARG A C 1
ATOM 2463 O O . ARG A 1 315 ? -30.513 10.228 91.204 1.00 51.22 315 ARG A O 1
ATOM 2470 N N . LEU A 1 316 ? -30.373 8.311 90.011 1.00 45.97 316 LEU A N 1
ATOM 2471 C CA . LEU A 1 316 ? -30.512 7.292 91.062 1.00 45.97 316 LEU A CA 1
ATOM 2472 C C . LEU A 1 316 ? -30.266 5.889 90.478 1.00 45.97 316 LEU A C 1
ATOM 2474 O O . LEU A 1 316 ? -30.305 5.702 89.267 1.00 45.97 316 LEU A O 1
ATOM 2478 N N . ALA A 1 317 ? -29.860 4.994 91.369 1.00 52.66 317 ALA A N 1
ATOM 2479 C CA . ALA A 1 317 ? -29.063 3.794 91.159 1.00 52.66 317 ALA A CA 1
ATOM 2480 C C . ALA A 1 317 ? -29.874 2.527 90.808 1.00 52.66 317 ALA A C 1
ATOM 2482 O O . ALA A 1 317 ? -31.084 2.594 90.619 1.00 52.66 317 ALA A O 1
ATOM 2483 N N . ASP A 1 318 ? -29.144 1.406 90.829 1.00 41.56 318 ASP A N 1
ATOM 2484 C CA . ASP A 1 318 ? -29.558 -0.006 90.801 1.00 41.56 318 ASP A CA 1
ATOM 2485 C C . ASP A 1 318 ? -29.862 -0.570 89.405 1.00 41.56 318 ASP A C 1
ATOM 2487 O O . ASP A 1 318 ? -30.610 0.007 88.631 1.00 41.56 318 ASP A O 1
ATOM 2491 N N . GLY A 1 319 ? -29.316 -1.702 88.964 1.00 44.84 319 GLY A N 1
ATOM 2492 C CA . GLY A 1 319 ? -28.571 -2.776 89.620 1.00 44.84 319 GLY A CA 1
ATOM 2493 C C . GLY A 1 319 ? -28.843 -4.074 88.838 1.00 44.84 319 GLY A C 1
ATOM 2494 O O . GLY A 1 319 ? -29.907 -4.189 88.238 1.00 44.84 319 GLY A O 1
ATOM 2495 N N . LEU A 1 320 ? -27.910 -5.036 88.909 1.00 47.19 320 LEU A N 1
ATOM 2496 C CA . LEU A 1 320 ? -27.918 -6.407 88.336 1.00 47.19 320 LEU A CA 1
ATOM 2497 C C . LEU A 1 320 ? -27.315 -6.516 86.918 1.00 47.19 320 LEU A C 1
ATOM 2499 O O . LEU A 1 320 ? -27.783 -5.886 85.979 1.00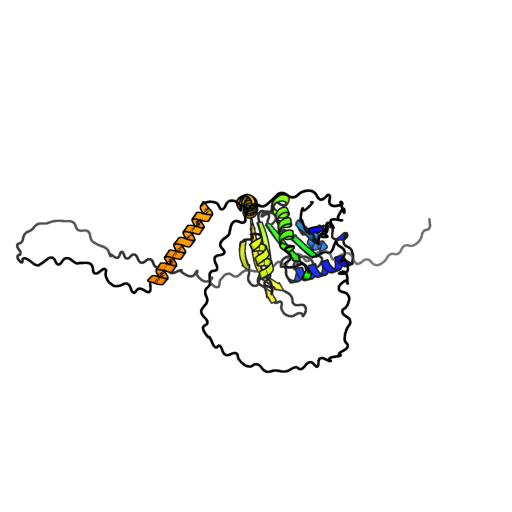 47.19 320 LEU A O 1
ATOM 2503 N N . GLN A 1 321 ? -26.108 -7.097 86.788 1.00 44.19 321 GLN A N 1
ATOM 2504 C CA . GLN A 1 321 ? -25.821 -8.545 86.609 1.00 44.19 321 GLN A CA 1
ATOM 2505 C C . GLN A 1 321 ? -26.427 -9.063 85.288 1.00 44.19 321 GLN A C 1
ATOM 2507 O O . GLN A 1 321 ? -27.597 -8.848 85.033 1.00 44.19 321 GLN A O 1
ATOM 2512 N N . GLU A 1 322 ? -25.740 -9.756 84.384 1.00 43.00 322 GLU A N 1
ATOM 2513 C CA . GLU A 1 322 ? -24.578 -10.629 84.510 1.00 43.00 322 GLU A CA 1
ATOM 2514 C C . GLU A 1 322 ? -24.130 -11.054 83.091 1.00 43.00 322 GLU A C 1
ATOM 2516 O O . GLU A 1 322 ? -24.951 -11.133 82.183 1.00 43.00 322 GLU A O 1
ATOM 2521 N N . VAL A 1 323 ? -22.844 -11.397 82.965 1.00 50.28 323 VAL A N 1
ATOM 2522 C CA . VAL A 1 323 ? -22.271 -12.426 82.069 1.00 50.28 323 VAL A CA 1
ATOM 2523 C C . VAL A 1 323 ? -22.468 -12.263 80.551 1.00 50.28 323 VAL A C 1
ATOM 2525 O O . VAL A 1 323 ? -23.483 -12.642 79.991 1.00 50.28 323 VAL A O 1
ATOM 2528 N N . PHE A 1 324 ? -21.409 -11.838 79.854 1.00 44.22 324 PHE A N 1
ATOM 2529 C CA . PHE A 1 324 ? -20.587 -12.745 79.033 1.00 44.22 324 PHE A CA 1
ATOM 2530 C C . PHE A 1 324 ? -19.254 -12.061 78.694 1.00 44.22 324 PHE A C 1
ATOM 2532 O O . PHE A 1 324 ? -19.208 -11.009 78.061 1.00 44.22 324 PHE A O 1
ATOM 2539 N N . GLN A 1 325 ? -18.164 -12.667 79.167 1.00 47.81 325 GLN A N 1
ATOM 2540 C CA . GLN A 1 325 ? -16.798 -12.363 78.753 1.00 47.81 325 GLN A CA 1
ATOM 2541 C C . GLN A 1 325 ? -16.506 -13.095 77.442 1.00 47.81 325 GLN A C 1
ATOM 2543 O O . GLN A 1 325 ? -16.609 -14.316 77.420 1.00 47.81 325 GLN A O 1
ATOM 2548 N N . THR A 1 326 ? -16.064 -12.363 76.418 1.00 43.22 326 THR A N 1
ATOM 2549 C CA . THR A 1 326 ? -14.947 -12.756 75.539 1.00 43.22 326 THR A CA 1
ATOM 2550 C C . THR A 1 326 ? -14.391 -11.502 74.858 1.00 43.22 326 THR A C 1
ATOM 2552 O O . THR A 1 326 ? -15.069 -10.862 74.058 1.00 43.22 326 THR A O 1
ATOM 2555 N N . GLU A 1 327 ? -13.165 -11.157 75.237 1.00 56.00 327 GLU A N 1
ATOM 2556 C CA . GLU A 1 327 ? -12.237 -10.224 74.583 1.00 56.00 327 GLU A CA 1
ATOM 2557 C C . GLU A 1 327 ? -11.737 -10.755 73.213 1.00 56.00 327 GLU A C 1
ATOM 2559 O O . GLU A 1 327 ? -12.002 -11.914 72.889 1.00 56.00 327 GLU A O 1
ATOM 2564 N N . PRO A 1 328 ? -10.841 -10.046 72.496 1.00 63.34 328 PRO A N 1
ATOM 2565 C CA . PRO A 1 328 ? -10.912 -8.668 72.008 1.00 63.34 328 PRO A CA 1
ATOM 2566 C C . PRO A 1 328 ? -10.609 -8.665 70.483 1.00 63.34 328 PRO A C 1
ATOM 2568 O O . PRO A 1 328 ? -10.732 -9.693 69.824 1.00 63.34 328 PRO A O 1
ATOM 2571 N N . THR A 1 329 ? -10.174 -7.518 69.946 1.00 38.09 329 THR A N 1
ATOM 2572 C CA . THR A 1 329 ? -9.332 -7.365 68.734 1.00 38.09 329 THR A CA 1
ATOM 2573 C C . THR A 1 329 ? -9.963 -6.528 67.608 1.00 38.09 329 THR A C 1
ATOM 2575 O O . THR A 1 329 ? -10.612 -7.012 66.690 1.00 38.09 329 THR A O 1
ATOM 2578 N N . GLU A 1 330 ? -9.683 -5.227 67.732 1.00 44.19 330 GLU A N 1
ATOM 2579 C CA . GLU A 1 330 ? -9.078 -4.374 66.696 1.00 44.19 330 GLU A CA 1
ATOM 2580 C C . GLU A 1 330 ? -9.930 -3.787 65.545 1.00 44.19 330 GLU A C 1
ATOM 2582 O O . GLU A 1 330 ? -10.251 -4.401 64.535 1.00 44.19 330 GLU A O 1
ATOM 2587 N N . THR A 1 331 ? -10.125 -2.468 65.690 1.00 40.94 331 THR A N 1
ATOM 2588 C CA . THR A 1 331 ? -9.973 -1.406 64.672 1.00 40.94 331 THR A CA 1
ATOM 2589 C C . THR A 1 331 ? -10.875 -1.390 63.435 1.00 40.94 331 THR A C 1
ATOM 2591 O O . THR A 1 331 ? -10.535 -1.806 62.334 1.00 40.94 331 THR A O 1
ATOM 2594 N N . SER A 1 332 ? -11.971 -0.653 63.614 1.00 46.62 332 SER A N 1
ATOM 2595 C CA . SER A 1 332 ? -12.374 0.496 62.791 1.00 46.62 332 SER A CA 1
ATOM 2596 C C . SER A 1 332 ? -11.271 1.116 61.913 1.00 46.62 332 SER A C 1
ATOM 2598 O O . SER A 1 332 ? -10.388 1.777 62.450 1.00 46.62 332 SER A O 1
ATOM 2600 N N . VAL A 1 333 ? -11.438 1.066 60.586 1.00 43.53 333 VAL A N 1
ATOM 2601 C CA . VAL A 1 333 ? -11.521 2.257 59.707 1.00 43.53 333 VAL A CA 1
ATOM 2602 C C . VAL A 1 333 ? -12.032 1.847 58.320 1.00 43.53 333 VAL A C 1
ATOM 2604 O O . VAL A 1 333 ? -11.312 1.262 57.519 1.00 43.53 333 VAL A O 1
ATOM 2607 N N . SER A 1 334 ? -13.280 2.203 58.013 1.00 48.81 334 SER A N 1
ATOM 2608 C CA . SER A 1 334 ? -13.822 2.178 56.651 1.00 48.81 334 SER A CA 1
ATOM 2609 C C . SER A 1 334 ? -13.718 3.585 56.067 1.00 48.81 334 SER A C 1
ATOM 2611 O O . SER A 1 334 ? -14.537 4.451 56.371 1.00 48.81 334 SER A O 1
ATOM 2613 N N . SER A 1 335 ? -12.700 3.810 55.237 1.00 48.38 335 SER A N 1
ATOM 2614 C CA . SER A 1 335 ? -12.526 5.020 54.432 1.00 48.38 335 SER A CA 1
ATOM 2615 C C . SER A 1 335 ? -12.393 4.613 52.968 1.00 48.38 335 SER A C 1
ATOM 2617 O O . SER A 1 335 ? -11.400 4.016 52.558 1.00 48.38 335 SER A O 1
ATOM 2619 N N . CYS A 1 336 ? -13.426 4.904 52.181 1.00 41.53 336 CYS A N 1
ATOM 2620 C CA . CYS A 1 336 ? -13.422 4.721 50.735 1.00 41.53 336 CYS A CA 1
ATOM 2621 C C . CYS A 1 336 ? -12.624 5.865 50.093 1.00 41.53 336 CYS A C 1
ATOM 2623 O O . CYS A 1 336 ? -13.176 6.925 49.806 1.00 41.53 336 CYS A O 1
ATOM 2625 N N . GLN A 1 337 ? -11.327 5.654 49.871 1.00 41.78 337 GLN A N 1
ATOM 2626 C CA . GLN A 1 337 ? -10.522 6.487 48.979 1.00 41.78 337 GLN A CA 1
ATOM 2627 C C . GLN A 1 337 ? -10.314 5.750 47.655 1.00 41.78 337 GLN A C 1
ATOM 2629 O O . GLN A 1 337 ? -9.491 4.847 47.535 1.00 41.78 337 GLN A O 1
ATOM 2634 N N . THR A 1 338 ? -11.070 6.155 46.639 1.00 51.38 338 THR A N 1
ATOM 2635 C CA . THR A 1 338 ? -10.781 5.854 45.236 1.00 51.38 338 THR A CA 1
ATOM 2636 C C . THR A 1 338 ? -9.564 6.669 44.802 1.00 51.38 338 THR A C 1
ATOM 2638 O O . THR A 1 338 ? -9.685 7.843 44.456 1.00 51.38 338 THR A O 1
ATOM 2641 N N . SER A 1 339 ? -8.391 6.041 44.847 1.00 47.22 339 SER A N 1
ATOM 2642 C CA . SER A 1 339 ? -7.137 6.542 44.287 1.00 47.22 339 SER A CA 1
ATOM 2643 C C . SER A 1 339 ? -6.709 5.599 43.164 1.00 47.22 339 SER A C 1
ATOM 2645 O O . SER A 1 339 ? -6.235 4.492 43.407 1.00 47.22 339 SER A O 1
ATOM 2647 N N . ILE A 1 340 ? -6.927 6.027 41.920 1.00 47.00 340 ILE A N 1
ATOM 2648 C CA . ILE A 1 340 ? -6.348 5.403 40.729 1.00 47.00 340 ILE A CA 1
ATOM 2649 C C . ILE A 1 340 ? -4.963 6.034 40.560 1.00 47.00 340 ILE A C 1
ATOM 2651 O O . ILE A 1 340 ? -4.793 7.010 39.834 1.00 47.00 340 ILE A O 1
ATOM 2655 N N . CYS A 1 341 ? -3.978 5.501 41.279 1.00 44.34 341 CYS A N 1
ATOM 2656 C CA . CYS A 1 341 ? -2.571 5.693 40.949 1.00 44.34 341 CYS A CA 1
ATOM 2657 C C . CYS A 1 341 ? -2.135 4.494 40.111 1.00 44.34 341 CYS A C 1
ATOM 2659 O O . CYS A 1 341 ? -2.048 3.375 40.614 1.00 44.34 341 CYS A O 1
ATOM 2661 N N . GLY A 1 342 ? -1.882 4.734 38.824 1.00 40.84 342 GLY A N 1
ATOM 2662 C CA . GLY A 1 342 ? -1.257 3.762 37.938 1.00 40.84 342 GLY A CA 1
ATOM 2663 C C . GLY A 1 342 ? 0.133 3.415 38.458 1.00 40.84 342 GLY A C 1
ATOM 2664 O O . GLY A 1 342 ? 1.058 4.220 38.369 1.00 40.84 342 GLY A O 1
ATOM 2665 N N . SER A 1 343 ? 0.269 2.221 39.025 1.00 41.75 343 SER A N 1
ATOM 2666 C CA . SER A 1 343 ? 1.563 1.620 39.306 1.00 41.75 343 SER A CA 1
ATOM 2667 C C . SER A 1 343 ? 2.254 1.347 37.972 1.00 41.75 343 SER A C 1
ATOM 2669 O O . SER A 1 343 ? 1.744 0.597 37.141 1.00 41.75 343 SER A O 1
ATOM 2671 N N . ALA A 1 344 ? 3.397 1.994 37.753 1.00 57.50 344 ALA A N 1
ATOM 2672 C CA . ALA A 1 344 ? 4.296 1.657 36.661 1.00 57.50 344 ALA A CA 1
ATOM 2673 C C . ALA A 1 344 ? 4.692 0.168 36.757 1.00 57.50 344 ALA A C 1
ATOM 2675 O O . ALA A 1 344 ? 4.900 -0.326 37.871 1.00 57.50 344 ALA A O 1
ATOM 2676 N N . PRO A 1 345 ? 4.796 -0.560 35.632 1.00 59.84 345 PRO A N 1
ATOM 2677 C CA . PRO A 1 345 ? 5.286 -1.931 35.652 1.00 59.84 345 PRO A CA 1
ATOM 2678 C C . PRO A 1 345 ? 6.743 -1.961 36.148 1.00 59.84 345 PRO A C 1
ATOM 2680 O O . PRO A 1 345 ? 7.508 -1.040 35.846 1.00 59.84 345 PRO A O 1
ATOM 2683 N N . PRO A 1 346 ? 7.145 -2.993 36.910 1.00 55.41 346 PRO A N 1
ATOM 2684 C CA . PRO A 1 346 ? 8.515 -3.124 37.382 1.00 55.41 346 PRO A CA 1
ATOM 2685 C C . PRO A 1 346 ? 9.470 -3.258 36.192 1.00 55.41 346 PRO A C 1
ATOM 2687 O O . PRO A 1 346 ? 9.255 -4.070 35.292 1.00 55.41 346 PRO A O 1
ATOM 2690 N N . SER A 1 347 ? 10.531 -2.450 36.199 1.00 57.53 347 SER A N 1
ATOM 2691 C CA . SER A 1 347 ? 11.645 -2.554 35.259 1.00 57.53 347 SER A CA 1
ATOM 2692 C C . SER A 1 347 ? 12.206 -3.984 35.256 1.00 57.53 347 SER A C 1
ATOM 2694 O O . SER A 1 347 ? 12.407 -4.546 36.338 1.00 57.53 347 SER A O 1
ATOM 2696 N N . PRO A 1 348 ? 12.493 -4.582 34.086 1.00 53.50 348 PRO A N 1
ATOM 2697 C CA . PRO A 1 348 ? 13.135 -5.887 34.030 1.00 53.50 348 PRO A CA 1
ATOM 2698 C C . PRO A 1 348 ? 14.531 -5.785 34.657 1.00 53.50 348 PRO A C 1
ATOM 2700 O O . PRO A 1 348 ? 15.361 -4.977 34.239 1.00 53.50 348 PRO A O 1
ATOM 2703 N N . GLY A 1 349 ? 14.758 -6.569 35.711 1.00 49.56 349 GLY A N 1
ATOM 2704 C CA . GLY A 1 349 ? 16.045 -6.647 36.394 1.00 49.56 349 GLY A CA 1
ATOM 2705 C C . GLY A 1 349 ? 17.147 -7.225 35.491 1.00 49.56 349 GLY A C 1
ATOM 2706 O O . GLY A 1 349 ? 16.855 -7.948 34.534 1.00 49.56 349 GLY A O 1
ATOM 2707 N N . PRO A 1 350 ? 18.425 -6.930 35.784 1.00 47.75 350 PRO A N 1
ATOM 2708 C CA . PRO A 1 350 ? 19.557 -7.402 35.001 1.00 47.75 350 PRO A CA 1
ATOM 2709 C C . PRO A 1 350 ? 19.804 -8.877 35.333 1.00 47.75 350 PRO A C 1
ATOM 2711 O O . PRO A 1 350 ? 20.386 -9.195 36.366 1.00 47.75 350 PRO A O 1
ATOM 2714 N N . GLY A 1 351 ? 19.309 -9.794 34.502 1.00 41.25 351 GLY A N 1
ATOM 2715 C CA . GLY A 1 351 ? 19.457 -11.218 34.813 1.00 41.25 351 GLY A CA 1
ATOM 2716 C C . GLY A 1 351 ? 18.996 -12.221 33.765 1.00 41.25 351 GLY A C 1
ATOM 2717 O O . GLY A 1 351 ? 18.846 -13.388 34.106 1.00 41.25 351 GLY A O 1
ATOM 2718 N N . ILE A 1 352 ? 18.780 -11.816 32.510 1.00 31.58 352 ILE A N 1
ATOM 2719 C CA . ILE A 1 352 ? 18.549 -12.767 31.415 1.00 31.58 352 ILE A CA 1
ATOM 2720 C C . ILE A 1 352 ? 19.787 -12.749 30.526 1.00 31.58 352 ILE A C 1
ATOM 2722 O O . ILE A 1 352 ? 19.962 -11.878 29.677 1.00 31.58 352 ILE A O 1
ATOM 2726 N N . CYS A 1 353 ? 20.676 -13.707 30.776 1.00 33.28 353 CYS A N 1
ATOM 2727 C CA . CYS A 1 353 ? 21.733 -14.073 29.851 1.00 33.28 353 CYS A CA 1
ATOM 2728 C C . CYS A 1 353 ? 21.061 -14.808 28.686 1.00 33.28 353 CYS A C 1
ATOM 2730 O O . CYS A 1 353 ? 20.671 -15.967 28.815 1.00 33.28 353 CYS A O 1
ATOM 2732 N N . VAL A 1 354 ? 20.845 -14.097 27.580 1.00 28.69 354 VAL A N 1
ATOM 2733 C CA . VAL A 1 354 ? 20.522 -14.723 26.299 1.00 28.69 354 VAL A CA 1
ATOM 2734 C C . VAL A 1 354 ? 21.812 -15.383 25.833 1.00 28.69 354 VAL A C 1
ATOM 2736 O O . VAL A 1 354 ? 22.723 -14.714 25.352 1.00 28.69 354 VAL A O 1
ATOM 2739 N N . THR A 1 355 ? 21.917 -16.691 26.033 1.00 29.75 355 THR A N 1
ATOM 2740 C CA . THR A 1 355 ? 22.873 -17.508 25.295 1.00 29.75 355 THR A CA 1
ATOM 2741 C C . THR A 1 355 ? 22.455 -17.447 23.833 1.00 29.75 355 THR A C 1
ATOM 2743 O O . THR A 1 355 ? 21.431 -18.018 23.455 1.00 29.75 355 THR A O 1
ATOM 2746 N N . LEU A 1 356 ? 23.215 -16.690 23.042 1.00 31.17 356 LEU A N 1
ATOM 2747 C CA . LEU A 1 356 ? 23.295 -16.864 21.599 1.00 31.17 356 LEU A CA 1
ATOM 2748 C C . LEU A 1 356 ? 23.545 -18.353 21.354 1.00 31.17 356 LEU A C 1
ATOM 2750 O O . LEU A 1 356 ? 24.555 -18.891 21.803 1.00 31.17 356 LEU A O 1
ATOM 2754 N N . ALA A 1 357 ? 22.577 -19.028 20.742 1.00 31.67 357 ALA A N 1
ATOM 2755 C CA . ALA A 1 357 ? 22.840 -20.322 20.149 1.00 31.67 357 ALA A CA 1
ATOM 2756 C C . ALA A 1 357 ? 23.796 -20.068 18.981 1.00 31.67 357 ALA A C 1
ATOM 2758 O O . ALA A 1 357 ? 23.460 -19.317 18.065 1.00 31.67 357 ALA A O 1
ATOM 2759 N N . ASP A 1 358 ? 24.992 -20.641 19.078 1.00 33.31 358 ASP A N 1
ATOM 2760 C CA . ASP A 1 358 ? 25.941 -20.766 17.982 1.00 33.31 358 ASP A CA 1
ATOM 2761 C C . ASP A 1 358 ? 25.254 -21.500 16.821 1.00 33.31 358 ASP A C 1
ATOM 2763 O O . ASP A 1 358 ? 25.023 -22.709 16.880 1.00 33.31 358 ASP A O 1
ATOM 2767 N N . GLU A 1 359 ? 24.914 -20.773 15.758 1.00 43.09 359 GLU A N 1
ATOM 2768 C CA . GLU A 1 359 ? 24.654 -21.365 14.446 1.00 43.09 359 GLU A CA 1
ATOM 2769 C C . GLU A 1 359 ? 25.982 -21.475 13.691 1.00 43.09 359 GLU A C 1
ATOM 2771 O O . GLU A 1 359 ? 26.257 -20.734 12.755 1.00 43.09 359 GLU A O 1
ATOM 2776 N N . ASP A 1 360 ? 26.813 -22.419 14.135 1.00 45.38 360 ASP A N 1
ATOM 2777 C CA . ASP A 1 360 ? 28.051 -22.845 13.476 1.00 45.38 360 ASP A CA 1
ATOM 2778 C C . ASP A 1 360 ? 27.949 -24.337 13.118 1.00 45.38 360 ASP A C 1
ATOM 2780 O O . ASP A 1 360 ? 28.682 -25.173 13.636 1.00 45.38 360 ASP A O 1
ATOM 2784 N N . VAL A 1 361 ? 27.016 -24.711 12.234 1.00 42.38 361 VAL A N 1
ATOM 2785 C CA . VAL A 1 361 ? 27.050 -26.002 11.519 1.00 42.38 361 VAL A CA 1
ATOM 2786 C C . VAL A 1 361 ? 26.310 -25.858 10.186 1.00 42.38 361 VAL A C 1
ATOM 2788 O O . VAL A 1 361 ? 25.095 -25.961 10.167 1.00 42.38 361 VAL A O 1
ATOM 2791 N N . VAL A 1 362 ? 27.022 -25.585 9.087 1.00 44.34 362 VAL A N 1
ATOM 2792 C CA . VAL A 1 362 ? 27.091 -26.388 7.838 1.00 44.34 362 VAL A CA 1
ATOM 2793 C C . VAL A 1 362 ? 28.083 -25.672 6.907 1.00 44.34 362 VAL A C 1
ATOM 2795 O O . VAL A 1 362 ? 27.717 -24.910 6.017 1.00 44.34 362 VAL A O 1
ATOM 2798 N N . ALA A 1 363 ? 29.371 -25.927 7.113 1.00 47.25 363 ALA A N 1
ATOM 2799 C CA . ALA A 1 363 ? 30.409 -25.668 6.121 1.00 47.25 363 ALA A CA 1
ATOM 2800 C C . ALA A 1 363 ? 31.409 -26.823 6.170 1.00 47.25 363 ALA A C 1
ATOM 2802 O O . ALA A 1 363 ? 32.504 -26.700 6.705 1.00 47.25 363 ALA A O 1
ATOM 2803 N N . HIS A 1 364 ? 31.003 -27.983 5.661 1.00 41.81 364 HIS A N 1
ATOM 2804 C CA . HIS A 1 364 ? 31.934 -29.031 5.274 1.00 41.81 364 HIS A CA 1
ATOM 2805 C C . HIS A 1 364 ? 31.282 -29.920 4.218 1.00 41.81 364 HIS A C 1
ATOM 2807 O O . HIS A 1 364 ? 30.106 -30.245 4.329 1.00 41.81 364 HIS A O 1
ATOM 2813 N N . GLU A 1 365 ? 32.101 -30.319 3.245 1.00 47.62 365 GLU A N 1
ATOM 2814 C CA . GLU A 1 365 ? 31.847 -31.370 2.253 1.00 47.62 365 GLU A CA 1
ATOM 2815 C C . GLU A 1 365 ? 31.271 -30.924 0.897 1.00 47.62 365 GLU A C 1
ATOM 2817 O O . GLU A 1 365 ? 30.154 -31.259 0.539 1.00 47.62 365 GLU A O 1
ATOM 2822 N N . MET A 1 366 ? 32.090 -30.219 0.102 1.00 43.59 366 MET A N 1
ATOM 2823 C CA . MET A 1 366 ? 32.275 -30.493 -1.338 1.00 43.59 366 MET A CA 1
ATOM 2824 C C . MET A 1 366 ? 33.558 -29.804 -1.834 1.00 43.59 366 MET A C 1
ATOM 2826 O O . MET A 1 366 ? 33.532 -28.760 -2.481 1.00 43.59 366 MET A O 1
ATOM 2830 N N . ALA A 1 367 ? 34.707 -30.392 -1.505 1.00 50.53 367 ALA A N 1
ATOM 2831 C CA . ALA A 1 367 ? 35.991 -30.058 -2.114 1.00 50.53 367 ALA A CA 1
ATOM 2832 C C . ALA A 1 367 ? 36.839 -31.331 -2.213 1.00 50.53 367 ALA A C 1
ATOM 2834 O O . ALA A 1 367 ? 37.763 -31.512 -1.438 1.00 50.53 367 ALA A O 1
ATOM 2835 N N . ASP A 1 368 ? 36.481 -32.218 -3.143 1.00 46.28 368 ASP A N 1
ATOM 2836 C CA . ASP A 1 368 ? 37.339 -33.320 -3.596 1.00 46.28 368 ASP A CA 1
ATOM 2837 C C . ASP A 1 368 ? 36.891 -33.794 -4.988 1.00 46.28 368 ASP A C 1
ATOM 2839 O O . ASP A 1 368 ? 36.134 -34.749 -5.128 1.00 46.28 368 ASP A O 1
ATOM 2843 N N . ALA A 1 369 ? 37.325 -33.085 -6.038 1.00 46.78 369 ALA A N 1
ATOM 2844 C CA . ALA A 1 369 ? 37.374 -33.598 -7.416 1.00 46.78 369 ALA A CA 1
ATOM 2845 C C . ALA A 1 369 ? 38.159 -32.650 -8.347 1.00 46.78 369 ALA A C 1
ATOM 2847 O O . ALA A 1 369 ? 37.635 -32.171 -9.350 1.00 46.78 369 ALA A O 1
ATOM 2848 N N . ALA A 1 370 ? 39.422 -32.346 -8.036 1.00 47.22 370 ALA A N 1
ATOM 2849 C CA . ALA A 1 370 ? 40.301 -31.660 -8.990 1.00 47.22 370 ALA A CA 1
ATOM 2850 C C . ALA A 1 370 ? 41.775 -32.032 -8.788 1.00 47.22 370 ALA A C 1
ATOM 2852 O O . ALA A 1 370 ? 42.619 -31.194 -8.481 1.00 47.22 370 ALA A O 1
ATOM 2853 N N . SER A 1 371 ? 42.097 -33.307 -8.992 1.00 49.03 371 SER A N 1
ATOM 2854 C CA . SER A 1 371 ? 43.477 -33.754 -9.188 1.00 49.03 371 SER A CA 1
ATOM 2855 C C . SER A 1 371 ? 43.507 -35.068 -9.966 1.00 49.03 371 SER A C 1
ATOM 2857 O O . SER A 1 371 ? 43.586 -36.155 -9.405 1.00 49.03 371 SER A O 1
ATOM 2859 N N . ASN A 1 372 ? 43.479 -34.976 -11.297 1.00 51.09 372 ASN A N 1
ATOM 2860 C CA . ASN A 1 372 ? 44.077 -36.028 -12.114 1.00 51.09 372 ASN A CA 1
ATOM 2861 C C . ASN A 1 372 ? 44.746 -35.439 -13.368 1.00 51.09 372 ASN A C 1
ATOM 2863 O O . ASN A 1 372 ? 44.048 -35.028 -14.298 1.00 51.09 372 ASN A O 1
ATOM 2867 N N . PRO A 1 373 ? 46.087 -35.362 -13.409 1.00 57.94 373 PRO A N 1
ATOM 2868 C CA . PRO A 1 373 ? 46.830 -35.067 -14.618 1.00 57.94 373 PRO A CA 1
ATOM 2869 C C . PRO A 1 373 ? 47.275 -36.371 -15.300 1.00 57.94 373 PRO A C 1
ATOM 2871 O O . PRO A 1 373 ? 47.957 -37.196 -14.703 1.00 57.94 373 PRO A O 1
ATOM 2874 N N . GLY A 1 374 ? 46.984 -36.499 -16.594 1.00 51.41 374 GLY A N 1
ATOM 2875 C CA . GLY A 1 374 ? 47.829 -37.275 -17.508 1.00 51.41 374 GLY A CA 1
ATOM 2876 C C . GLY A 1 374 ? 47.378 -38.696 -17.855 1.00 51.41 374 GLY A C 1
ATOM 2877 O O . GLY A 1 374 ? 47.621 -39.651 -17.128 1.00 51.41 374 GLY A O 1
ATOM 2878 N N . SER A 1 375 ? 46.814 -38.838 -19.055 1.00 47.75 375 SER A N 1
ATOM 2879 C CA . SER A 1 375 ? 47.047 -39.915 -20.043 1.00 47.75 375 SER A CA 1
ATOM 2880 C C . SER A 1 375 ? 45.990 -39.747 -21.151 1.00 47.75 375 SER A C 1
ATOM 2882 O O . SER A 1 375 ? 44.816 -39.603 -20.861 1.00 47.75 375 SER A O 1
ATOM 2884 N N . GLY A 1 376 ? 46.272 -39.653 -22.450 1.00 46.44 376 GLY A N 1
ATOM 2885 C CA . GLY A 1 376 ? 47.471 -40.003 -23.196 1.00 46.44 376 GLY A CA 1
ATOM 2886 C C . GLY A 1 376 ? 47.240 -41.199 -24.123 1.00 46.44 376 GLY A C 1
ATOM 2887 O O . GLY A 1 376 ? 48.031 -42.120 -24.041 1.00 46.44 376 GLY A O 1
ATOM 2888 N N . TRP A 1 377 ? 46.189 -41.217 -24.958 1.00 51.97 377 TRP A N 1
ATOM 2889 C CA . TRP A 1 377 ? 45.989 -42.165 -26.080 1.00 51.97 377 TRP A CA 1
ATOM 2890 C C . TRP A 1 377 ? 45.267 -41.378 -27.198 1.00 51.97 377 TRP A C 1
ATOM 2892 O O . TRP A 1 377 ? 44.191 -40.846 -26.961 1.00 51.97 377 TRP A O 1
ATOM 2902 N N . ALA A 1 378 ? 45.897 -40.970 -28.303 1.00 47.81 378 ALA A N 1
ATOM 2903 C CA . ALA A 1 378 ? 46.343 -41.744 -29.467 1.00 47.81 378 ALA A CA 1
ATOM 2904 C C . ALA A 1 378 ? 45.201 -42.366 -30.314 1.00 47.81 378 ALA A C 1
ATOM 2906 O O . ALA A 1 378 ? 44.610 -43.365 -29.930 1.00 47.81 378 ALA A O 1
ATOM 2907 N N . THR A 1 379 ? 45.017 -41.782 -31.512 1.00 51.56 379 THR A N 1
ATOM 2908 C CA . THR A 1 379 ? 44.772 -42.405 -32.841 1.00 51.56 379 THR A CA 1
ATOM 2909 C C . THR A 1 379 ? 43.535 -43.275 -33.134 1.00 51.56 379 THR A C 1
ATOM 2911 O O . THR A 1 379 ? 43.304 -44.282 -32.482 1.00 51.56 379 THR A O 1
ATOM 2914 N N . GLY A 1 380 ? 42.894 -42.983 -34.281 1.00 47.97 380 GLY A N 1
ATOM 2915 C CA . GLY A 1 380 ? 42.101 -43.923 -35.102 1.00 47.97 380 GLY A CA 1
ATOM 2916 C C . GLY A 1 380 ? 40.812 -43.285 -35.641 1.00 47.97 380 GLY A C 1
ATOM 2917 O O . GLY A 1 380 ? 39.866 -43.140 -34.884 1.00 47.97 380 GLY A O 1
ATOM 2918 N N . LEU A 1 381 ? 40.793 -42.661 -36.828 1.00 50.94 381 LEU A N 1
ATOM 2919 C CA . LEU A 1 381 ? 40.455 -43.261 -38.138 1.00 50.94 381 LEU A CA 1
ATOM 2920 C C . LEU A 1 381 ? 39.184 -44.129 -38.137 1.00 50.94 381 LEU A C 1
ATOM 2922 O O . LEU A 1 381 ? 39.153 -45.187 -37.511 1.00 50.94 381 LEU A O 1
ATOM 2926 N N . GLY A 1 382 ? 38.202 -43.686 -38.927 1.00 56.97 382 GLY A N 1
ATOM 2927 C CA . GLY A 1 382 ? 36.950 -44.361 -39.267 1.00 56.97 382 GLY A CA 1
ATOM 2928 C C . GLY A 1 382 ? 36.043 -43.420 -40.035 1.00 56.97 382 GLY A C 1
ATOM 2929 O O . GLY A 1 382 ? 35.284 -42.702 -39.353 1.00 56.97 382 GLY A O 1
#

=== Feature glossary ===
A reading guide for the features in this record.

Start from the sequence.

  · This is the polypeptide sequence — one letter per residue, N-terminus first. Length ranges from a few dozen residues for small domains to over a thousand for large multi-domain proteins.

Fold it, and you get atomic coordinates and the backbone conformation that goes with them.

  · Structure coordinates are given as an mmCIF _atom_site loop: one row per atom with element, residue name, chain id, sequence number, and x/y/z position in Å. Only the four main-chain atoms per residue are included here; side chains are omitted to keep the record compact.

  · Backbone dihedral angles. Every residue except chain termini has a φ (preceding-C → N → Cα → C) and a ψ (N → Cα → C → next-N). They are reported in degrees following the IUPAC sign convention. Secondary structure is essentially a statement about which (φ, ψ) basin each residue occupies.

  · The SS8 string is DSSP's per-residue secondary-structure call. α-helix (H) means an i→i+4 H-bond ladder; β-strand (E) means the residue participates in a β-sheet; 3₁₀ (G) and π (I) are tighter and wider helices; T/S are turns/bends; '-' is loop.

  · SS3 is a coarse helix/strand/coil call (letters a/b/c) made by the P-SEA algorithm from inter-Cα distances and dihedrals. It is less detailed than DSSP but needs only Cα positions.

Summarize the fold with a handful of shape descriptors and a per-residue structural alphabet.

  · Radius of gyration (Rg) is the root-mean-square distance of Cα atoms from their centroid — a single number for overall size and compactness. A globular domain of N residues has Rg ≈ 2.2·N^0.38 Å; an extended or disordered chain has a much larger Rg. The Cα contact count is the number of residue pairs whose Cα atoms are within 8 Å and are more than four positions apart in sequence — a standard proxy for tertiary packing density. The bounding box is the smallest axis-aligned box enclosing all Cα atoms.

  · The Foldseek 3Di string encodes local tertiary geometry as a 20-letter alphabet — one character per residue — derived from the relative positions of nearby Cα atoms. Unlike the amino-acid sequence, 3Di is a direct function of the 3D structure, so two proteins with the same fold have similar 3Di strings even at low sequence identity.

  · Solvent-accessible surface area (SASA) is the area in Å² traced out by the centre of a 1.4 Å probe sphere (a water molecule) rolled over the protein's van der Waals surface (Shrake–Rupley / Lee–Richards construction). Buried residues have near-zero SASA; fully exposed residues can exceed 200 Å². The total SASA scales roughly with the number of surface residues.

Ask how reliable the model is.

  · pLDDT (predicted Local Distance Difference Test) is AlphaFold's per-residue confidence score, ranging from 0 to 100. Values above 90 indicate high confidence (typically well-packed cores); 70–90 is confident; 50–70 low confidence; below 50 usually means the region is disordered or the prediction is unreliable there. AlphaFold stores pLDDT in the mmCIF B-factor column.

  · B-factor (Debye–Waller factor) reflects atomic displacement in the crystal lattice. It is an experimental observable (units Å²), not a prediction; low values mean the atom is pinned down, high values mean it moves or is heterogeneous across the crystal.

  · Predicted Aligned Error (PAE) is an AlphaFold confidence matrix: entry (i, j) is the expected error in the position of residue j, in ångströms, when the prediction is superimposed on the true structure at residue i. Low PAE within a block of residues means that block is internally rigid and well-predicted; high PAE between two blocks means their relative placement is uncertain even if each block individually is confident.

Place it in context: what it resembles, what it is annotated as, and how it looks.

  · Nearest PDB neighbors are the top structural matches found by Foldseek when searching this structure against the entire Protein Data Bank. Each hit reports a TM-score (0 to 1; >0.5 almost always implies the same fold) and an E-value. These are *structural* homologs — they may share no detectable sequence similarity.

  · Functional annotations link the protein to curated databases. InterPro entries identify conserved domains and families by matching the sequence against member-database signatures (Pfam, PROSITE, CDD, …). Gene Ontology (GO) terms describe molecular function, biological process, and cellular component in a controlled vocabulary. CATH places the structure in a hierarchical fold classification (Class/Architecture/Topology/Homologous-superfamily). The organism is the source species.

  · Three diagnostic plots accompany the record. The Cα contact map visualizes the tertiary structure as a 2D adjacency matrix (8 Å cutoff, sequence-local contacts suppressed). The Ramachandran plot shows the distribution of backbone (φ, ψ) torsions, with points in the α and β basins reflecting secondary structure content. The PAE plot shows AlphaFold's inter-residue confidence as a color matrix.

  · Six rendered views show the 3D structure from the faces of a cube — i.e. along ±x, ±y, ±z. Rendering representation is drawn randomly per protein from cartoon (secondary-structure ribbons), sticks (backbone bonds), or molecular surface; coloring is either N→C rainbow (blue at the N-terminus through red at the C-terminus) or one color per chain.